Protein AF-A0A971QEQ9-F1 (afdb_monomer_lite)

Sequence (419 aa):
MKTLIKKIVPPALVPLLTRIRFCGRDKAGWLEARRRHMEAELKLPPVADYASPIDVTIGIIKDPMLLHQYYVYACREMKVRYRLCDVFGAGWYEECVRNNECAAFLVAPRLFSRAWRQMYDERLRVIAESGKILFPSYEELWMYESKRRMSYWVESHGFDGPKTHVFYSYLDAMDFAGRTALPIVAKTDAGYAAQGVHIFRDRSEVMKHVRRCFNKGLRLDMGAFHPLVENGFVLFQEYVSTPIEWRLIRLGDSYFAHQKLKSGDFHSGSHLVGRIPPGRAHLDLIRRVTEVGGFRSLNVDVFELDDGRLLVNELQALPCMIKPFQMVLNGYPGRYLYDASGDRWLFEKGTFCENKGSNLRLQALLAGLGHRVEIPRGSWEGVLTEEIREESIRRYKEYSGERSFEKMSEAPVHVESQV

Foldseek 3Di:
DLVVLCQQDDVVCSVVLVPDDDDDPDPPVVLVVSLVSSCVVVPQDQKDPDAAPDQAEEEEEDESSRLSVLLSVLCVQLVHIYHYAYLPDPCNCVRQQVDPRHQAYEDDYDPFEPVSLVSCLPSLVVSVVSVHHYVVGNLQVNQAQFLPSFQVLCVVLVHFAFDKDKDLDLVVQLVCLVDPDPQKWWADRGDAQCFRIDTDRDSVVSNVVSVCQAPVFDWAPSVDPGTYGHHSMIMITDDDDAQWKKKWWAAQQWIAIWTQGDDPRDSRNPPDIAQEDDDPVRVVVVVVSCVSSVGRQKIWIWGADPVRDIHTRGIHSQDSQPALARHAYPQFGWTWGQDPVVRAIATDGFRQCRSNNSNSSVQNVCVVVVDHTDRPTDDSVVVRDVVNVCSNVVVVCVPCVPPDPPVVPPDPRPHPPDD

Radius of gyration: 22.25 Å; chains: 1; bounding box: 51×63×54 Å

pLDDT: mean 84.45, std 16.71, range [30.12, 98.62]

Secondary structure (DSSP, 8-state):
-HHHHHHHS-GGGHHHHHH----SS-HHHHHHHHHHHHHHHHT--SB--S--SSS-EEEEE--TTSTTHHHHHHHHHTT-EEEEE-SSSTTHHHHHTS--S-SEEE------SHHHHHHHHHHHHHHHHTT-EEES-HHHHHHTT-HHHHHHHHHHTT-----EEEE--HHHHHHHHHH--SSEEEE-SS-STTTTEEEE-SHHHHHHHHHHHHTT-EEE--SSSS-EEE-S-EEEEE----SEEEEEEEETTEEEEEEEE-BTTBSTT---EE--PPPHHHHHHHHHHHHHHT-SEEEEEEEEPTTS-EEEEEEESS----SS-S-EETTEEEEEEEETTTTEEEEEESB--HHHHHHHHHHHHHHHTT------PBP-TTTS-HHHHHHHHHHHHHHHTT--GGGGGSS--------

Structure (mmCIF, N/CA/C/O backbone):
data_AF-A0A971QEQ9-F1
#
_entry.id   AF-A0A971QEQ9-F1
#
loop_
_atom_site.group_PDB
_atom_site.id
_atom_site.type_symbol
_atom_site.label_atom_id
_atom_site.label_alt_id
_atom_site.label_comp_id
_atom_site.label_asym_id
_atom_site.label_entity_id
_atom_site.label_seq_id
_atom_site.pdbx_PDB_ins_code
_atom_site.Cartn_x
_atom_site.Cartn_y
_atom_site.Cartn_z
_atom_site.occupancy
_atom_site.B_iso_or_equiv
_atom_site.auth_seq_id
_atom_site.auth_comp_id
_atom_site.auth_asym_id
_atom_site.auth_atom_id
_atom_site.pdbx_PDB_model_num
ATOM 1 N N . MET A 1 1 ? 11.684 14.416 12.088 1.00 43.72 1 MET A N 1
ATOM 2 C CA . MET A 1 1 ? 12.294 14.357 10.733 1.00 43.72 1 MET A CA 1
ATOM 3 C C . MET A 1 1 ? 13.421 13.317 10.594 1.00 43.72 1 MET A C 1
ATOM 5 O O . MET A 1 1 ? 13.241 12.402 9.807 1.00 43.72 1 MET A O 1
ATOM 9 N N . LYS A 1 2 ? 14.543 13.367 11.343 1.00 44.72 2 LYS A N 1
ATOM 10 C CA . LYS A 1 2 ? 15.664 12.393 11.196 1.00 44.72 2 LYS A CA 1
ATOM 11 C C . LYS A 1 2 ? 15.246 10.914 11.329 1.00 44.72 2 LYS A C 1
ATOM 13 O O . LYS A 1 2 ? 15.650 10.098 10.509 1.00 44.72 2 LYS A O 1
ATOM 18 N N . THR A 1 3 ? 14.407 10.577 12.309 1.00 47.97 3 THR A N 1
ATOM 19 C CA . THR A 1 3 ? 13.913 9.202 12.537 1.00 47.97 3 THR A CA 1
ATOM 20 C C . THR A 1 3 ? 12.971 8.721 11.435 1.00 47.97 3 THR A C 1
ATOM 22 O O . THR A 1 3 ? 13.029 7.566 11.033 1.00 47.97 3 THR A O 1
ATOM 25 N N . LEU A 1 4 ? 12.133 9.619 10.912 1.00 49.59 4 LEU A N 1
ATOM 26 C CA . LEU A 1 4 ? 11.216 9.326 9.813 1.00 49.59 4 LEU A CA 1
ATOM 27 C C . LEU A 1 4 ? 11.985 9.119 8.502 1.00 49.59 4 LEU A C 1
ATOM 29 O O . LEU A 1 4 ? 11.755 8.148 7.795 1.00 49.59 4 LEU A O 1
ATOM 33 N N . ILE A 1 5 ? 12.981 9.967 8.239 1.00 53.91 5 ILE A N 1
ATOM 34 C CA . ILE A 1 5 ? 13.870 9.852 7.082 1.00 53.91 5 ILE A CA 1
ATOM 35 C C . ILE A 1 5 ? 14.549 8.480 7.057 1.00 53.91 5 ILE A C 1
ATOM 37 O O . ILE A 1 5 ? 14.427 7.783 6.057 1.00 53.91 5 ILE A O 1
ATOM 41 N N . LYS A 1 6 ? 15.164 8.047 8.169 1.00 56.69 6 LYS A N 1
ATOM 42 C CA . LYS A 1 6 ? 15.805 6.721 8.281 1.00 56.69 6 LYS A CA 1
ATOM 43 C C . LYS A 1 6 ? 14.883 5.550 7.915 1.00 56.69 6 LYS A C 1
ATOM 45 O O . LYS A 1 6 ? 15.370 4.528 7.454 1.00 56.69 6 LYS A O 1
ATOM 50 N N . LYS A 1 7 ? 13.570 5.685 8.132 1.00 55.34 7 LYS A N 1
ATOM 51 C CA . LYS A 1 7 ? 12.578 4.636 7.839 1.00 55.34 7 LYS A CA 1
ATOM 52 C C . LYS A 1 7 ? 12.100 4.658 6.380 1.00 55.34 7 LYS A C 1
ATOM 54 O O . LYS A 1 7 ? 11.654 3.638 5.857 1.00 55.34 7 LYS A O 1
ATOM 59 N N . ILE A 1 8 ? 12.173 5.811 5.719 1.00 55.28 8 ILE A N 1
ATOM 60 C CA . ILE A 1 8 ? 11.519 6.046 4.429 1.00 55.28 8 ILE A CA 1
ATOM 61 C C . ILE A 1 8 ? 12.496 5.895 3.271 1.00 55.28 8 ILE A C 1
ATOM 63 O O . ILE A 1 8 ? 12.244 5.099 2.370 1.00 55.28 8 ILE A O 1
ATOM 67 N N . VAL A 1 9 ? 13.617 6.603 3.309 1.00 62.69 9 VAL A N 1
ATOM 68 C CA . VAL A 1 9 ? 14.589 6.614 2.208 1.00 62.69 9 VAL A CA 1
ATOM 69 C C . VAL A 1 9 ? 15.445 5.339 2.168 1.00 62.69 9 VAL A C 1
ATOM 71 O O . VAL A 1 9 ? 15.566 4.662 3.192 1.00 62.69 9 VAL A O 1
ATOM 74 N N . PRO A 1 10 ? 16.022 4.982 1.005 1.00 67.25 10 PRO A N 1
ATOM 75 C CA . PRO A 1 10 ? 17.107 4.000 0.886 1.00 67.25 10 PRO A CA 1
ATOM 76 C C . PRO A 1 10 ? 18.141 4.099 2.018 1.00 67.25 10 PRO A C 1
ATOM 78 O O . PRO A 1 10 ? 18.626 5.202 2.273 1.00 67.25 10 PRO A O 1
ATOM 81 N N . PRO A 1 11 ? 18.517 2.989 2.691 1.00 67.25 11 PRO A N 1
ATOM 82 C CA . PRO A 1 11 ? 19.564 2.999 3.717 1.00 67.25 11 PRO A CA 1
ATOM 83 C C . PRO A 1 11 ? 20.869 3.639 3.230 1.00 67.25 11 PRO A C 1
ATOM 85 O O . PRO A 1 11 ? 21.456 4.445 3.947 1.00 67.25 11 PRO A O 1
ATOM 88 N N . ALA A 1 12 ? 21.249 3.382 1.974 1.00 65.62 12 ALA A N 1
ATOM 89 C CA . ALA A 1 12 ? 22.400 4.001 1.313 1.00 65.62 12 ALA A CA 1
ATOM 90 C C . ALA A 1 12 ? 22.317 5.541 1.240 1.00 65.62 12 ALA A C 1
ATOM 92 O O . ALA A 1 12 ? 23.338 6.221 1.228 1.00 65.62 12 ALA A O 1
ATOM 93 N N . LEU A 1 13 ? 21.106 6.111 1.253 1.00 66.88 13 LEU A N 1
ATOM 94 C CA . LEU A 1 13 ? 20.874 7.557 1.210 1.00 66.88 13 LEU A CA 1
ATOM 95 C C . LEU A 1 13 ? 20.849 8.220 2.586 1.00 66.88 13 LEU A C 1
ATOM 97 O O . LEU A 1 13 ? 20.978 9.443 2.688 1.00 66.88 13 LEU A O 1
ATOM 101 N N . VAL A 1 14 ? 20.684 7.445 3.660 1.00 68.69 14 VAL A N 1
ATOM 102 C CA . VAL A 1 14 ? 20.568 7.977 5.024 1.00 68.69 14 VAL A CA 1
ATOM 103 C C . VAL A 1 14 ? 21.772 8.847 5.423 1.00 68.69 14 VAL A C 1
ATOM 105 O O . VAL A 1 14 ? 21.535 9.937 5.956 1.00 68.69 14 VAL A O 1
ATOM 108 N N . PRO A 1 15 ? 23.039 8.460 5.162 1.00 68.81 15 PRO A N 1
ATOM 109 C CA . PRO A 1 15 ? 24.190 9.300 5.494 1.00 68.81 15 PRO A CA 1
ATOM 110 C C . PRO A 1 15 ? 24.168 10.646 4.758 1.00 68.81 15 PRO A C 1
ATOM 112 O O . PRO A 1 15 ? 24.344 11.689 5.395 1.00 68.81 15 PRO A O 1
ATOM 115 N N . LEU A 1 16 ? 23.854 10.641 3.457 1.00 66.75 16 LEU A N 1
ATOM 116 C CA . LEU A 1 16 ? 23.745 11.844 2.619 1.00 66.75 16 LEU A CA 1
ATOM 117 C C . LEU A 1 16 ? 22.671 12.800 3.155 1.00 66.75 16 LEU A C 1
ATOM 119 O O . LEU A 1 16 ? 22.886 14.003 3.304 1.00 66.75 16 LEU A O 1
ATOM 123 N N . LEU A 1 17 ? 21.538 12.244 3.587 1.00 61.06 17 LEU A N 1
ATOM 124 C CA . LEU A 1 17 ? 20.447 12.999 4.196 1.00 61.06 17 LEU A CA 1
ATOM 125 C C . LEU A 1 17 ? 20.826 13.660 5.519 1.00 61.06 17 LEU A C 1
ATOM 127 O O . LEU A 1 17 ? 20.255 14.699 5.852 1.00 61.06 17 LEU A O 1
ATOM 131 N N . THR A 1 18 ? 21.738 13.076 6.294 1.00 63.00 18 THR A N 1
ATOM 132 C CA . THR A 1 18 ? 22.145 13.641 7.590 1.00 63.00 18 THR A CA 1
ATOM 133 C C . THR A 1 18 ? 23.190 14.752 7.489 1.00 63.00 18 THR A C 1
ATOM 135 O O . THR A 1 18 ? 23.345 15.494 8.460 1.00 63.00 18 THR A O 1
ATOM 138 N N . ARG A 1 19 ? 23.856 14.900 6.332 1.00 63.75 19 ARG A N 1
ATOM 139 C CA . ARG A 1 19 ? 24.917 15.897 6.098 1.00 63.75 19 ARG A CA 1
ATOM 140 C C . ARG A 1 19 ? 24.387 17.299 5.791 1.00 63.75 19 ARG A C 1
ATOM 142 O O . ARG A 1 19 ? 25.012 18.278 6.186 1.00 63.75 19 ARG A O 1
ATOM 149 N N . ILE A 1 20 ? 23.214 17.419 5.168 1.00 62.03 20 ILE A N 1
ATOM 150 C CA . ILE A 1 20 ? 22.608 18.728 4.885 1.00 62.03 20 ILE A CA 1
ATOM 151 C C . ILE A 1 20 ? 21.901 19.262 6.136 1.00 62.03 20 ILE A C 1
ATOM 153 O O . ILE A 1 20 ? 20.872 18.728 6.564 1.00 62.03 20 ILE A O 1
ATOM 157 N N . ARG A 1 21 ? 22.418 20.358 6.704 1.00 60.31 21 ARG A N 1
ATOM 158 C CA . ARG A 1 21 ? 21.735 21.115 7.763 1.00 60.31 21 ARG A CA 1
ATOM 159 C C . ARG A 1 21 ? 20.717 22.082 7.154 1.00 60.31 21 ARG A C 1
ATOM 161 O O . ARG A 1 21 ? 20.998 22.782 6.188 1.00 60.31 21 ARG A O 1
ATOM 168 N N . PHE A 1 22 ? 19.515 22.112 7.725 1.00 62.59 22 PHE A N 1
ATOM 169 C CA . PHE A 1 22 ? 18.529 23.153 7.440 1.00 62.59 22 PHE A CA 1
ATOM 170 C C . PHE A 1 22 ? 18.976 24.450 8.115 1.00 62.59 22 PHE A C 1
ATOM 172 O O . PHE A 1 22 ? 19.112 24.461 9.336 1.00 62.59 22 PHE A O 1
ATOM 179 N N . CYS A 1 23 ? 19.214 25.511 7.343 1.00 55.56 23 CYS A N 1
ATOM 180 C CA . CYS A 1 23 ? 19.753 26.771 7.869 1.00 55.56 23 CYS A CA 1
ATOM 181 C C . CYS A 1 23 ? 18.940 28.021 7.467 1.00 55.56 23 CYS A C 1
ATOM 183 O O . CYS A 1 23 ? 19.435 29.131 7.612 1.00 55.56 23 CYS A O 1
ATOM 185 N N . GLY A 1 24 ? 17.707 27.870 6.960 1.00 57.75 24 GLY A N 1
ATOM 186 C CA . GLY A 1 24 ? 16.944 28.974 6.351 1.00 57.75 24 GLY A CA 1
ATOM 187 C C . GLY A 1 24 ? 15.528 29.186 6.899 1.00 57.75 24 GLY A C 1
ATOM 188 O O . GLY A 1 24 ? 15.028 28.403 7.703 1.00 57.75 24 GLY A O 1
ATOM 189 N N . ARG A 1 25 ? 14.862 30.259 6.443 1.00 56.00 25 ARG A N 1
ATOM 190 C CA . ARG A 1 25 ? 13.423 30.514 6.679 1.00 56.00 25 ARG A CA 1
ATOM 191 C C . ARG A 1 25 ? 12.524 29.860 5.616 1.00 56.00 25 ARG A C 1
ATOM 193 O O . ARG A 1 25 ? 11.381 29.533 5.926 1.00 56.00 25 ARG A O 1
ATOM 200 N N . ASP A 1 26 ? 13.046 29.615 4.410 1.00 68.62 26 ASP A N 1
ATOM 201 C CA . ASP A 1 26 ? 12.331 28.940 3.320 1.00 68.62 26 ASP A CA 1
ATOM 202 C C . ASP A 1 26 ? 12.472 27.413 3.411 1.00 68.62 26 ASP A C 1
ATOM 204 O O . ASP A 1 26 ? 13.473 26.798 3.034 1.00 68.62 26 ASP A O 1
ATOM 208 N N . LYS A 1 27 ? 11.431 26.799 3.966 1.00 65.19 27 LYS A N 1
ATOM 209 C CA . LYS A 1 27 ? 11.329 25.354 4.165 1.00 65.19 27 LYS A CA 1
ATOM 210 C C . LYS A 1 27 ? 11.020 24.588 2.878 1.00 65.19 27 LYS A C 1
ATOM 212 O O . LYS A 1 27 ? 11.440 23.436 2.766 1.00 65.19 27 LYS A O 1
ATOM 217 N N . ALA A 1 28 ? 10.302 25.201 1.937 1.00 66.06 28 ALA A N 1
ATOM 218 C CA . ALA A 1 28 ? 9.905 24.555 0.690 1.00 66.06 28 ALA A CA 1
ATOM 219 C C . ALA A 1 28 ? 11.101 24.460 -0.266 1.00 66.06 28 ALA A C 1
ATOM 221 O O . ALA A 1 28 ? 11.443 23.358 -0.703 1.00 66.06 28 ALA A O 1
ATOM 222 N N . GLY A 1 29 ? 11.812 25.574 -0.473 1.00 69.94 29 GLY A N 1
ATOM 223 C CA . GLY A 1 29 ? 13.034 25.599 -1.279 1.00 69.94 29 GLY A CA 1
ATOM 224 C C . GLY A 1 29 ? 14.123 24.673 -0.733 1.00 69.94 29 GLY A C 1
ATOM 225 O O . GLY A 1 29 ? 14.836 24.023 -1.498 1.00 69.94 29 GLY A O 1
ATOM 226 N N . TRP A 1 30 ? 14.209 24.504 0.592 1.00 72.38 30 TRP A N 1
ATOM 227 C CA . TRP A 1 30 ? 15.174 23.573 1.181 1.00 72.38 30 TRP A CA 1
ATOM 228 C C . TRP A 1 30 ? 14.922 22.109 0.820 1.00 72.38 30 TRP A C 1
ATOM 230 O O . TRP A 1 30 ? 15.877 21.375 0.568 1.00 72.38 30 TRP A O 1
ATOM 240 N N . LEU A 1 31 ? 13.664 21.657 0.805 1.00 69.94 31 LEU A N 1
ATOM 241 C CA . LEU A 1 31 ? 13.345 20.286 0.404 1.00 69.94 31 LEU A CA 1
ATOM 242 C C . LEU A 1 31 ? 13.766 20.009 -1.026 1.00 69.94 31 LEU A C 1
ATOM 244 O O . LEU A 1 31 ? 14.334 18.956 -1.310 1.00 69.94 31 LEU A O 1
ATOM 248 N N . GLU A 1 32 ? 13.457 20.947 -1.913 1.00 73.94 32 GLU A N 1
ATOM 249 C CA . GLU A 1 32 ? 13.773 20.812 -3.320 1.00 73.94 32 GLU A CA 1
ATOM 250 C C . GLU A 1 32 ? 15.287 20.816 -3.537 1.00 73.94 32 GLU A C 1
ATOM 252 O O . GLU A 1 32 ? 15.810 19.903 -4.176 1.00 73.94 32 GLU A O 1
ATOM 257 N N . ALA A 1 33 ? 16.003 21.764 -2.928 1.00 74.12 33 ALA A N 1
ATOM 258 C CA . ALA A 1 33 ? 17.463 21.812 -2.961 1.00 74.12 33 ALA A CA 1
ATOM 259 C C . ALA A 1 33 ? 18.085 20.521 -2.406 1.00 74.12 33 ALA A C 1
ATOM 261 O O . ALA A 1 33 ? 19.015 19.963 -2.987 1.00 74.12 33 ALA A O 1
ATOM 262 N N . ARG A 1 34 ? 17.529 19.991 -1.313 1.00 74.19 34 ARG A N 1
ATOM 263 C CA . ARG A 1 34 ? 17.968 18.729 -0.715 1.00 74.19 34 ARG A CA 1
ATOM 264 C C . ARG A 1 34 ? 17.706 17.531 -1.618 1.00 74.19 34 ARG A C 1
ATOM 266 O O . ARG A 1 34 ? 18.573 16.667 -1.719 1.00 74.19 34 ARG A O 1
ATOM 273 N N . ARG A 1 35 ? 16.536 17.460 -2.260 1.00 76.38 35 ARG A N 1
ATOM 274 C CA . ARG A 1 35 ? 16.211 16.417 -3.241 1.00 76.38 35 ARG A CA 1
ATOM 275 C C . ARG A 1 35 ? 17.197 16.464 -4.403 1.00 76.38 35 ARG A C 1
ATOM 277 O O . ARG A 1 35 ? 17.783 15.436 -4.710 1.00 76.38 35 ARG A O 1
ATOM 284 N N . ARG A 1 36 ? 17.434 17.648 -4.980 1.00 77.75 36 ARG A N 1
ATOM 285 C CA . ARG A 1 36 ? 18.397 17.849 -6.076 1.00 77.75 36 ARG A CA 1
ATOM 286 C C . ARG A 1 36 ? 19.814 17.438 -5.675 1.00 77.75 36 ARG A C 1
ATOM 288 O O . ARG A 1 36 ? 20.473 16.741 -6.434 1.00 77.75 36 ARG A O 1
ATOM 295 N N . HIS A 1 37 ? 20.258 17.803 -4.471 1.00 76.44 37 HIS A N 1
ATOM 296 C CA . HIS A 1 37 ? 21.551 17.354 -3.955 1.00 76.44 37 HIS A CA 1
ATOM 297 C C . HIS A 1 37 ? 21.619 15.827 -3.848 1.00 76.44 37 HIS A C 1
ATOM 299 O O . HIS A 1 37 ? 22.577 15.229 -4.314 1.00 76.44 37 HIS A O 1
ATOM 305 N N . MET A 1 38 ? 20.597 15.173 -3.290 1.00 73.81 38 MET A N 1
ATOM 306 C CA . MET A 1 38 ? 20.583 13.709 -3.207 1.00 73.81 38 MET A CA 1
ATOM 307 C C . MET A 1 38 ? 20.563 13.025 -4.574 1.00 73.81 38 MET A C 1
ATOM 309 O O . MET A 1 38 ? 21.255 12.031 -4.756 1.00 73.81 38 MET A O 1
ATOM 313 N N . GLU A 1 39 ? 19.767 13.535 -5.515 1.00 78.44 39 GLU A N 1
ATOM 314 C CA . GLU A 1 39 ? 19.747 13.038 -6.893 1.00 78.44 39 GLU A CA 1
ATOM 315 C C . GLU A 1 39 ? 21.145 13.154 -7.525 1.00 78.44 39 GLU A C 1
ATOM 317 O O . GLU A 1 39 ? 21.611 12.201 -8.145 1.00 78.44 39 GLU A O 1
ATOM 322 N N . ALA A 1 40 ? 21.852 14.266 -7.290 1.00 78.25 40 ALA A N 1
ATOM 323 C CA . ALA A 1 40 ? 23.224 14.459 -7.759 1.00 78.25 40 ALA A CA 1
ATOM 324 C C . ALA A 1 40 ? 24.231 13.498 -7.095 1.00 78.25 40 ALA A C 1
ATOM 326 O O . ALA A 1 40 ? 25.090 12.943 -7.778 1.00 78.25 40 ALA A O 1
ATOM 327 N N . GLU A 1 41 ? 24.115 13.260 -5.786 1.00 76.31 41 GLU A N 1
ATOM 328 C CA . GLU A 1 41 ? 24.997 12.345 -5.042 1.00 76.31 41 GLU A CA 1
ATOM 329 C C . GLU A 1 41 ? 24.800 10.875 -5.437 1.00 76.31 41 GLU A C 1
ATOM 331 O O . GLU A 1 41 ? 25.762 10.109 -5.470 1.00 76.31 41 GLU A O 1
ATOM 336 N N . LEU A 1 42 ? 23.566 10.472 -5.763 1.00 75.06 42 LEU A N 1
ATOM 337 C CA . LEU A 1 42 ? 23.255 9.111 -6.211 1.00 75.06 42 LEU A CA 1
ATOM 338 C C . LEU A 1 42 ? 23.920 8.752 -7.535 1.00 75.06 42 LEU A C 1
ATOM 340 O O . LEU A 1 42 ? 24.178 7.573 -7.772 1.00 75.06 42 LEU A O 1
ATOM 344 N N . LYS A 1 43 ? 24.145 9.746 -8.406 1.00 79.44 43 LYS A N 1
ATOM 345 C CA . LYS A 1 43 ? 24.670 9.557 -9.769 1.00 79.44 43 LYS A CA 1
ATOM 346 C C . LYS A 1 43 ? 23.895 8.500 -10.573 1.00 79.44 43 LYS A C 1
ATOM 348 O O . LYS A 1 43 ? 24.452 7.863 -11.461 1.00 79.44 43 LYS A O 1
ATOM 353 N N . LEU A 1 44 ? 22.613 8.304 -10.257 1.00 85.31 44 LEU A N 1
ATOM 354 C CA . LEU A 1 44 ? 21.739 7.392 -10.986 1.00 85.31 44 LEU A CA 1
ATOM 355 C C . LEU A 1 44 ? 21.149 8.121 -12.196 1.00 85.31 44 LEU A C 1
ATOM 357 O O . LEU A 1 44 ? 20.534 9.178 -12.018 1.00 85.31 44 LEU A O 1
ATOM 361 N N . PRO A 1 45 ? 21.317 7.591 -13.420 1.00 91.44 45 PRO A N 1
ATOM 362 C CA . PRO A 1 45 ? 20.833 8.268 -14.609 1.00 91.44 45 PRO A CA 1
ATOM 363 C C . PRO A 1 45 ? 19.296 8.235 -14.659 1.00 91.44 45 PRO A C 1
ATOM 365 O O . PRO A 1 45 ? 18.678 7.254 -14.226 1.00 91.44 45 PRO A O 1
ATOM 368 N N . PRO A 1 46 ? 18.656 9.293 -15.194 1.00 92.81 46 PRO A N 1
ATOM 369 C CA . PRO A 1 46 ? 17.198 9.378 -15.298 1.00 92.81 46 PRO A CA 1
ATOM 370 C C . PRO A 1 46 ? 16.610 8.407 -16.333 1.00 92.81 46 PRO A C 1
ATOM 372 O O . PRO A 1 46 ? 15.401 8.199 -16.360 1.00 92.81 46 PRO A O 1
ATOM 375 N N . VAL A 1 47 ? 17.457 7.808 -17.165 1.00 96.44 47 VAL A N 1
ATOM 376 C CA . VAL A 1 47 ? 17.131 6.756 -18.129 1.00 96.44 47 VAL A CA 1
ATOM 377 C C . VAL A 1 47 ? 18.123 5.612 -17.958 1.00 96.44 47 VAL A C 1
ATOM 379 O O . VAL A 1 47 ? 19.235 5.833 -17.475 1.00 96.44 47 VAL A O 1
ATOM 382 N N . ALA A 1 48 ? 17.740 4.395 -18.332 1.00 96.56 48 ALA A N 1
ATOM 383 C CA . ALA A 1 48 ? 18.665 3.266 -18.319 1.00 96.56 48 ALA A CA 1
ATOM 384 C C . ALA A 1 48 ? 19.889 3.526 -19.224 1.00 96.56 48 ALA A C 1
ATOM 386 O O . ALA A 1 48 ? 19.753 3.930 -20.374 1.00 96.56 48 ALA A O 1
ATOM 387 N N . ASP A 1 49 ? 21.080 3.260 -18.690 1.00 96.12 49 ASP A N 1
ATOM 388 C CA . ASP A 1 49 ? 22.402 3.425 -19.316 1.00 96.12 49 ASP A CA 1
ATOM 389 C C . ASP A 1 49 ? 23.072 2.068 -19.613 1.00 96.12 49 ASP A C 1
ATOM 391 O O . ASP A 1 49 ? 24.294 1.951 -19.671 1.00 96.12 49 ASP A O 1
ATOM 395 N N . TYR A 1 50 ? 22.266 1.017 -19.758 1.00 95.50 50 TYR A N 1
ATOM 396 C CA . TYR A 1 50 ? 22.698 -0.360 -19.989 1.00 95.50 50 TYR A CA 1
ATOM 397 C C . TYR A 1 50 ? 21.806 -1.041 -21.025 1.00 95.50 50 TYR A C 1
ATOM 399 O O . TYR A 1 50 ? 20.643 -0.677 -21.209 1.00 95.50 50 TYR A O 1
ATOM 407 N N . ALA A 1 51 ? 22.346 -2.075 -21.668 1.00 94.62 51 ALA A N 1
ATOM 408 C CA . ALA A 1 51 ? 21.566 -2.958 -22.523 1.00 94.62 51 ALA A CA 1
ATOM 409 C C . ALA A 1 51 ? 20.596 -3.805 -21.683 1.00 94.62 51 ALA A C 1
ATOM 411 O O . ALA A 1 51 ? 20.961 -4.314 -20.619 1.00 94.62 51 ALA A O 1
ATOM 412 N N . SER A 1 52 ? 19.370 -3.959 -22.176 1.00 94.75 52 SER A N 1
ATOM 413 C CA . SER A 1 52 ? 18.338 -4.803 -21.572 1.00 94.75 52 SER A CA 1
ATOM 414 C C . SER A 1 52 ? 18.092 -6.029 -22.448 1.00 94.75 52 SER A C 1
ATOM 416 O O . SER A 1 52 ? 18.062 -5.881 -23.669 1.00 94.75 52 SER A O 1
ATOM 418 N N . PRO A 1 53 ? 17.903 -7.225 -21.861 1.00 92.88 53 PRO A N 1
ATOM 419 C CA . PRO A 1 53 ? 17.587 -8.431 -22.618 1.00 92.88 53 PRO A CA 1
ATOM 420 C C . PRO A 1 53 ? 16.123 -8.471 -23.081 1.00 92.88 53 PRO A C 1
ATOM 422 O O . PRO A 1 53 ? 15.751 -9.371 -23.826 1.00 92.88 53 PRO A O 1
ATOM 425 N N . ILE A 1 54 ? 15.288 -7.527 -22.633 1.00 93.56 54 ILE A N 1
ATOM 426 C CA . ILE A 1 54 ? 13.877 -7.432 -23.004 1.00 93.56 54 ILE A CA 1
ATOM 427 C C . ILE A 1 54 ? 13.591 -6.079 -23.657 1.00 93.56 54 ILE A C 1
ATOM 429 O O . ILE A 1 54 ? 14.023 -5.028 -23.179 1.00 93.56 54 ILE A O 1
ATOM 433 N N . ASP A 1 55 ? 12.833 -6.092 -24.752 1.00 93.88 55 ASP A N 1
ATOM 434 C CA . ASP A 1 55 ? 12.477 -4.877 -25.488 1.00 93.88 55 ASP A CA 1
ATOM 435 C C . ASP A 1 55 ? 11.248 -4.190 -24.878 1.00 93.88 55 ASP A C 1
ATOM 437 O O . ASP A 1 55 ? 10.186 -4.078 -25.478 1.00 93.88 55 ASP A O 1
ATOM 441 N N . VAL A 1 56 ? 11.394 -3.732 -23.635 1.00 96.81 56 VAL A N 1
ATOM 442 C CA . VAL A 1 56 ? 10.374 -2.941 -22.937 1.00 96.81 56 VAL A CA 1
ATOM 443 C C . VAL A 1 56 ? 11.042 -1.837 -22.130 1.00 96.81 56 VAL A C 1
ATOM 445 O O . VAL A 1 56 ? 12.150 -2.022 -21.621 1.00 96.81 56 VAL A O 1
ATOM 448 N N . THR A 1 57 ? 10.386 -0.682 -22.040 1.00 98.12 57 THR A N 1
ATOM 449 C CA . THR A 1 57 ? 10.802 0.423 -21.170 1.00 98.12 57 THR A CA 1
ATOM 450 C C . THR A 1 57 ? 9.698 0.708 -20.164 1.00 98.12 57 THR A C 1
ATOM 452 O O . THR A 1 57 ? 8.533 0.858 -20.532 1.00 98.12 57 THR A O 1
ATOM 455 N N . ILE A 1 58 ? 10.066 0.783 -18.886 1.00 98.50 58 ILE A N 1
ATOM 456 C CA . ILE A 1 58 ? 9.144 1.064 -17.785 1.00 98.50 58 ILE A CA 1
ATOM 457 C C . ILE A 1 58 ? 9.318 2.510 -17.316 1.00 98.50 58 ILE A C 1
ATOM 459 O O . ILE A 1 58 ? 10.413 2.949 -16.958 1.00 98.50 58 ILE A O 1
ATOM 463 N N . GLY A 1 59 ? 8.223 3.261 -17.290 1.00 98.38 59 GLY A N 1
ATOM 464 C CA . GLY A 1 59 ? 8.176 4.564 -16.647 1.00 98.38 59 GLY A CA 1
ATOM 465 C C . GLY A 1 59 ? 8.259 4.406 -15.131 1.00 98.38 59 GLY A C 1
ATOM 466 O O . GLY A 1 59 ? 7.648 3.513 -14.551 1.00 98.38 59 GLY A O 1
ATOM 467 N N . ILE A 1 60 ? 9.000 5.272 -14.454 1.00 98.31 60 ILE A N 1
ATOM 468 C CA . ILE A 1 60 ? 9.039 5.321 -12.991 1.00 98.31 60 ILE A CA 1
ATOM 469 C C . ILE A 1 60 ? 8.644 6.730 -12.573 1.00 98.31 60 ILE A C 1
ATOM 471 O O . ILE A 1 60 ? 9.371 7.693 -12.830 1.00 98.31 60 ILE A O 1
ATOM 475 N N . ILE A 1 61 ? 7.500 6.850 -11.904 1.00 96.69 61 ILE A N 1
ATOM 476 C CA . ILE A 1 61 ? 7.016 8.140 -11.421 1.00 96.69 61 ILE A CA 1
ATOM 477 C C . ILE A 1 61 ? 7.915 8.623 -10.286 1.00 96.69 61 ILE A C 1
ATOM 479 O O . ILE A 1 61 ? 8.092 7.944 -9.268 1.00 96.69 61 ILE A O 1
ATOM 483 N N . LYS A 1 62 ? 8.486 9.818 -10.455 1.00 92.06 62 LYS A N 1
ATOM 484 C CA . LYS A 1 62 ? 9.309 10.448 -9.425 1.00 92.06 62 LYS A CA 1
ATOM 485 C C . LYS A 1 62 ? 8.474 10.733 -8.182 1.00 92.06 62 LYS A C 1
ATOM 487 O O . LYS A 1 62 ? 7.353 11.216 -8.248 1.00 92.06 62 LYS A O 1
ATOM 492 N N . ASP A 1 63 ? 9.092 10.494 -7.035 1.00 86.25 63 ASP A N 1
ATOM 493 C CA . ASP A 1 63 ? 8.557 10.803 -5.711 1.00 86.25 63 ASP A CA 1
ATOM 494 C C . ASP A 1 63 ? 9.509 11.775 -4.989 1.00 86.25 63 ASP A C 1
ATOM 496 O O . ASP A 1 63 ? 10.725 11.536 -4.982 1.00 86.25 63 ASP A O 1
ATOM 500 N N . PRO A 1 64 ? 9.004 12.848 -4.353 1.00 78.88 64 PRO A N 1
ATOM 501 C CA . PRO A 1 64 ? 9.816 13.884 -3.718 1.00 78.88 64 PRO A CA 1
ATOM 502 C C . PRO A 1 64 ? 10.651 13.368 -2.545 1.00 78.88 64 PRO A C 1
ATOM 504 O O . PRO A 1 64 ? 11.615 14.025 -2.150 1.00 78.88 64 PRO A O 1
ATOM 507 N N . MET A 1 65 ? 10.311 12.202 -1.990 1.00 76.88 65 MET A N 1
ATOM 508 C CA . MET A 1 65 ? 11.050 11.536 -0.916 1.00 76.88 65 MET A CA 1
ATOM 509 C C . MET A 1 65 ? 11.965 10.426 -1.433 1.00 76.88 65 MET A C 1
ATOM 511 O O . MET A 1 65 ? 12.487 9.649 -0.636 1.00 76.88 65 MET A O 1
ATOM 515 N N . LEU A 1 66 ? 12.195 10.373 -2.748 1.00 83.06 66 LEU A N 1
ATOM 516 C CA . LEU A 1 66 ? 13.097 9.436 -3.412 1.00 83.06 66 LEU A CA 1
ATOM 517 C C . LEU A 1 66 ? 12.744 7.955 -3.203 1.00 83.06 66 LEU A C 1
ATOM 519 O O . LEU A 1 66 ? 13.610 7.094 -3.343 1.00 83.06 66 LEU A O 1
ATOM 523 N N . LEU A 1 67 ? 11.482 7.621 -2.904 1.00 83.00 67 LEU A N 1
ATOM 524 C CA . LEU A 1 67 ? 11.073 6.213 -2.828 1.00 83.00 67 LEU A CA 1
ATOM 525 C C . LEU A 1 67 ? 11.167 5.492 -4.173 1.00 83.00 67 LEU A C 1
ATOM 527 O O . LEU A 1 67 ? 11.517 4.317 -4.214 1.00 83.00 67 LEU A O 1
ATOM 531 N N . HIS A 1 68 ? 10.919 6.207 -5.266 1.00 91.25 68 HIS A N 1
ATOM 532 C CA . HIS A 1 68 ? 11.050 5.691 -6.627 1.00 91.25 68 HIS A CA 1
ATOM 533 C C . HIS A 1 68 ? 12.436 5.093 -6.930 1.00 91.25 68 HIS A C 1
ATOM 535 O O . HIS A 1 68 ? 12.566 4.257 -7.818 1.00 91.25 68 HIS A O 1
ATOM 541 N N . GLN A 1 69 ? 13.470 5.463 -6.167 1.00 90.69 69 GLN A N 1
ATOM 542 C CA . GLN A 1 69 ? 14.816 4.915 -6.321 1.00 90.69 69 GLN A CA 1
ATOM 543 C C . GLN A 1 69 ? 14.861 3.398 -6.102 1.00 90.69 69 GLN A C 1
ATOM 545 O O . GLN A 1 69 ? 15.659 2.727 -6.741 1.00 90.69 69 GLN A O 1
ATOM 550 N N . TYR A 1 70 ? 13.983 2.825 -5.272 1.00 90.75 70 TYR A N 1
ATOM 551 C CA . TYR A 1 70 ? 13.907 1.366 -5.135 1.00 90.75 70 TYR A CA 1
ATOM 552 C C . TYR A 1 70 ? 13.459 0.672 -6.432 1.00 90.75 70 TYR A C 1
ATOM 554 O O . TYR A 1 70 ? 13.956 -0.409 -6.736 1.00 90.75 70 TYR A O 1
ATOM 562 N N . TYR A 1 71 ? 12.597 1.306 -7.236 1.00 95.56 71 TYR A N 1
ATOM 563 C CA . TYR A 1 71 ? 12.267 0.808 -8.574 1.00 95.56 71 TYR A CA 1
ATOM 564 C C . TYR A 1 71 ? 13.430 0.976 -9.552 1.00 95.56 71 TYR A C 1
ATOM 566 O O . TYR A 1 71 ? 13.642 0.102 -10.386 1.00 95.56 71 TYR A O 1
ATOM 574 N N . VAL A 1 72 ? 14.217 2.052 -9.426 1.00 95.50 72 VAL A N 1
ATOM 575 C CA . VAL A 1 72 ? 15.442 2.232 -10.224 1.00 95.50 72 VAL A CA 1
ATOM 576 C C . VAL A 1 72 ? 16.432 1.105 -9.935 1.00 95.50 72 VAL A C 1
ATOM 578 O O . VAL A 1 72 ? 16.903 0.467 -10.873 1.00 95.50 72 VAL A O 1
ATOM 581 N N . TYR A 1 73 ? 16.709 0.807 -8.661 1.00 92.81 73 TYR A N 1
ATOM 582 C CA . TYR A 1 73 ? 17.579 -0.312 -8.279 1.00 92.81 73 TYR A CA 1
ATOM 583 C C . TYR A 1 73 ? 17.051 -1.653 -8.802 1.00 92.81 73 TYR A C 1
ATOM 585 O O . TYR A 1 73 ? 17.808 -2.373 -9.449 1.00 92.81 73 TYR A O 1
ATOM 593 N N . ALA A 1 74 ? 15.752 -1.931 -8.641 1.00 94.25 74 ALA A N 1
ATOM 594 C CA . ALA A 1 74 ? 15.127 -3.144 -9.172 1.00 94.25 74 ALA A CA 1
ATOM 595 C C . ALA A 1 74 ? 15.306 -3.278 -10.696 1.00 94.25 74 ALA A C 1
ATOM 597 O O . ALA A 1 74 ? 15.729 -4.325 -11.180 1.00 94.25 74 ALA A O 1
ATOM 598 N N . CYS A 1 75 ? 15.061 -2.205 -11.457 1.00 96.44 75 CYS A N 1
ATOM 599 C CA . CYS A 1 75 ? 15.258 -2.204 -12.908 1.00 96.44 75 CYS A CA 1
ATOM 600 C C . CYS A 1 75 ? 16.723 -2.466 -13.286 1.00 96.44 75 CYS A C 1
ATOM 602 O O . CYS A 1 75 ? 16.992 -3.265 -14.178 1.00 96.44 75 CYS A O 1
ATOM 604 N N . ARG A 1 76 ? 17.683 -1.843 -12.587 1.00 94.25 76 ARG A N 1
ATOM 605 C CA . ARG A 1 76 ? 19.124 -2.030 -12.846 1.00 94.25 76 ARG A CA 1
ATOM 606 C C . ARG A 1 76 ? 19.605 -3.447 -12.544 1.00 94.25 76 ARG A C 1
ATOM 608 O O . ARG A 1 76 ? 20.415 -3.979 -13.305 1.00 94.25 76 ARG A O 1
ATOM 615 N N . GLU A 1 77 ? 19.132 -4.034 -11.447 1.00 93.12 77 GLU A N 1
ATOM 616 C CA . GLU A 1 77 ? 19.438 -5.413 -11.048 1.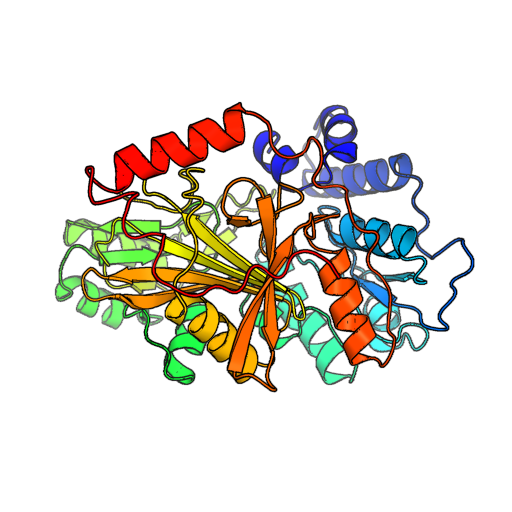00 93.12 77 GLU A CA 1
ATOM 617 C C . GLU A 1 77 ? 18.866 -6.418 -12.048 1.00 93.12 77 GLU A C 1
ATOM 619 O O . GLU A 1 77 ? 19.584 -7.294 -12.520 1.00 93.12 77 GLU A O 1
ATOM 624 N N . MET A 1 78 ? 17.600 -6.241 -12.430 1.00 94.50 78 MET A N 1
ATOM 625 C CA . MET A 1 78 ? 16.876 -7.131 -13.345 1.00 94.50 78 MET A CA 1
ATOM 626 C C . MET A 1 78 ? 17.113 -6.796 -14.828 1.00 94.50 78 MET A C 1
ATOM 628 O O . MET A 1 78 ? 16.502 -7.397 -15.708 1.00 94.50 78 MET A O 1
ATOM 632 N N . LYS A 1 79 ? 17.992 -5.824 -15.113 1.00 95.75 79 LYS A N 1
ATOM 633 C CA . LYS A 1 79 ? 18.338 -5.327 -16.454 1.00 95.75 79 LYS A CA 1
ATOM 634 C C . LYS A 1 79 ? 17.133 -4.895 -17.293 1.00 95.75 79 LYS A C 1
ATOM 636 O O . LYS A 1 79 ? 17.121 -5.106 -18.496 1.00 95.75 79 LYS A O 1
ATOM 641 N N . VAL A 1 80 ? 16.146 -4.231 -16.705 1.00 97.12 80 VAL A N 1
ATOM 642 C CA . VAL A 1 80 ? 14.946 -3.723 -17.397 1.00 97.12 80 VAL A CA 1
ATOM 643 C C . VAL A 1 80 ? 15.126 -2.244 -17.723 1.00 97.12 80 VAL A C 1
ATOM 645 O O . VAL A 1 80 ? 15.433 -1.466 -16.822 1.00 97.12 80 VAL A O 1
ATOM 648 N N . ARG A 1 81 ? 14.929 -1.812 -18.980 1.00 98.00 81 ARG A N 1
ATOM 649 C CA . ARG A 1 81 ? 15.033 -0.373 -19.288 1.00 98.00 81 ARG A CA 1
ATOM 650 C C . ARG A 1 81 ? 13.983 0.408 -18.510 1.00 98.00 81 ARG A C 1
ATOM 652 O O . ARG A 1 81 ? 12.824 0.006 -18.420 1.00 98.00 81 ARG A O 1
ATOM 659 N N . TYR A 1 82 ? 14.387 1.564 -18.004 1.00 98.25 82 TYR A N 1
ATOM 660 C CA . TYR A 1 82 ? 13.493 2.486 -17.325 1.00 98.25 82 TYR A CA 1
ATOM 661 C C . TYR A 1 82 ? 13.696 3.919 -17.799 1.00 98.25 82 TYR A C 1
ATOM 663 O O . TYR A 1 82 ? 14.763 4.281 -18.307 1.00 98.25 82 TYR A O 1
ATOM 671 N N . ARG A 1 83 ? 12.679 4.740 -17.546 1.00 97.81 83 ARG A N 1
ATOM 672 C CA . ARG A 1 83 ? 12.716 6.196 -17.674 1.00 97.81 83 ARG A CA 1
ATOM 673 C C . ARG A 1 83 ? 12.022 6.829 -16.474 1.00 97.81 83 ARG A C 1
ATOM 675 O O . ARG A 1 83 ? 10.896 6.469 -16.147 1.00 97.81 83 ARG A O 1
ATOM 682 N N . LEU A 1 84 ? 12.685 7.768 -15.809 1.00 96.62 84 LEU A N 1
ATOM 683 C CA . LEU A 1 84 ? 12.048 8.586 -14.782 1.00 96.62 84 LEU A CA 1
ATOM 684 C C . LEU A 1 84 ? 11.079 9.574 -15.439 1.00 96.62 84 LEU A C 1
ATOM 686 O O . LEU A 1 84 ? 11.437 10.227 -16.418 1.00 96.62 84 LEU A O 1
ATOM 690 N N . CYS A 1 85 ? 9.888 9.707 -14.862 1.00 96.50 85 CYS A N 1
ATOM 691 C CA . CYS A 1 85 ? 8.840 10.617 -15.319 1.00 96.50 85 CYS A CA 1
ATOM 692 C C . CYS A 1 85 ? 8.399 11.511 -14.156 1.00 96.50 85 CYS A C 1
ATOM 694 O O . CYS A 1 85 ? 8.111 11.020 -13.057 1.00 96.50 85 CYS A O 1
ATOM 696 N N . ASP A 1 86 ? 8.371 12.823 -14.370 1.00 93.38 86 ASP A N 1
ATOM 697 C CA . ASP A 1 86 ? 7.973 13.785 -13.352 1.00 93.38 86 ASP A CA 1
ATOM 698 C C . ASP A 1 86 ? 6.465 14.050 -13.376 1.00 93.38 86 ASP A C 1
ATOM 700 O O . ASP A 1 86 ? 5.929 14.685 -14.282 1.00 93.38 86 ASP A O 1
ATOM 704 N N . VAL A 1 87 ? 5.775 13.611 -12.322 1.00 93.62 87 VAL A N 1
ATOM 705 C CA . VAL A 1 87 ? 4.350 13.900 -12.126 1.00 93.62 87 VAL A CA 1
ATOM 706 C C . VAL A 1 87 ? 4.109 15.215 -11.381 1.00 93.62 87 VAL A C 1
ATOM 708 O O . VAL A 1 87 ? 2.959 15.602 -11.215 1.00 93.62 87 VAL A O 1
ATOM 711 N N . PHE A 1 88 ? 5.148 15.921 -10.919 1.00 90.25 88 PHE A N 1
ATOM 712 C CA . PHE A 1 88 ? 5.022 17.178 -10.167 1.00 90.25 88 PHE A CA 1
ATOM 713 C C . PHE A 1 88 ? 5.122 18.412 -11.063 1.00 90.25 88 PHE A C 1
ATOM 715 O O . PHE A 1 88 ? 4.398 19.387 -10.842 1.00 90.25 88 PHE A O 1
ATOM 722 N N . GLY A 1 89 ? 6.002 18.374 -12.065 1.00 90.12 89 GLY A N 1
ATOM 723 C CA . GLY A 1 89 ? 6.252 19.479 -12.984 1.00 90.12 89 GLY A CA 1
ATOM 724 C C . GLY A 1 89 ? 5.032 19.918 -13.800 1.00 90.12 89 GLY A C 1
ATOM 725 O O . GLY A 1 89 ? 3.990 19.260 -13.838 1.00 90.12 89 GLY A O 1
ATOM 726 N N . ALA A 1 90 ? 5.163 21.066 -14.470 1.00 93.62 90 ALA A N 1
ATOM 727 C CA . ALA A 1 90 ? 4.129 21.590 -15.366 1.00 93.62 90 ALA A CA 1
ATOM 728 C C . ALA A 1 90 ? 3.973 20.739 -16.643 1.00 93.62 90 ALA A C 1
ATOM 730 O O . ALA A 1 90 ? 2.856 20.579 -17.118 1.00 93.62 90 ALA A O 1
ATOM 731 N N . GLY A 1 91 ? 5.063 20.141 -17.141 1.00 95.12 91 GLY A N 1
ATOM 732 C CA . GLY A 1 91 ? 5.084 19.251 -18.314 1.00 95.12 91 GLY A CA 1
ATOM 733 C C . GLY A 1 91 ? 4.766 17.781 -18.013 1.00 95.12 91 GLY A C 1
ATOM 734 O O . GLY A 1 91 ? 5.124 16.900 -18.789 1.00 95.12 91 GLY A O 1
ATOM 735 N N . TRP A 1 92 ? 4.130 17.491 -16.874 1.00 96.31 92 TRP A N 1
ATOM 736 C CA . TRP A 1 92 ? 3.849 16.116 -16.447 1.00 96.31 92 TRP A CA 1
ATOM 737 C C . TRP A 1 92 ? 3.012 15.329 -17.463 1.00 96.31 92 TRP A C 1
ATOM 739 O O . TRP A 1 92 ? 3.165 14.115 -17.576 1.00 96.31 92 TRP A O 1
ATOM 749 N N . TYR A 1 93 ? 2.117 16.007 -18.188 1.00 97.25 93 TYR A N 1
ATOM 750 C CA . TYR A 1 93 ? 1.227 15.373 -19.155 1.00 97.25 93 TYR A CA 1
ATOM 751 C C . TYR A 1 93 ? 2.029 14.808 -20.334 1.00 97.25 93 TYR A C 1
ATOM 753 O O . TYR A 1 93 ? 1.818 13.679 -20.768 1.00 97.25 93 TYR A O 1
ATOM 761 N N . GLU A 1 94 ? 3.027 15.543 -20.806 1.00 96.69 94 GLU A N 1
ATOM 762 C CA . GLU A 1 94 ? 3.946 15.112 -21.851 1.00 96.69 94 GLU A CA 1
ATOM 763 C C . GLU A 1 94 ? 4.778 13.912 -21.385 1.00 96.69 94 GLU A C 1
ATOM 765 O O . GLU A 1 94 ? 4.883 12.916 -22.100 1.00 96.69 94 GLU A O 1
ATOM 770 N N . GLU A 1 95 ? 5.311 13.973 -20.163 1.00 95.50 95 GLU A N 1
ATOM 771 C CA . GLU A 1 95 ? 6.176 12.924 -19.614 1.00 95.50 95 GLU A CA 1
ATOM 772 C C . GLU A 1 95 ? 5.440 11.633 -19.234 1.00 95.50 95 GLU A C 1
ATOM 774 O O . GLU A 1 95 ? 6.029 10.552 -19.335 1.00 95.50 95 GLU A O 1
ATOM 779 N N . CYS A 1 96 ? 4.186 11.735 -18.781 1.00 96.62 96 CYS A N 1
ATOM 780 C CA . CYS A 1 96 ? 3.434 10.613 -18.209 1.00 96.62 96 CYS A CA 1
ATOM 781 C C . CYS A 1 96 ? 2.272 10.130 -19.090 1.00 96.62 96 CYS A C 1
ATOM 783 O O . CYS A 1 96 ? 1.908 8.961 -19.011 1.00 96.62 96 CYS A O 1
ATOM 785 N N . VAL A 1 97 ? 1.682 10.997 -19.920 1.00 96.69 97 VAL A N 1
ATOM 786 C CA . VAL A 1 97 ? 0.492 10.673 -20.732 1.00 96.69 97 VAL A CA 1
ATOM 787 C C . VAL A 1 97 ? 0.839 10.555 -22.214 1.00 96.69 97 VAL A C 1
ATOM 789 O O . VAL A 1 97 ? 0.568 9.525 -22.825 1.00 96.69 97 VAL A O 1
ATOM 792 N N . ARG A 1 98 ? 1.492 11.563 -22.809 1.00 96.19 98 ARG A N 1
ATOM 793 C CA . ARG A 1 98 ? 1.897 11.515 -24.235 1.00 96.19 98 ARG A CA 1
ATOM 794 C C . ARG A 1 98 ? 3.138 10.658 -24.493 1.00 96.19 98 ARG A C 1
ATOM 796 O O . ARG A 1 98 ? 3.487 10.411 -25.644 1.00 96.19 98 ARG A O 1
ATOM 803 N N . ASN A 1 99 ? 3.796 10.195 -23.436 1.00 91.12 99 ASN A N 1
ATOM 804 C CA . ASN A 1 99 ? 4.944 9.308 -23.518 1.00 91.12 99 ASN A CA 1
ATOM 805 C C . ASN A 1 99 ? 4.539 7.930 -24.058 1.00 91.12 99 ASN A C 1
ATOM 807 O O . ASN A 1 99 ? 3.863 7.160 -23.376 1.00 91.12 99 ASN A O 1
ATOM 811 N N . ASN A 1 100 ? 4.992 7.616 -25.270 1.00 93.06 100 ASN A N 1
ATOM 812 C CA . ASN A 1 100 ? 4.779 6.320 -25.921 1.00 93.06 100 ASN A CA 1
ATOM 813 C C . ASN A 1 100 ? 6.020 5.415 -25.886 1.00 93.06 100 ASN A C 1
ATOM 815 O O . ASN A 1 100 ? 5.990 4.323 -26.439 1.00 93.06 100 ASN A O 1
ATOM 819 N N . GLU A 1 101 ? 7.099 5.856 -25.236 1.00 95.00 101 GLU A N 1
ATOM 820 C CA . GLU A 1 101 ? 8.294 5.037 -25.010 1.00 95.00 101 GLU A CA 1
ATOM 821 C C . GLU A 1 101 ? 8.064 4.030 -23.874 1.00 95.00 101 GLU A C 1
ATOM 823 O O . GLU A 1 101 ? 8.571 2.911 -23.918 1.00 95.00 101 GLU A O 1
ATOM 828 N N . CYS A 1 102 ? 7.310 4.431 -22.845 1.00 97.69 102 CYS A N 1
ATOM 829 C CA . CYS A 1 102 ? 7.025 3.614 -21.671 1.00 97.69 102 CYS A CA 1
ATOM 830 C C . CYS A 1 102 ? 5.782 2.738 -21.883 1.00 97.69 102 CYS A C 1
ATOM 832 O O . CYS A 1 102 ? 4.692 3.253 -22.138 1.00 97.69 102 CYS A O 1
ATOM 834 N N . ALA A 1 103 ? 5.924 1.426 -21.687 1.00 97.69 103 ALA A N 1
ATOM 835 C CA . ALA A 1 103 ? 4.814 0.473 -21.776 1.00 97.69 103 ALA A CA 1
ATOM 836 C C . ALA A 1 103 ? 3.880 0.527 -20.552 1.00 97.69 103 ALA A C 1
ATOM 838 O O . ALA A 1 103 ? 2.683 0.275 -20.657 1.00 97.69 103 ALA A O 1
ATOM 839 N N . ALA A 1 104 ? 4.430 0.862 -19.384 1.00 98.00 104 ALA A N 1
ATOM 840 C CA . ALA A 1 104 ? 3.704 1.001 -18.127 1.00 98.00 104 ALA A CA 1
ATOM 841 C C . ALA A 1 104 ? 4.493 1.864 -17.133 1.00 98.00 104 ALA A C 1
ATOM 843 O O . ALA A 1 104 ? 5.665 2.165 -17.375 1.00 98.00 104 ALA A O 1
ATOM 844 N N . PHE A 1 105 ? 3.874 2.232 -16.009 1.00 98.44 105 PHE A N 1
ATOM 845 C CA . PHE A 1 105 ? 4.459 3.113 -15.001 1.00 98.44 105 PHE A CA 1
ATOM 846 C C . PHE A 1 105 ? 4.436 2.503 -13.598 1.00 98.44 105 PHE A C 1
ATOM 848 O O . PHE A 1 105 ? 3.383 2.146 -13.076 1.00 98.44 105 PHE A O 1
ATOM 855 N N . LEU A 1 106 ? 5.597 2.464 -12.947 1.00 98.25 106 LEU A N 1
ATOM 856 C CA . LEU A 1 106 ? 5.737 2.136 -11.532 1.00 98.25 106 LEU A CA 1
ATOM 857 C C . LEU A 1 106 ? 5.546 3.385 -10.670 1.00 98.25 106 LEU A C 1
ATOM 859 O O . LEU A 1 106 ? 6.185 4.418 -10.899 1.00 98.25 106 LEU A O 1
ATOM 863 N N . VAL A 1 107 ? 4.702 3.277 -9.642 1.00 96.44 107 VAL A N 1
ATOM 864 C CA . VAL A 1 107 ? 4.329 4.401 -8.773 1.00 96.44 107 VAL A CA 1
ATOM 865 C C . VAL A 1 107 ? 4.553 4.042 -7.302 1.00 96.44 107 VAL A C 1
ATOM 867 O O . VAL A 1 107 ? 4.227 2.947 -6.842 1.00 96.44 107 VAL A O 1
ATOM 870 N N . ALA A 1 108 ? 5.143 4.968 -6.542 1.00 91.75 108 ALA A N 1
ATOM 871 C CA . ALA A 1 108 ? 5.304 4.855 -5.090 1.00 91.75 108 ALA A CA 1
ATOM 872 C C . ALA A 1 108 ? 5.063 6.213 -4.403 1.00 91.75 108 ALA A C 1
ATOM 874 O O . ALA A 1 108 ? 6.022 6.842 -3.942 1.00 91.75 108 ALA A O 1
ATOM 875 N N . PRO A 1 109 ? 3.809 6.705 -4.364 1.00 89.62 109 PRO A N 1
ATOM 876 C CA . PRO A 1 109 ? 3.534 8.079 -3.977 1.00 89.62 109 PRO A CA 1
ATOM 877 C C . PRO A 1 109 ? 3.646 8.283 -2.460 1.00 89.62 109 PRO A C 1
ATOM 879 O O . PRO A 1 109 ? 3.091 7.520 -1.669 1.00 89.62 109 PRO A O 1
ATOM 882 N N . ARG A 1 110 ? 4.316 9.356 -2.017 1.00 80.94 110 ARG A N 1
ATOM 883 C CA . ARG A 1 110 ? 4.229 9.836 -0.627 1.00 80.94 110 ARG A CA 1
ATOM 884 C C . ARG A 1 110 ? 3.180 10.925 -0.455 1.00 80.94 110 ARG A C 1
ATOM 886 O O . ARG A 1 110 ? 3.314 12.050 -0.929 1.00 80.94 110 ARG A O 1
ATOM 893 N N . LEU 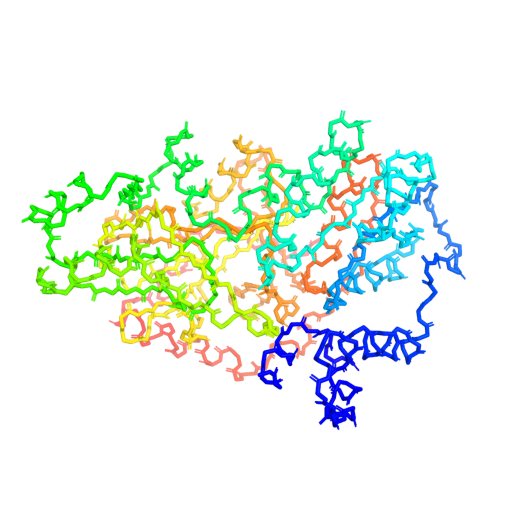A 1 111 ? 2.173 10.604 0.348 1.00 78.25 111 LEU A N 1
ATOM 894 C CA . LEU A 1 111 ? 0.986 11.421 0.570 1.00 78.25 111 LEU A CA 1
ATOM 895 C C . LEU A 1 111 ? 1.106 12.331 1.812 1.00 78.25 111 LEU A C 1
ATOM 897 O O . LEU A 1 111 ? 0.270 12.296 2.716 1.00 78.25 111 LEU A O 1
ATOM 901 N N . PHE A 1 112 ? 2.177 13.126 1.913 1.00 75.94 112 PHE A N 1
ATOM 902 C CA . PHE A 1 112 ? 2.462 13.886 3.144 1.00 75.94 112 PHE A CA 1
ATOM 903 C C . PHE A 1 112 ? 1.778 15.242 3.269 1.00 75.94 112 PHE A C 1
ATOM 905 O O . PHE A 1 112 ? 1.656 15.752 4.380 1.00 75.94 112 PHE A O 1
ATOM 912 N N . SER A 1 113 ? 1.314 15.819 2.164 1.00 79.25 113 SER A N 1
ATOM 913 C CA . SER A 1 113 ? 0.538 17.057 2.182 1.00 79.25 113 SER A CA 1
ATOM 914 C C . SER A 1 113 ? -0.801 16.852 1.486 1.00 79.25 113 SER A C 1
ATOM 916 O O . SER A 1 113 ? -0.943 15.971 0.636 1.00 79.25 113 SER A O 1
ATOM 918 N N . ARG A 1 114 ? -1.778 17.699 1.821 1.00 82.94 114 ARG A N 1
ATOM 919 C CA . ARG A 1 114 ? -3.076 17.718 1.137 1.00 82.94 114 ARG A CA 1
ATOM 920 C C . ARG A 1 114 ? -2.920 17.984 -0.363 1.00 82.94 114 ARG A C 1
ATOM 922 O O . ARG A 1 114 ? -3.547 17.298 -1.156 1.00 82.94 114 ARG A O 1
ATOM 929 N N . ALA A 1 115 ? -2.048 18.921 -0.738 1.00 85.75 115 ALA A N 1
ATOM 930 C CA . ALA A 1 115 ? -1.791 19.253 -2.137 1.00 85.75 115 ALA A CA 1
ATOM 931 C C . ALA A 1 115 ? -1.186 18.070 -2.909 1.00 85.75 115 ALA A C 1
ATOM 933 O O . ALA A 1 115 ? -1.585 17.804 -4.033 1.00 85.75 115 ALA A O 1
ATOM 93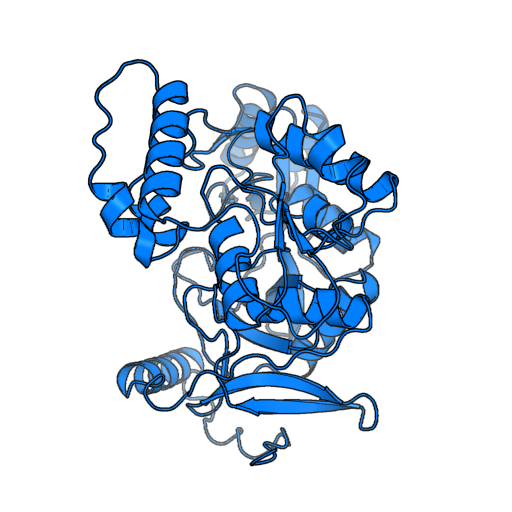4 N N . TRP A 1 116 ? -0.256 17.324 -2.301 1.00 86.88 116 TRP A N 1
ATOM 935 C CA . TRP A 1 116 ? 0.330 16.143 -2.945 1.00 86.88 116 TRP A CA 1
ATOM 936 C C . TRP A 1 116 ? -0.671 14.998 -3.058 1.00 86.88 116 TRP A C 1
ATOM 938 O O . TRP A 1 116 ? -0.710 14.350 -4.093 1.00 86.88 116 TRP A O 1
ATOM 948 N N . ARG A 1 117 ? -1.500 14.775 -2.027 1.00 88.44 117 ARG A N 1
ATOM 949 C CA . ARG A 1 117 ? -2.614 13.811 -2.078 1.00 88.44 117 ARG A CA 1
ATOM 950 C C . ARG A 1 117 ? -3.540 14.095 -3.248 1.00 88.44 117 ARG A C 1
ATOM 952 O O . ARG A 1 117 ? -3.733 13.227 -4.085 1.00 88.44 117 ARG A O 1
ATOM 959 N N . GLN A 1 118 ? -4.026 15.329 -3.318 1.00 90.62 118 GLN A N 1
ATOM 960 C CA . GLN A 1 118 ? -4.916 15.770 -4.379 1.00 90.62 118 GLN A CA 1
ATOM 961 C C . GLN A 1 118 ? -4.263 15.637 -5.761 1.00 90.62 118 GLN A C 1
ATOM 963 O O . GLN A 1 118 ? -4.865 15.075 -6.664 1.00 90.62 118 GLN A O 1
ATOM 968 N N . MET A 1 119 ? -3.009 16.071 -5.906 1.00 93.25 119 MET A N 1
ATOM 969 C CA . MET A 1 119 ? -2.278 15.946 -7.167 1.00 93.25 119 MET A CA 1
ATOM 970 C C . MET A 1 119 ? -2.128 14.486 -7.609 1.00 93.25 119 MET A C 1
ATOM 972 O O . MET A 1 119 ? -2.376 14.192 -8.773 1.00 93.25 119 MET A O 1
ATOM 976 N N . TYR A 1 120 ? -1.738 13.575 -6.710 1.00 93.94 120 TYR A N 1
ATOM 977 C CA . TYR A 1 120 ? -1.622 12.158 -7.056 1.00 93.94 120 TYR A CA 1
ATOM 978 C C . TYR A 1 120 ? -2.987 11.564 -7.421 1.00 93.94 120 TYR A C 1
ATOM 980 O O . TYR A 1 120 ? -3.083 10.900 -8.448 1.00 93.94 120 TYR A O 1
ATOM 988 N N . ASP A 1 121 ? -4.035 11.846 -6.641 1.00 92.00 121 ASP A N 1
ATOM 989 C CA . ASP A 1 121 ? -5.404 11.398 -6.928 1.00 92.00 121 ASP A CA 1
ATOM 990 C C . ASP A 1 121 ? -5.874 11.855 -8.324 1.00 92.00 121 ASP A C 1
ATOM 992 O O . ASP A 1 121 ? -6.434 11.059 -9.076 1.00 92.00 121 ASP A O 1
ATOM 996 N N . GLU A 1 122 ? -5.626 13.118 -8.684 1.00 95.19 122 GLU A N 1
ATOM 997 C CA . GLU A 1 122 ? -6.025 13.715 -9.965 1.00 95.19 122 GLU A CA 1
ATOM 998 C C . GLU A 1 122 ? -5.168 13.209 -11.134 1.00 95.19 122 GLU A C 1
ATOM 1000 O O . GLU A 1 122 ? -5.690 12.719 -12.134 1.00 95.19 122 GLU A O 1
ATOM 1005 N N . ARG A 1 123 ? -3.838 13.316 -11.030 1.00 96.88 123 ARG A N 1
ATOM 1006 C CA . ARG A 1 123 ? -2.932 13.037 -12.155 1.00 96.88 123 ARG A CA 1
ATOM 1007 C C . ARG A 1 123 ? -2.802 11.547 -12.435 1.00 96.88 123 ARG A C 1
ATOM 1009 O O . ARG A 1 123 ? -2.778 11.170 -13.602 1.00 96.88 123 ARG A O 1
ATOM 1016 N N . LEU A 1 124 ? -2.764 10.690 -11.409 1.00 97.00 124 LEU A N 1
ATOM 1017 C CA . LEU A 1 124 ? -2.734 9.238 -11.628 1.00 97.00 124 LEU A CA 1
ATOM 1018 C C . LEU A 1 124 ? -4.033 8.747 -12.266 1.00 97.00 124 LEU A C 1
ATOM 1020 O O . LEU A 1 124 ? -3.981 7.873 -13.127 1.00 97.00 124 LEU A O 1
ATOM 1024 N N . ARG A 1 125 ? -5.173 9.356 -11.914 1.00 97.06 125 ARG A N 1
ATOM 1025 C CA . ARG A 1 125 ? -6.448 9.074 -12.576 1.00 97.06 125 ARG A CA 1
ATOM 1026 C C . ARG A 1 125 ? -6.394 9.412 -14.061 1.00 97.06 125 ARG A C 1
ATOM 1028 O O . ARG A 1 125 ? -6.724 8.564 -14.877 1.00 97.06 125 ARG A O 1
ATOM 1035 N N . VAL A 1 126 ? -5.918 10.609 -14.416 1.00 98.00 126 VAL A N 1
ATOM 1036 C CA . VAL A 1 126 ? -5.780 11.018 -15.826 1.00 98.00 126 VAL A CA 1
ATOM 1037 C C . VAL A 1 126 ? -4.835 10.086 -16.591 1.00 98.00 126 VAL A C 1
ATOM 1039 O O . VAL A 1 126 ? -5.125 9.722 -17.728 1.00 98.00 126 VAL A O 1
ATOM 1042 N N . ILE A 1 127 ? -3.719 9.671 -15.979 1.00 97.62 127 ILE A N 1
ATOM 1043 C CA . ILE A 1 127 ? -2.791 8.712 -16.597 1.00 97.62 127 ILE A CA 1
ATOM 1044 C C . ILE A 1 127 ? -3.504 7.378 -16.860 1.00 97.62 127 ILE A C 1
ATOM 1046 O O . ILE A 1 127 ? -3.462 6.886 -17.987 1.00 97.62 127 ILE A O 1
ATOM 1050 N N . ALA A 1 128 ? -4.210 6.828 -15.870 1.00 97.25 128 ALA A N 1
ATOM 1051 C CA . ALA A 1 128 ? -4.943 5.572 -16.023 1.00 97.25 128 ALA A CA 1
ATOM 1052 C C . ALA A 1 128 ? -6.059 5.664 -17.082 1.00 97.25 128 ALA A C 1
ATOM 1054 O O . ALA A 1 128 ? -6.131 4.827 -17.980 1.00 97.25 128 ALA A O 1
ATOM 1055 N N . GLU A 1 129 ? -6.879 6.719 -17.046 1.00 97.56 129 GLU A N 1
ATOM 1056 C CA . GLU A 1 129 ? -7.974 6.948 -18.004 1.00 97.56 129 GLU A CA 1
ATOM 1057 C C . GLU A 1 129 ? -7.470 7.193 -19.440 1.00 97.56 129 GLU A C 1
ATOM 1059 O O . GLU A 1 129 ? -8.200 6.954 -20.399 1.00 97.56 129 GLU A O 1
ATOM 1064 N N . SER A 1 130 ? -6.208 7.604 -19.616 1.00 96.81 130 SER A N 1
ATOM 1065 C CA . SER A 1 130 ? -5.566 7.706 -20.937 1.00 96.81 130 SER A CA 1
ATOM 1066 C C . SER A 1 130 ? -5.110 6.360 -21.527 1.00 96.81 130 SER A C 1
ATOM 1068 O O . SER A 1 130 ? -4.501 6.327 -22.596 1.00 96.81 130 SER A O 1
ATOM 1070 N N . GLY A 1 131 ? -5.384 5.248 -20.836 1.00 96.12 131 GLY A N 1
ATOM 1071 C CA . GLY A 1 131 ? -5.019 3.894 -21.255 1.00 96.12 131 GLY A CA 1
ATOM 1072 C C . GLY A 1 131 ? -3.600 3.473 -20.865 1.00 96.12 131 GLY A C 1
ATOM 1073 O O . GLY A 1 131 ? -3.136 2.419 -21.297 1.00 96.12 131 GLY A O 1
ATOM 1074 N N . LYS A 1 132 ? -2.886 4.270 -20.057 1.00 97.00 132 LYS A N 1
ATOM 1075 C CA . LYS A 1 132 ? -1.570 3.881 -19.535 1.00 97.00 132 LYS A CA 1
ATOM 1076 C C . LYS A 1 132 ? -1.729 2.930 -18.352 1.00 97.00 132 LYS A C 1
ATOM 1078 O O . LYS A 1 132 ? -2.548 3.147 -17.463 1.00 97.00 132 LYS A O 1
ATOM 1083 N N . ILE A 1 133 ? -0.883 1.906 -18.308 1.00 97.56 133 ILE A N 1
ATOM 1084 C CA . ILE A 1 133 ? -0.860 0.933 -17.214 1.00 97.56 133 ILE A CA 1
ATOM 1085 C C . ILE A 1 133 ? -0.073 1.517 -16.037 1.00 97.56 133 ILE A C 1
ATOM 1087 O O . ILE A 1 133 ? 1.085 1.908 -16.194 1.00 97.56 133 ILE A O 1
ATOM 1091 N N . LEU A 1 134 ? -0.689 1.542 -14.855 1.00 97.88 134 LEU A N 1
ATOM 1092 C CA . LEU A 1 134 ? -0.038 1.880 -13.588 1.00 97.88 134 LEU A CA 1
ATOM 1093 C C . LEU A 1 134 ? 0.190 0.617 -12.754 1.00 97.88 134 LEU A C 1
ATOM 1095 O O . LEU A 1 134 ? -0.645 -0.287 -12.754 1.00 97.88 134 LEU A O 1
ATOM 1099 N N . PHE A 1 135 ? 1.300 0.573 -12.018 1.00 97.81 135 PHE A N 1
ATOM 1100 C CA . PHE A 1 135 ? 1.561 -0.461 -11.022 1.00 97.81 135 PHE A CA 1
ATOM 1101 C C . PHE A 1 135 ? 2.124 0.136 -9.714 1.00 97.81 135 PHE A C 1
ATOM 1103 O O . PHE A 1 135 ? 3.182 0.779 -9.742 1.00 97.81 135 PHE A O 1
ATOM 1110 N N . PRO A 1 136 ? 1.493 -0.095 -8.544 1.00 97.06 136 PRO A N 1
ATOM 1111 C CA . PRO A 1 136 ? 0.173 -0.716 -8.356 1.00 97.06 136 PRO A CA 1
ATOM 1112 C C . PRO A 1 136 ? -0.921 -0.036 -9.199 1.00 97.06 136 PRO A C 1
ATOM 1114 O O . PRO A 1 136 ? -0.714 1.086 -9.670 1.00 97.06 136 PRO A O 1
ATOM 1117 N N . SER A 1 137 ? -2.044 -0.718 -9.425 1.00 96.50 137 SER A N 1
ATOM 1118 C CA . SER A 1 137 ? -3.143 -0.185 -10.236 1.00 96.50 137 SER A CA 1
ATOM 1119 C C . SER A 1 137 ? -3.669 1.132 -9.657 1.00 96.50 137 SER A C 1
ATOM 1121 O O . SER A 1 137 ? -3.444 1.460 -8.484 1.00 96.50 137 SER A O 1
ATOM 1123 N N . TYR A 1 138 ? -4.388 1.910 -10.469 1.00 95.50 138 TYR A N 1
ATOM 1124 C CA . TYR A 1 138 ? -5.000 3.144 -9.979 1.00 95.50 138 TYR A CA 1
ATOM 1125 C C . TYR A 1 138 ? -5.948 2.872 -8.805 1.00 95.50 138 TYR A C 1
ATOM 1127 O O . TYR A 1 138 ? -5.934 3.611 -7.828 1.00 95.50 138 TYR A O 1
ATOM 1135 N N . GLU A 1 139 ? -6.711 1.784 -8.855 1.00 94.19 139 GLU A N 1
ATOM 1136 C CA . GLU A 1 139 ? -7.647 1.362 -7.813 1.00 94.19 139 GLU A CA 1
ATOM 1137 C C . GLU A 1 139 ? -6.910 1.020 -6.509 1.00 94.19 139 GLU A C 1
ATOM 1139 O O . GLU A 1 139 ? -7.328 1.458 -5.433 1.00 94.19 139 GLU A O 1
ATOM 1144 N N . GLU A 1 140 ? -5.770 0.317 -6.593 1.00 95.44 140 GLU A N 1
ATOM 1145 C CA . GLU A 1 140 ? -4.892 0.063 -5.441 1.00 95.44 140 GLU A CA 1
ATOM 1146 C C . GLU A 1 140 ? -4.391 1.384 -4.833 1.00 95.44 140 GLU A C 1
ATOM 1148 O O . GLU A 1 140 ? -4.447 1.592 -3.615 1.00 95.44 140 GLU A O 1
ATOM 1153 N N . LEU A 1 141 ? -3.919 2.303 -5.681 1.00 95.38 141 LEU A N 1
ATOM 1154 C CA . LEU A 1 141 ? -3.366 3.595 -5.267 1.00 95.38 141 LEU A CA 1
ATOM 1155 C C . LEU A 1 141 ? -4.434 4.571 -4.756 1.00 95.38 141 LEU A C 1
ATOM 1157 O O . LEU A 1 141 ? -4.146 5.358 -3.858 1.00 95.38 141 LEU A O 1
ATOM 1161 N N . TRP A 1 142 ? -5.663 4.503 -5.264 1.00 93.00 142 TRP A N 1
ATOM 1162 C CA . TRP A 1 142 ? -6.783 5.330 -4.823 1.00 93.00 142 TRP A CA 1
ATOM 1163 C C . TRP A 1 142 ? -7.149 5.043 -3.367 1.00 93.00 142 TRP A C 1
ATOM 1165 O O . TRP A 1 142 ? -7.416 5.969 -2.600 1.00 93.00 142 TRP A O 1
ATOM 1175 N N . MET A 1 143 ? -7.122 3.773 -2.957 1.00 92.31 143 MET A N 1
ATOM 1176 C CA . MET A 1 143 ? -7.356 3.388 -1.560 1.00 92.31 143 MET A CA 1
ATOM 1177 C C . MET A 1 143 ? -6.167 3.702 -0.644 1.00 92.31 143 MET A C 1
ATOM 1179 O O . MET A 1 143 ? -6.339 3.856 0.568 1.00 92.31 143 MET A O 1
ATOM 1183 N N . TYR A 1 144 ? -4.954 3.762 -1.198 1.00 90.94 144 TYR A N 1
ATOM 1184 C CA . TYR A 1 144 ? -3.718 3.854 -0.430 1.00 90.94 144 TYR A CA 1
ATOM 1185 C C . TYR A 1 144 ? -3.703 5.079 0.504 1.00 90.94 144 TYR A C 1
ATOM 1187 O O . TYR A 1 144 ? -3.927 6.214 0.095 1.00 90.94 144 TYR A O 1
ATOM 1195 N N . GLU A 1 145 ? -3.415 4.840 1.791 1.00 88.00 145 GLU A N 1
ATOM 1196 C CA . GLU A 1 145 ? -3.326 5.866 2.849 1.00 88.00 145 GLU A CA 1
ATOM 1197 C C . GLU A 1 145 ? -4.626 6.674 3.089 1.00 88.00 145 GLU A C 1
ATOM 1199 O O . GLU A 1 145 ? -4.552 7.787 3.625 1.00 88.00 145 GLU A O 1
ATOM 1204 N N . SER A 1 146 ? -5.797 6.131 2.724 1.00 93.38 146 SER A N 1
ATOM 1205 C CA . SER A 1 146 ? -7.126 6.642 3.098 1.00 93.38 146 SER A CA 1
ATOM 1206 C C . SER A 1 146 ? -7.980 5.555 3.761 1.00 93.38 146 SER A C 1
ATOM 1208 O O . SER A 1 146 ? -8.636 4.758 3.089 1.00 93.38 146 SER A O 1
ATOM 1210 N N . LYS A 1 147 ? -8.021 5.536 5.099 1.00 94.50 147 LYS A N 1
ATOM 1211 C CA . LYS A 1 147 ? -8.822 4.572 5.880 1.00 94.50 147 LYS A CA 1
ATOM 1212 C C . LYS A 1 147 ? -10.308 4.629 5.542 1.00 94.50 147 LYS A C 1
ATOM 1214 O O . LYS A 1 147 ? -10.985 3.610 5.605 1.00 94.50 147 LYS A O 1
ATOM 1219 N N . ARG A 1 148 ? -10.802 5.797 5.131 1.00 94.56 148 ARG A N 1
ATOM 1220 C CA . ARG A 1 148 ? -12.176 5.976 4.663 1.00 94.56 148 ARG A CA 1
ATOM 1221 C C . ARG A 1 148 ? -12.437 5.245 3.344 1.00 94.56 148 ARG A C 1
ATOM 1223 O O . ARG A 1 148 ? -13.436 4.549 3.216 1.00 94.56 148 ARG A O 1
ATOM 1230 N N . ARG A 1 149 ? -11.550 5.394 2.353 1.00 95.69 149 ARG A N 1
ATOM 1231 C CA . ARG A 1 149 ? -11.695 4.682 1.070 1.00 95.69 149 ARG A CA 1
ATOM 1232 C C . ARG A 1 149 ? -11.546 3.174 1.268 1.00 95.69 149 ARG A C 1
ATOM 1234 O O . ARG A 1 149 ? -12.305 2.419 0.673 1.00 95.69 149 ARG A O 1
ATOM 1241 N N . MET A 1 150 ? -10.639 2.753 2.153 1.00 96.06 150 MET A N 1
ATOM 1242 C CA . MET A 1 150 ? -10.495 1.345 2.537 1.00 96.06 150 MET A CA 1
ATOM 1243 C C . MET A 1 150 ? -11.787 0.794 3.153 1.00 96.06 150 MET A C 1
ATOM 1245 O O . MET A 1 150 ? -12.241 -0.261 2.725 1.00 96.06 150 MET A O 1
ATOM 1249 N N . SER A 1 151 ? -12.409 1.508 4.104 1.00 96.00 151 SER A N 1
ATOM 1250 C CA . SER A 1 151 ? -13.654 1.041 4.730 1.00 96.00 151 SER A CA 1
ATOM 1251 C C . SER A 1 151 ? -14.791 0.910 3.720 1.00 96.00 151 SER A C 1
ATOM 1253 O O . SER A 1 151 ? -15.512 -0.080 3.751 1.00 96.00 151 SER A O 1
ATOM 1255 N N . TYR A 1 152 ? -14.911 1.859 2.783 1.00 96.25 152 TYR A N 1
ATOM 1256 C CA . TYR A 1 152 ? -15.913 1.776 1.717 1.00 96.25 152 TYR A CA 1
ATOM 1257 C C . TYR A 1 152 ? -15.683 0.577 0.804 1.00 96.25 152 TYR A C 1
ATOM 1259 O O . TYR A 1 152 ? -16.643 -0.079 0.420 1.00 96.25 152 TYR A O 1
ATOM 1267 N N . TRP A 1 153 ? -14.425 0.290 0.459 1.00 97.06 153 TRP A N 1
ATOM 1268 C CA . TRP A 1 153 ? -14.097 -0.845 -0.397 1.00 97.06 153 TRP A CA 1
ATOM 1269 C C . TRP A 1 153 ? -14.398 -2.181 0.290 1.00 97.06 153 TRP A C 1
ATOM 1271 O O . TRP A 1 153 ? -15.009 -3.051 -0.321 1.00 97.06 153 TRP A O 1
ATOM 1281 N N . VAL A 1 154 ? -14.020 -2.328 1.565 1.00 96.75 154 VAL A N 1
ATOM 1282 C CA . VAL A 1 154 ? -14.296 -3.539 2.361 1.00 96.75 154 VAL A CA 1
ATOM 1283 C C . VAL A 1 154 ? -15.800 -3.806 2.438 1.00 96.75 154 VAL A C 1
ATOM 1285 O O . VAL A 1 154 ? -16.239 -4.916 2.138 1.00 96.75 154 VAL A O 1
ATOM 1288 N N . GLU A 1 155 ? -16.587 -2.777 2.767 1.00 95.75 155 GLU A N 1
ATOM 1289 C CA . GLU A 1 155 ? -18.044 -2.879 2.881 1.00 95.75 155 GLU A CA 1
ATOM 1290 C C . GLU A 1 155 ? -18.707 -3.185 1.530 1.00 95.75 155 GLU A C 1
ATOM 1292 O O . GLU A 1 155 ? -19.514 -4.110 1.434 1.00 95.75 155 GLU A O 1
ATOM 1297 N N . SER A 1 156 ? -18.335 -2.471 0.462 1.00 96.56 156 SER A N 1
ATOM 1298 C CA . SER A 1 156 ? -18.971 -2.634 -0.852 1.00 96.56 156 SER A CA 1
ATOM 1299 C C . SER A 1 156 ? -18.672 -3.971 -1.535 1.00 96.56 156 SER A C 1
ATOM 1301 O O . SER A 1 156 ? -19.446 -4.395 -2.390 1.00 96.56 156 SER A O 1
ATOM 1303 N N . HIS A 1 157 ? -17.590 -4.653 -1.148 1.00 96.56 157 HIS A N 1
ATOM 1304 C CA . HIS A 1 157 ? -17.213 -5.967 -1.681 1.00 96.56 157 HIS A CA 1
ATOM 1305 C C . HIS A 1 157 ? -17.595 -7.132 -0.750 1.00 96.56 157 HIS A C 1
ATOM 1307 O O . HIS A 1 157 ? -17.240 -8.280 -1.026 1.00 96.56 157 HIS A O 1
ATOM 1313 N N . GLY A 1 158 ? -18.328 -6.863 0.339 1.00 96.44 158 GLY A N 1
ATOM 1314 C CA . GLY A 1 158 ? -18.847 -7.899 1.236 1.00 96.44 158 GLY A CA 1
ATOM 1315 C C . GLY A 1 158 ? -17.758 -8.654 2.002 1.00 96.44 158 GLY A C 1
ATOM 1316 O O . GLY A 1 158 ? -17.877 -9.864 2.216 1.00 96.44 158 GLY A O 1
ATOM 1317 N N . PHE A 1 159 ? -16.673 -7.966 2.367 1.00 97.56 159 PHE A N 1
ATOM 1318 C CA . PHE A 1 159 ? -15.669 -8.508 3.278 1.00 97.56 159 PHE A CA 1
ATOM 1319 C C . PHE A 1 159 ? -16.021 -8.160 4.721 1.00 97.56 159 PHE A C 1
ATOM 1321 O O . PHE A 1 159 ? -16.430 -7.038 5.021 1.00 97.56 159 PHE A O 1
ATOM 1328 N N . ASP A 1 160 ? -15.804 -9.113 5.623 1.00 96.19 160 ASP A N 1
ATOM 1329 C CA . ASP A 1 160 ? -15.945 -8.862 7.049 1.00 96.19 160 ASP A CA 1
ATOM 1330 C C . ASP A 1 160 ? -14.856 -7.890 7.505 1.00 96.19 160 ASP A C 1
ATOM 1332 O O . ASP A 1 160 ? -13.663 -8.097 7.272 1.00 96.19 160 ASP A O 1
ATOM 1336 N N . GLY A 1 161 ? -15.269 -6.821 8.172 1.00 96.06 161 GLY A N 1
ATOM 1337 C CA . GLY A 1 161 ? -14.393 -5.816 8.752 1.00 96.06 161 GLY A CA 1
ATOM 1338 C C . GLY A 1 161 ? -15.052 -5.194 9.980 1.00 96.06 161 GLY A C 1
ATOM 1339 O O . GLY A 1 161 ? -16.271 -5.298 10.143 1.00 96.06 161 GLY A O 1
ATOM 1340 N N . PRO A 1 162 ? -14.285 -4.543 10.868 1.00 95.50 162 PRO A N 1
ATOM 1341 C CA . PRO A 1 162 ? -14.867 -3.829 11.996 1.00 95.50 162 PRO A CA 1
ATOM 1342 C C . PRO A 1 162 ? -15.814 -2.738 11.493 1.00 95.50 162 PRO A C 1
ATOM 1344 O O . PRO A 1 162 ? -15.442 -1.946 10.615 1.00 95.50 162 PRO A O 1
ATOM 1347 N N . LYS A 1 163 ? -17.021 -2.660 12.062 1.00 95.75 163 LYS A N 1
ATOM 1348 C CA . LYS A 1 163 ? -18.028 -1.712 11.581 1.00 95.75 163 LYS A CA 1
ATOM 1349 C C . LYS A 1 163 ? -17.494 -0.284 11.659 1.00 95.75 163 LYS A C 1
ATOM 1351 O O . LYS A 1 163 ? -17.107 0.181 12.732 1.00 95.75 163 LYS A O 1
ATOM 1356 N N . THR A 1 164 ? -17.475 0.409 10.524 1.00 97.19 164 THR A N 1
ATOM 1357 C CA . THR A 1 164 ? -16.909 1.756 10.397 1.00 97.19 164 THR A CA 1
ATOM 1358 C C . THR A 1 164 ? -17.988 2.738 9.960 1.00 97.19 164 THR A C 1
ATOM 1360 O O . THR A 1 164 ? -18.714 2.501 9.005 1.00 97.19 164 THR A O 1
ATOM 1363 N N . HIS A 1 165 ? -18.091 3.859 10.665 1.00 97.44 165 HIS A N 1
ATOM 1364 C CA . HIS A 1 165 ? -19.041 4.930 10.411 1.00 97.44 165 HIS A CA 1
ATOM 1365 C C . HIS A 1 165 ? -18.297 6.215 10.057 1.00 97.44 165 HIS A C 1
ATOM 1367 O O . HIS A 1 165 ? -17.450 6.683 10.820 1.00 97.44 165 HIS A O 1
ATOM 1373 N N . VAL A 1 166 ? -18.644 6.811 8.917 1.00 97.88 166 VAL A N 1
ATOM 1374 C CA . VAL A 1 166 ? -18.059 8.069 8.443 1.00 97.88 166 VAL A CA 1
ATOM 1375 C C . VAL A 1 166 ? -19.154 9.119 8.362 1.00 97.88 166 VAL A C 1
ATOM 1377 O O . VAL A 1 166 ? -20.108 8.965 7.605 1.00 97.88 166 VAL A O 1
ATOM 1380 N N . PHE A 1 167 ? -19.003 10.202 9.119 1.00 98.25 167 PHE A N 1
ATOM 1381 C CA . PHE A 1 167 ? -19.990 11.275 9.177 1.00 98.25 167 PHE A CA 1
ATOM 1382 C C . PHE A 1 167 ? -19.436 12.565 8.584 1.00 98.25 167 PHE A C 1
ATOM 1384 O O . PHE A 1 167 ? -18.386 13.041 9.014 1.00 98.25 167 PHE A O 1
ATOM 1391 N N . TYR A 1 168 ? -20.190 13.159 7.659 1.00 97.81 168 TYR A N 1
ATOM 1392 C CA . TYR A 1 168 ? -19.971 14.517 7.132 1.00 97.81 168 TYR A CA 1
ATOM 1393 C C . TYR A 1 168 ? -20.976 15.539 7.683 1.00 97.81 168 TYR A C 1
ATOM 1395 O O . TYR A 1 168 ? -20.824 16.739 7.474 1.00 97.81 168 TYR A O 1
ATOM 1403 N N . SER A 1 169 ? -21.996 15.074 8.404 1.00 98.31 169 SER A N 1
ATOM 1404 C CA . SER A 1 169 ? -22.961 15.906 9.119 1.00 98.31 169 SER A CA 1
ATOM 1405 C C . SER A 1 169 ? -22.559 15.984 10.586 1.00 98.31 169 SER A C 1
ATOM 1407 O O . SER A 1 169 ? -22.420 14.961 11.259 1.00 98.31 169 SER A O 1
ATOM 1409 N N . TYR A 1 170 ? -22.366 17.205 11.090 1.00 98.44 170 TYR A N 1
ATOM 1410 C CA . TYR A 1 170 ? -22.031 17.428 12.496 1.00 98.44 170 TYR A CA 1
ATOM 1411 C C . TYR A 1 170 ? -23.137 16.921 13.430 1.00 98.44 170 TYR A C 1
ATOM 1413 O O . TYR A 1 170 ? -22.831 16.325 14.460 1.00 98.44 170 TYR A O 1
ATOM 1421 N N . LEU A 1 171 ? -24.409 17.133 13.074 1.00 98.50 171 LEU A N 1
ATOM 1422 C CA . LEU A 1 171 ? -25.541 16.728 13.908 1.00 98.50 171 LEU A CA 1
ATOM 1423 C C . LEU A 1 171 ? -25.667 15.203 13.974 1.00 98.50 171 LEU A C 1
ATOM 1425 O O . LEU A 1 171 ? -25.770 14.667 15.074 1.00 98.50 171 LEU A O 1
ATOM 1429 N N . ASP A 1 172 ? -25.534 14.507 12.842 1.00 98.62 172 ASP A N 1
ATOM 1430 C CA . ASP A 1 172 ? -25.600 13.038 12.809 1.00 98.62 172 ASP A CA 1
ATOM 1431 C C . ASP A 1 172 ? -24.417 12.415 13.558 1.00 98.62 172 ASP A C 1
ATOM 1433 O O . ASP A 1 172 ? -24.583 11.471 14.331 1.00 98.62 172 ASP A O 1
ATOM 1437 N N . ALA A 1 173 ? -23.217 12.988 13.392 1.00 98.56 173 ALA A N 1
ATOM 1438 C CA . ALA A 1 173 ? -22.033 12.578 14.141 1.00 98.56 173 ALA A CA 1
ATOM 1439 C C . ALA A 1 173 ? -22.222 12.764 15.651 1.00 98.56 173 ALA A C 1
ATOM 1441 O O . ALA A 1 173 ? -21.792 11.926 16.447 1.00 98.56 173 ALA A O 1
ATOM 1442 N N . MET A 1 174 ? -22.851 13.872 16.052 1.00 98.50 174 MET A N 1
ATOM 1443 C CA . MET A 1 174 ? -23.104 14.166 17.455 1.00 98.50 174 MET A CA 1
ATOM 1444 C C . MET A 1 174 ? -24.147 13.238 18.064 1.00 98.50 174 MET A C 1
ATOM 1446 O O . MET A 1 174 ? -23.961 12.759 19.184 1.00 98.50 174 MET A O 1
ATOM 1450 N N . ASP A 1 175 ? -25.212 12.966 17.320 1.00 98.62 175 ASP A N 1
ATOM 1451 C CA . ASP A 1 175 ? -26.259 12.036 17.708 1.00 98.62 175 ASP A CA 1
ATOM 1452 C C . ASP A 1 175 ? -25.701 10.606 17.832 1.00 98.62 175 ASP A C 1
ATOM 1454 O O . ASP A 1 175 ? -25.904 9.936 18.846 1.00 98.62 175 ASP A O 1
ATOM 1458 N N . PHE A 1 176 ? -24.896 10.148 16.866 1.00 98.56 176 PHE A N 1
ATOM 1459 C CA . PHE A 1 176 ? -24.166 8.878 16.969 1.00 98.56 176 PHE A CA 1
ATOM 1460 C C . PHE A 1 176 ? -23.244 8.834 18.196 1.00 98.56 176 PHE A C 1
ATOM 1462 O O . PHE A 1 176 ? -23.298 7.883 18.977 1.00 98.56 176 PHE A O 1
ATOM 1469 N N . ALA A 1 177 ? -22.434 9.874 18.420 1.00 98.19 177 ALA A N 1
ATOM 1470 C CA . ALA A 1 177 ? -21.549 9.962 19.584 1.00 98.19 177 ALA A CA 1
ATOM 1471 C C . ALA A 1 177 ? -22.314 9.932 20.922 1.00 98.19 177 ALA A C 1
ATOM 1473 O O . ALA A 1 177 ? -21.802 9.412 21.917 1.00 98.19 177 ALA A O 1
ATOM 1474 N N . GLY A 1 178 ? -23.548 10.446 20.956 1.00 98.00 178 GLY A N 1
ATOM 1475 C CA . GLY A 1 178 ? -24.433 10.397 22.120 1.00 98.00 178 GLY A CA 1
ATOM 1476 C C . GLY A 1 178 ? -24.952 8.995 22.455 1.00 98.00 178 GLY A C 1
ATOM 1477 O O . GLY A 1 178 ? -25.242 8.721 23.618 1.00 98.00 178 GLY A O 1
ATOM 1478 N N . ARG A 1 179 ? -25.018 8.096 21.464 1.00 97.31 179 ARG A N 1
ATOM 1479 C CA . ARG A 1 179 ? -25.715 6.801 21.567 1.00 97.31 179 ARG A CA 1
ATOM 1480 C C . ARG A 1 179 ? -24.813 5.575 21.426 1.00 97.31 179 ARG A C 1
ATOM 1482 O O . ARG A 1 179 ? -25.157 4.517 21.938 1.00 97.31 179 ARG A O 1
ATOM 1489 N N . THR A 1 180 ? -23.667 5.701 20.756 1.00 97.44 180 THR A N 1
ATOM 1490 C CA . THR A 1 180 ? -22.775 4.567 20.467 1.00 97.44 180 THR A CA 1
ATOM 1491 C C . THR A 1 180 ? -22.257 3.882 21.738 1.00 97.44 180 THR A C 1
ATOM 1493 O O . THR A 1 180 ? -22.099 4.535 22.780 1.00 97.44 180 THR A O 1
ATOM 1496 N N . ALA A 1 181 ? -21.994 2.577 21.651 1.00 96.94 181 ALA A N 1
ATOM 1497 C CA . ALA A 1 181 ? -21.361 1.802 22.713 1.00 96.94 181 ALA A CA 1
ATOM 1498 C C . ALA A 1 181 ? -19.886 2.205 22.879 1.00 96.94 181 ALA A C 1
ATOM 1500 O O . ALA A 1 181 ? -19.248 2.682 21.939 1.00 96.94 181 ALA A O 1
ATOM 1501 N N . LEU A 1 182 ? -19.352 2.026 24.088 1.00 97.25 182 LEU A N 1
ATOM 1502 C CA . LEU A 1 182 ? -17.953 2.300 24.412 1.00 97.25 182 LEU A CA 1
ATOM 1503 C C . LEU A 1 182 ? -17.269 1.009 24.899 1.00 97.25 182 LEU A C 1
ATOM 1505 O O . LEU A 1 182 ? -17.918 0.228 25.595 1.00 97.25 182 LEU A O 1
ATOM 1509 N N . PRO A 1 183 ? -15.974 0.798 24.595 1.00 97.38 183 PRO A N 1
ATOM 1510 C CA . PRO A 1 183 ? -15.093 1.707 23.860 1.00 97.38 183 PRO A CA 1
ATOM 1511 C C . PRO A 1 183 ? -15.407 1.827 22.359 1.00 97.38 183 PRO A C 1
ATOM 1513 O O . PRO A 1 183 ? -15.865 0.878 21.733 1.00 97.38 183 PRO A O 1
ATOM 1516 N N . ILE A 1 184 ? -15.108 2.993 21.777 1.00 98.00 184 ILE A N 1
ATOM 1517 C CA . ILE A 1 184 ? -15.174 3.243 20.327 1.00 98.00 184 ILE A CA 1
ATOM 1518 C C . ILE A 1 184 ? -13.821 3.752 19.828 1.00 98.00 184 ILE A C 1
ATOM 1520 O O . ILE A 1 184 ? -13.142 4.520 20.517 1.00 98.00 184 ILE A O 1
ATOM 1524 N N . VAL A 1 185 ? -13.416 3.338 18.629 1.00 97.50 185 VAL A N 1
ATOM 1525 C CA . VAL A 1 185 ? -12.186 3.812 17.988 1.00 97.50 185 VAL A CA 1
ATOM 1526 C C . VAL A 1 185 ? -12.520 4.999 17.093 1.00 97.50 185 VAL A C 1
ATOM 1528 O O . VAL A 1 185 ? -13.412 4.909 16.264 1.00 97.50 185 VAL A O 1
ATOM 1531 N N . ALA A 1 186 ? -11.795 6.105 17.211 1.00 97.00 186 ALA A N 1
ATOM 1532 C CA . ALA A 1 186 ? -11.750 7.141 16.187 1.00 97.00 186 ALA A CA 1
ATOM 1533 C C . ALA A 1 186 ? -10.444 7.022 15.406 1.00 97.00 186 ALA A C 1
ATOM 1535 O O . ALA A 1 186 ? -9.385 6.794 16.002 1.00 97.00 186 ALA A O 1
ATOM 1536 N N . LYS A 1 187 ? -10.504 7.189 14.085 1.00 95.56 187 LYS A N 1
ATOM 1537 C CA . LYS A 1 187 ? -9.309 7.201 13.234 1.00 95.56 187 LYS A CA 1
ATOM 1538 C C . LYS A 1 187 ? -9.319 8.436 12.338 1.00 95.56 187 LYS A C 1
ATOM 1540 O O . LYS A 1 187 ? -10.362 8.813 11.815 1.00 95.56 187 LYS A O 1
ATOM 1545 N N . THR A 1 188 ? -8.159 9.040 12.119 1.00 93.50 188 THR A N 1
ATOM 1546 C CA . THR A 1 188 ? -7.956 9.936 10.974 1.00 93.50 188 THR A CA 1
ATOM 1547 C C . THR A 1 188 ? -7.919 9.140 9.669 1.00 93.50 188 THR A C 1
ATOM 1549 O O . THR A 1 188 ? -7.545 7.962 9.665 1.00 93.50 188 THR A O 1
ATOM 1552 N N . ASP A 1 189 ? -8.297 9.774 8.560 1.00 92.81 189 ASP A N 1
ATOM 1553 C CA . ASP A 1 189 ? -8.302 9.155 7.229 1.00 92.81 189 ASP A CA 1
ATOM 1554 C C . ASP A 1 189 ? -6.874 8.766 6.814 1.00 92.81 189 ASP A C 1
ATOM 1556 O O . ASP A 1 189 ? -6.605 7.630 6.422 1.00 92.81 189 ASP A O 1
ATOM 1560 N N . ALA A 1 190 ? -5.927 9.678 7.009 1.00 86.31 190 ALA A N 1
ATOM 1561 C CA . ALA A 1 190 ? -4.501 9.446 6.856 1.00 86.31 190 ALA A CA 1
ATOM 1562 C C . ALA A 1 190 ? -3.822 9.050 8.179 1.00 86.31 190 ALA A C 1
ATOM 1564 O O . ALA A 1 190 ? -4.424 9.040 9.252 1.00 86.31 190 ALA A O 1
ATOM 1565 N N . GLY A 1 191 ? -2.525 8.749 8.109 1.00 76.62 191 GLY A N 1
ATOM 1566 C CA . GLY A 1 191 ? -1.666 8.533 9.276 1.00 76.62 191 GLY A CA 1
ATOM 1567 C C . GLY A 1 191 ? -1.039 7.145 9.296 1.00 76.62 191 GLY A C 1
ATOM 1568 O O . GLY A 1 191 ? -1.620 6.183 8.796 1.00 76.62 191 GLY A O 1
ATOM 1569 N N . TYR A 1 192 ? 0.145 7.048 9.905 1.00 72.25 192 TYR A N 1
ATOM 1570 C CA . TYR A 1 192 ? 0.925 5.815 10.021 1.00 72.25 192 TYR A CA 1
ATOM 1571 C C . TYR A 1 192 ? 1.278 5.516 11.484 1.00 72.25 192 TYR A C 1
ATOM 1573 O O . TYR A 1 192 ? 1.266 6.402 12.333 1.00 72.25 192 TYR A O 1
ATOM 1581 N N . ALA A 1 193 ? 1.646 4.265 11.782 1.00 68.44 193 ALA A N 1
ATOM 1582 C CA . ALA A 1 193 ? 2.123 3.838 13.106 1.00 68.44 193 ALA A CA 1
ATOM 1583 C C . ALA A 1 193 ? 1.195 4.251 14.272 1.00 68.44 193 ALA A C 1
ATOM 1585 O O . ALA A 1 193 ? 1.660 4.812 15.260 1.00 68.44 193 ALA A O 1
ATOM 1586 N N . ALA A 1 194 ? -0.111 3.993 14.125 1.00 72.31 194 ALA A N 1
ATOM 1587 C CA . ALA A 1 194 ? -1.167 4.364 15.079 1.00 72.31 194 ALA A CA 1
ATOM 1588 C C . ALA A 1 194 ? -1.343 5.878 15.329 1.00 72.31 194 ALA A C 1
ATOM 1590 O O . ALA A 1 194 ? -2.193 6.276 16.125 1.00 72.31 194 ALA A O 1
ATOM 1591 N N . GLN A 1 195 ? -0.624 6.746 14.610 1.00 78.38 195 GLN A N 1
ATOM 1592 C CA . GLN A 1 195 ? -0.892 8.180 14.636 1.00 78.38 195 GLN A CA 1
ATOM 1593 C C . GLN A 1 195 ? -2.315 8.454 14.142 1.00 78.38 195 GLN A C 1
ATOM 1595 O O . GLN A 1 195 ? -2.700 8.011 13.060 1.00 78.38 195 GLN A O 1
ATOM 1600 N N . GLY A 1 196 ? -3.071 9.200 14.946 1.00 84.62 196 GLY A N 1
ATOM 1601 C CA . GLY A 1 196 ? -4.455 9.553 14.644 1.00 84.62 196 GLY A CA 1
ATOM 1602 C C . GLY A 1 196 ? -5.471 8.452 14.948 1.00 84.62 196 GLY A C 1
ATOM 1603 O O . GLY A 1 196 ? -6.631 8.606 14.585 1.00 84.62 196 GLY A O 1
ATOM 1604 N N . VAL A 1 197 ? -5.071 7.374 15.632 1.00 91.56 197 VAL A N 1
ATOM 1605 C CA . VAL A 1 197 ? -5.994 6.386 16.207 1.00 91.56 197 VAL A CA 1
ATOM 1606 C C . VAL A 1 197 ? -6.206 6.704 17.688 1.00 91.56 197 VAL A C 1
ATOM 1608 O O . VAL A 1 197 ? -5.249 6.801 18.454 1.00 91.56 197 VAL A O 1
ATOM 1611 N N . HIS A 1 198 ? -7.462 6.851 18.102 1.00 94.19 198 HIS A N 1
ATOM 1612 C CA . HIS A 1 198 ? -7.852 7.133 19.483 1.00 94.19 198 HIS A CA 1
ATOM 1613 C C . HIS A 1 198 ? -8.922 6.144 19.942 1.00 94.19 198 HIS A C 1
ATOM 1615 O O . HIS A 1 198 ? -9.894 5.923 19.231 1.00 94.19 198 HIS A O 1
ATOM 1621 N N . ILE A 1 199 ? -8.769 5.571 21.136 1.00 96.00 199 ILE A N 1
ATOM 1622 C CA . ILE A 1 199 ? -9.779 4.697 21.746 1.00 96.00 199 ILE A CA 1
ATOM 1623 C C . ILE A 1 199 ? -10.465 5.482 22.856 1.00 96.00 199 ILE A C 1
ATOM 1625 O O . ILE A 1 199 ? -9.839 5.830 23.859 1.00 96.00 199 ILE A O 1
ATOM 1629 N N . PHE A 1 200 ? -11.748 5.767 22.677 1.00 97.56 200 PHE A N 1
ATOM 1630 C CA . PHE A 1 200 ? -12.537 6.503 23.649 1.00 97.56 200 PHE A CA 1
ATOM 1631 C C . PHE A 1 200 ? -13.309 5.552 24.550 1.00 97.56 200 PHE A C 1
ATOM 1633 O O . PHE A 1 200 ? -14.054 4.701 24.074 1.00 97.56 200 PHE A O 1
ATOM 1640 N N . ARG A 1 201 ? -13.146 5.741 25.860 1.00 97.19 201 ARG A N 1
ATOM 1641 C CA . ARG A 1 201 ? -13.885 5.037 26.922 1.00 97.19 201 ARG A CA 1
ATOM 1642 C C . ARG A 1 201 ? -14.856 5.956 27.670 1.00 97.19 201 ARG A C 1
ATOM 1644 O O . ARG A 1 201 ? -15.628 5.484 28.490 1.00 97.19 201 ARG A O 1
ATOM 1651 N N . ASP A 1 202 ? -14.832 7.251 27.359 1.00 97.81 202 ASP A N 1
ATOM 1652 C CA . ASP A 1 202 ? -15.697 8.272 27.940 1.00 97.81 202 ASP A CA 1
ATOM 1653 C C . ASP A 1 202 ? -16.488 8.990 26.841 1.00 97.81 202 ASP A C 1
ATOM 1655 O O . ASP A 1 202 ? -15.927 9.421 25.829 1.00 97.81 202 ASP A O 1
ATOM 1659 N N . ARG A 1 203 ? -17.799 9.137 27.048 1.00 97.88 203 ARG A N 1
ATOM 1660 C CA . ARG A 1 203 ? -18.704 9.727 26.054 1.00 97.88 203 ARG A CA 1
ATOM 1661 C C . ARG A 1 203 ? -18.431 11.214 25.843 1.00 97.88 203 ARG A C 1
ATOM 1663 O O . ARG A 1 203 ? -18.517 11.693 24.712 1.00 97.88 203 ARG A O 1
ATOM 1670 N N . SER A 1 204 ? -18.087 11.946 26.902 1.00 98.00 204 SER A N 1
ATOM 1671 C CA . SER A 1 204 ? -17.814 13.381 26.800 1.00 98.00 204 SER A CA 1
ATOM 1672 C C . SER A 1 204 ? -16.589 13.655 25.917 1.00 98.00 204 SER A C 1
ATOM 1674 O O . SER A 1 204 ? -16.611 14.594 25.115 1.00 98.00 204 SER A O 1
ATOM 1676 N N . GLU A 1 205 ? -15.574 12.788 25.973 1.00 98.25 205 GLU A N 1
ATOM 1677 C CA . GLU A 1 205 ? -14.397 12.843 25.103 1.00 98.25 205 GLU A CA 1
ATOM 1678 C C . GLU A 1 205 ? -14.728 12.531 23.636 1.00 98.25 205 GLU A C 1
ATOM 1680 O O . GLU A 1 205 ? -14.262 13.252 22.750 1.00 98.25 205 GLU A O 1
ATOM 1685 N N . VAL A 1 206 ? -15.606 11.555 23.355 1.00 98.25 206 VAL A N 1
ATOM 1686 C CA . VAL A 1 206 ? -16.105 11.312 21.983 1.00 98.25 206 VAL A CA 1
ATOM 1687 C C . VAL A 1 206 ? -16.784 12.568 21.431 1.00 98.25 206 VAL A C 1
ATOM 1689 O O . VAL A 1 206 ? -16.471 13.025 20.332 1.00 98.25 206 VAL A O 1
ATOM 1692 N N . MET A 1 207 ? -17.677 13.184 22.211 1.00 98.44 207 MET A N 1
ATOM 1693 C CA . MET A 1 207 ? -18.386 14.403 21.805 1.00 98.44 207 MET A CA 1
ATOM 1694 C C . MET A 1 207 ? -17.424 15.582 21.570 1.00 98.44 207 MET A C 1
ATOM 1696 O O . MET A 1 207 ? -17.579 16.338 20.607 1.00 98.44 207 MET A O 1
ATOM 1700 N N . LYS A 1 208 ? -16.400 15.751 22.421 1.00 98.06 208 LYS A N 1
ATOM 1701 C CA . LYS A 1 208 ? -15.333 16.749 22.211 1.00 98.06 208 LYS A CA 1
ATOM 1702 C C . LYS A 1 208 ? -14.551 16.468 20.927 1.00 98.06 208 LYS A C 1
ATOM 1704 O O . LYS A 1 208 ? -14.245 17.412 20.193 1.00 98.06 208 LYS A O 1
ATOM 1709 N N . HIS A 1 209 ? -14.266 15.201 20.631 1.00 97.81 209 HIS A N 1
ATOM 1710 C CA . HIS A 1 209 ? -13.583 14.794 19.408 1.00 97.81 209 HIS A CA 1
ATOM 1711 C C . HIS A 1 209 ? -14.391 15.145 18.152 1.00 97.81 209 HIS A C 1
ATOM 1713 O O . HIS A 1 209 ? -13.838 15.754 17.235 1.00 97.81 209 HIS A O 1
ATOM 1719 N N . VAL A 1 210 ? -15.705 14.882 18.135 1.00 98.38 210 VAL A N 1
ATOM 1720 C CA . VAL A 1 210 ? -16.592 15.296 17.029 1.00 98.38 210 VAL A CA 1
ATOM 1721 C C . VAL A 1 210 ? -16.525 16.810 16.821 1.00 98.38 210 VAL A C 1
ATOM 1723 O O . VAL A 1 210 ? -16.207 17.273 15.724 1.00 98.38 210 VAL A O 1
ATOM 1726 N N . ARG A 1 211 ? -16.716 17.608 17.883 1.00 98.25 211 ARG A N 1
ATOM 1727 C CA . ARG A 1 211 ? -16.598 19.078 17.800 1.00 98.25 211 ARG A CA 1
ATOM 1728 C C . ARG A 1 211 ? -15.246 19.510 17.243 1.00 98.25 211 ARG A C 1
ATOM 1730 O O . ARG A 1 211 ? -15.180 20.448 16.451 1.00 98.25 211 ARG A O 1
ATOM 1737 N N . ARG A 1 212 ? -14.158 18.845 17.639 1.00 97.12 212 ARG A N 1
ATOM 1738 C CA . ARG A 1 212 ? -12.815 19.153 17.140 1.00 97.12 212 ARG A CA 1
ATOM 1739 C C . ARG A 1 212 ? -12.705 18.908 15.635 1.00 97.12 212 ARG A C 1
ATOM 1741 O O . ARG A 1 212 ? -12.177 19.783 14.948 1.00 97.12 212 ARG A O 1
ATOM 1748 N N . CYS A 1 213 ? -13.206 17.777 15.144 1.00 97.00 213 CYS A N 1
ATOM 1749 C CA . CYS A 1 213 ? -13.154 17.395 13.731 1.00 97.00 213 CYS A CA 1
ATOM 1750 C C . CYS A 1 213 ? -13.917 18.370 12.820 1.00 97.00 213 CYS A C 1
ATOM 1752 O O . CYS A 1 213 ? -13.412 18.750 11.765 1.00 97.00 213 CYS A O 1
ATOM 1754 N N . PHE A 1 214 ? -15.092 18.840 13.250 1.00 97.44 214 PHE A N 1
ATOM 1755 C CA . PHE A 1 214 ? -15.920 19.771 12.469 1.00 97.44 214 PHE A CA 1
ATOM 1756 C C . PHE A 1 214 ? -15.524 21.249 12.601 1.00 97.44 214 PHE A C 1
ATOM 1758 O O . PHE A 1 214 ? -15.969 22.064 11.803 1.00 97.44 214 PHE A O 1
ATOM 1765 N N . ASN A 1 215 ? -14.677 21.603 13.572 1.00 95.56 215 ASN A N 1
ATOM 1766 C CA . ASN A 1 215 ? -14.190 22.972 13.753 1.00 95.56 215 ASN A CA 1
ATOM 1767 C C . ASN A 1 215 ? -12.705 23.092 13.375 1.00 95.56 215 ASN A C 1
ATOM 1769 O O . ASN A 1 215 ? -12.341 23.256 12.216 1.00 95.56 215 ASN A O 1
ATOM 1773 N N . LYS A 1 216 ? -11.814 23.009 14.370 1.00 93.19 216 LYS A N 1
ATOM 1774 C CA . LYS A 1 216 ? -10.376 23.285 14.208 1.00 93.19 216 LYS A CA 1
ATOM 1775 C C . LYS A 1 216 ? -9.620 22.205 13.416 1.00 93.19 216 LYS A C 1
ATOM 1777 O O . LYS A 1 216 ? -8.484 22.451 13.017 1.00 93.19 216 LYS A O 1
ATOM 1782 N N . GLY A 1 217 ? -10.197 21.016 13.249 1.00 93.00 217 GLY A N 1
ATOM 1783 C CA . GLY A 1 217 ? -9.575 19.879 12.576 1.00 93.00 217 GLY A CA 1
ATOM 1784 C C . GLY A 1 217 ? -8.489 19.171 13.390 1.00 93.00 217 GLY A C 1
ATOM 1785 O O . GLY A 1 217 ? -7.981 19.677 14.402 1.00 93.00 217 GLY A O 1
ATOM 1786 N N . LEU A 1 218 ? -8.126 17.975 12.942 1.00 91.38 218 LEU A N 1
ATOM 1787 C CA . LEU A 1 218 ? -7.071 17.138 13.504 1.00 91.38 218 LEU A CA 1
ATOM 1788 C C . LEU A 1 218 ? -5.778 17.367 12.725 1.00 91.38 218 LEU A C 1
ATOM 1790 O O . LEU A 1 218 ? -5.719 17.160 11.517 1.00 91.38 218 LEU A O 1
ATOM 1794 N N . ARG A 1 219 ? -4.738 17.836 13.420 1.00 88.12 219 ARG A N 1
ATOM 1795 C CA . ARG A 1 219 ? -3.426 18.105 12.827 1.00 88.12 219 ARG A CA 1
ATOM 1796 C C . ARG A 1 219 ? -2.560 16.855 12.933 1.00 88.12 219 ARG A C 1
ATOM 1798 O O . ARG A 1 219 ? -2.208 16.446 14.036 1.00 88.12 219 ARG A O 1
ATOM 1805 N N . LEU A 1 220 ? -2.170 16.312 11.791 1.00 83.06 220 LEU A N 1
ATOM 1806 C CA . LEU A 1 220 ? -1.266 15.179 11.668 1.00 83.06 220 LEU A CA 1
ATOM 1807 C C . LEU A 1 220 ? 0.139 15.664 11.304 1.00 83.06 220 LEU A C 1
ATOM 1809 O O . LEU A 1 220 ? 0.341 16.381 10.319 1.00 83.06 220 LEU A O 1
ATOM 1813 N N . ASP A 1 221 ? 1.125 15.252 12.099 1.00 75.25 221 ASP A N 1
ATOM 1814 C CA . ASP A 1 221 ? 2.536 15.411 11.753 1.00 75.25 221 ASP A CA 1
ATOM 1815 C C . ASP A 1 221 ? 2.977 14.228 10.892 1.00 75.25 221 ASP A C 1
ATOM 1817 O O . ASP A 1 221 ? 3.425 13.205 11.402 1.00 75.25 221 ASP A O 1
ATOM 1821 N N . MET A 1 222 ? 2.836 14.385 9.578 1.00 70.06 222 MET A N 1
ATOM 1822 C CA . MET A 1 222 ? 3.274 13.398 8.589 1.00 70.06 222 MET A CA 1
ATOM 1823 C C . MET A 1 222 ? 4.762 13.550 8.231 1.00 70.06 222 MET A C 1
ATOM 1825 O O . MET A 1 222 ? 5.225 13.019 7.222 1.00 70.06 222 MET A O 1
ATOM 1829 N N . GLY A 1 223 ? 5.514 14.343 9.003 1.00 59.69 223 GLY A N 1
ATOM 1830 C CA . GLY A 1 223 ? 6.894 14.713 8.704 1.00 59.69 223 GLY A CA 1
ATOM 1831 C C . GLY A 1 223 ? 7.072 15.611 7.479 1.00 59.69 223 GLY A C 1
ATOM 1832 O O . GLY A 1 223 ? 8.211 15.833 7.064 1.00 59.69 223 GLY A O 1
ATOM 1833 N N . ALA A 1 224 ? 5.975 16.136 6.925 1.00 55.75 224 ALA A N 1
ATOM 1834 C CA . ALA A 1 224 ? 5.981 17.213 5.944 1.00 55.75 224 ALA A CA 1
ATOM 1835 C C . ALA A 1 224 ? 6.070 18.593 6.607 1.00 55.75 224 ALA A C 1
ATOM 1837 O O . ALA A 1 224 ? 5.713 18.796 7.765 1.00 55.75 224 ALA A O 1
ATOM 1838 N N . PHE A 1 225 ? 6.526 19.568 5.821 1.00 58.62 225 PHE A N 1
ATOM 1839 C CA . PHE A 1 225 ? 6.688 20.967 6.233 1.00 58.62 225 PHE A CA 1
ATOM 1840 C C . PHE A 1 225 ? 5.345 21.665 6.453 1.00 58.62 225 PHE A C 1
ATOM 1842 O O . PHE A 1 225 ? 5.262 22.583 7.269 1.00 58.62 225 PHE A O 1
ATOM 1849 N N . HIS A 1 226 ? 4.300 21.174 5.779 1.00 65.00 226 HIS A N 1
ATOM 1850 C CA . HIS A 1 226 ? 2.910 21.520 6.030 1.00 65.00 226 HIS A CA 1
ATOM 1851 C C . HIS A 1 226 ? 2.210 20.299 6.628 1.00 65.00 226 HIS A C 1
ATOM 1853 O O . HIS A 1 226 ? 2.166 19.254 5.977 1.00 65.00 226 HIS A O 1
ATOM 1859 N N . PRO A 1 227 ? 1.682 20.401 7.854 1.00 68.12 227 PRO A N 1
ATOM 1860 C CA . PRO A 1 227 ? 0.949 19.305 8.454 1.00 68.12 227 PRO A CA 1
ATOM 1861 C C . PRO A 1 227 ? -0.347 19.090 7.694 1.00 68.12 227 PRO A C 1
ATOM 1863 O O . PRO A 1 227 ? -1.002 20.045 7.266 1.00 68.12 227 PRO A O 1
ATOM 1866 N N . LEU A 1 228 ? -0.735 17.830 7.586 1.00 81.62 228 LEU A N 1
ATOM 1867 C CA . LEU A 1 228 ? -2.055 17.485 7.107 1.00 81.62 228 LEU A CA 1
ATOM 1868 C C . LEU A 1 228 ? -3.060 17.851 8.204 1.00 81.62 228 LEU A C 1
ATOM 1870 O O . LEU A 1 228 ? -2.897 17.453 9.355 1.00 81.62 228 LEU A O 1
ATOM 1874 N N . VAL A 1 229 ? -4.060 18.657 7.861 1.00 87.69 229 VAL A N 1
ATOM 1875 C CA . VAL A 1 229 ? -5.180 18.959 8.753 1.00 87.69 229 VAL A CA 1
ATOM 1876 C C . VAL A 1 229 ? -6.422 18.329 8.153 1.00 87.69 229 VAL A C 1
ATOM 1878 O O . VAL A 1 229 ? -6.815 18.685 7.044 1.00 87.69 229 VAL A O 1
ATOM 1881 N N . GLU A 1 230 ? -7.018 17.399 8.888 1.00 89.94 230 GLU A N 1
ATOM 1882 C CA . GLU A 1 230 ? -8.282 16.765 8.523 1.00 89.94 230 GLU A CA 1
ATOM 1883 C C . GLU A 1 230 ? -9.428 17.456 9.254 1.00 89.94 230 GLU A C 1
ATOM 1885 O O . GLU A 1 230 ? -9.387 17.623 10.475 1.00 89.94 230 GLU A O 1
ATOM 1890 N N . ASN A 1 231 ? -10.432 17.909 8.508 1.00 92.69 231 ASN A N 1
ATOM 1891 C CA . ASN A 1 231 ? -11.607 18.578 9.048 1.00 92.69 231 ASN A CA 1
ATOM 1892 C C . ASN A 1 231 ? -12.848 18.310 8.189 1.00 92.69 231 ASN A C 1
ATOM 1894 O O . ASN A 1 231 ? -12.745 17.815 7.067 1.00 92.69 231 ASN A O 1
ATOM 1898 N N . GLY A 1 232 ? -14.018 18.631 8.744 1.00 95.38 232 GLY A N 1
ATOM 1899 C CA . GLY A 1 232 ? -15.304 18.519 8.046 1.00 95.38 232 GLY A CA 1
ATOM 1900 C C . GLY A 1 232 ? -15.892 17.106 8.001 1.00 95.38 232 GLY A C 1
ATOM 1901 O O . GLY A 1 232 ? -16.924 16.903 7.371 1.00 95.38 232 GLY A O 1
ATOM 1902 N N . PHE A 1 233 ? -15.260 16.135 8.662 1.00 97.31 233 PHE A N 1
ATOM 1903 C CA . PHE A 1 233 ? -15.792 14.786 8.841 1.00 97.31 233 PHE A CA 1
ATOM 1904 C C . PHE A 1 233 ? -15.209 14.130 10.098 1.00 97.31 233 PHE A C 1
ATOM 1906 O O . PHE A 1 233 ? -14.179 14.575 10.606 1.00 97.31 233 PHE A O 1
ATOM 1913 N N . VAL A 1 234 ? -15.837 13.057 10.578 1.00 97.88 234 VAL A N 1
ATOM 1914 C CA . VAL A 1 234 ? -15.295 12.171 11.624 1.00 97.88 234 VAL A CA 1
ATOM 1915 C C . VAL A 1 234 ? -15.501 10.709 11.231 1.00 97.88 234 VAL A C 1
ATOM 1917 O O . VAL A 1 234 ? -16.525 10.364 10.640 1.00 97.88 234 VAL A O 1
ATOM 1920 N N . LEU A 1 235 ? -14.522 9.859 11.547 1.00 97.69 235 LEU A N 1
ATOM 1921 C CA . LEU A 1 235 ? -14.551 8.420 11.293 1.00 97.69 235 LEU A CA 1
ATOM 1922 C C . LEU A 1 235 ? -14.454 7.672 12.624 1.00 97.69 235 LEU A C 1
ATOM 1924 O O . LEU A 1 235 ? -13.468 7.805 13.355 1.00 97.69 235 LEU A O 1
ATOM 1928 N N . PHE A 1 236 ? -15.482 6.878 12.913 1.00 98.12 236 PHE A N 1
ATOM 1929 C CA . PHE A 1 236 ? -15.530 5.962 14.046 1.00 98.12 236 PHE A CA 1
ATOM 1930 C C . PHE A 1 236 ? -15.521 4.517 13.565 1.00 98.12 236 PHE A C 1
ATOM 1932 O O . PHE A 1 236 ? -16.111 4.201 12.541 1.00 98.12 236 PHE A O 1
ATOM 1939 N N . GLN A 1 237 ? -14.885 3.638 14.319 1.00 97.75 237 GLN A N 1
ATOM 1940 C CA . GLN A 1 237 ? -14.834 2.208 14.074 1.00 97.75 237 GLN A CA 1
ATOM 1941 C C . GLN A 1 237 ? -15.131 1.473 15.381 1.00 97.75 237 GLN A C 1
ATOM 1943 O O . GLN A 1 237 ? -14.694 1.899 16.454 1.00 97.75 237 GLN A O 1
ATOM 1948 N N . GLU A 1 238 ? -15.856 0.364 15.286 1.00 96.00 238 GLU A N 1
ATOM 1949 C CA . GLU A 1 238 ? -16.035 -0.580 16.384 1.00 96.00 238 GLU A CA 1
ATOM 1950 C C . GLU A 1 238 ? -14.686 -0.980 17.000 1.00 96.00 238 GLU A C 1
ATOM 1952 O O . GLU A 1 238 ? -13.695 -1.233 16.303 1.00 96.00 238 GLU A O 1
ATOM 1957 N N . TYR A 1 239 ? -14.646 -1.023 18.332 1.00 95.56 239 TYR A N 1
ATOM 1958 C CA . TYR A 1 239 ? -13.486 -1.530 19.045 1.00 95.56 239 TYR A CA 1
ATOM 1959 C C . TYR A 1 239 ? -13.474 -3.057 19.010 1.00 95.56 239 TYR A C 1
ATOM 1961 O O . TYR A 1 239 ? -14.313 -3.705 19.628 1.00 95.56 239 TYR A O 1
ATOM 1969 N N . VAL A 1 240 ? -12.480 -3.622 18.329 1.00 93.12 240 VAL A N 1
ATOM 1970 C CA . VAL A 1 240 ? -12.239 -5.066 18.312 1.00 93.12 240 VAL A CA 1
ATOM 1971 C C . VAL A 1 240 ? -11.163 -5.396 19.338 1.00 93.12 240 VAL A C 1
ATOM 1973 O O . VAL A 1 240 ? -10.016 -4.958 19.219 1.00 93.12 240 VAL A O 1
ATOM 1976 N N . SER A 1 241 ? -11.533 -6.170 20.357 1.00 88.44 241 SER A N 1
ATOM 1977 C CA . SER A 1 241 ? -10.595 -6.656 21.366 1.00 88.44 241 SER A CA 1
ATOM 1978 C C . SER A 1 241 ? -9.980 -7.973 20.911 1.00 88.44 241 SER A C 1
ATOM 1980 O O . SER A 1 241 ? -10.539 -9.032 21.164 1.00 88.44 241 SER A O 1
ATOM 1982 N N . THR A 1 242 ? -8.818 -7.909 20.266 1.00 84.50 242 THR A N 1
ATOM 1983 C CA . THR A 1 242 ? -8.013 -9.094 19.940 1.00 84.50 242 THR A CA 1
ATOM 1984 C C . THR A 1 242 ? -6.546 -8.883 20.334 1.00 84.50 242 THR A C 1
ATOM 1986 O O . THR A 1 242 ? -6.061 -7.744 20.302 1.00 84.50 242 THR A O 1
ATOM 1989 N N . PRO A 1 243 ? -5.820 -9.939 20.749 1.00 71.88 243 PRO A N 1
ATOM 1990 C CA . PRO A 1 243 ? -4.372 -9.893 20.912 1.00 71.88 243 PRO A CA 1
ATOM 1991 C C . PRO A 1 243 ? -3.609 -10.082 19.591 1.00 71.88 243 PRO A C 1
ATOM 1993 O O . PRO A 1 243 ? -2.405 -9.801 19.559 1.00 71.88 243 PRO A O 1
ATOM 1996 N N . ILE A 1 244 ? -4.281 -10.467 18.494 1.00 82.06 244 ILE A N 1
ATOM 1997 C CA . ILE A 1 244 ? -3.657 -10.749 17.193 1.00 82.06 244 ILE A CA 1
ATOM 1998 C C . ILE A 1 244 ? -4.181 -9.822 16.099 1.00 82.06 244 ILE A C 1
ATOM 2000 O O . ILE A 1 244 ? -5.364 -9.797 15.769 1.00 82.06 244 ILE A O 1
ATOM 2004 N N . GLU A 1 245 ? -3.250 -9.135 15.446 1.00 92.50 245 GLU A N 1
ATOM 2005 C CA . GLU A 1 245 ? -3.477 -8.581 14.117 1.00 92.50 245 GLU A CA 1
ATOM 2006 C C . GLU A 1 245 ? -2.489 -9.250 13.163 1.00 92.50 245 GLU A C 1
ATOM 2008 O O . GLU A 1 245 ? -1.287 -9.260 13.417 1.00 92.50 245 GLU A O 1
ATOM 2013 N N . TRP A 1 246 ? -2.962 -9.823 12.068 1.00 94.38 246 TRP A N 1
ATOM 2014 C CA . TRP A 1 246 ? -2.120 -10.347 11.006 1.00 94.38 246 TRP A CA 1
ATOM 2015 C C . TRP A 1 246 ? -1.817 -9.277 9.983 1.00 94.38 246 TRP A C 1
ATOM 2017 O O . TRP A 1 246 ? -2.656 -8.451 9.644 1.00 94.38 246 TRP A O 1
ATOM 2027 N N . ARG A 1 247 ? -0.608 -9.342 9.448 1.00 95.19 247 ARG A N 1
ATOM 2028 C CA . ARG A 1 247 ? -0.201 -8.665 8.232 1.00 95.19 247 ARG A CA 1
ATOM 2029 C C . ARG A 1 247 ? -0.130 -9.703 7.126 1.00 95.19 247 ARG A C 1
ATOM 2031 O O . ARG A 1 247 ? 0.774 -10.537 7.147 1.00 95.19 247 ARG A O 1
ATOM 2038 N N . LEU A 1 248 ? -1.047 -9.629 6.170 1.00 97.31 248 LEU A N 1
ATOM 2039 C CA . LEU A 1 248 ? -1.086 -10.490 4.992 1.00 97.31 248 LEU A CA 1
ATOM 2040 C C . LEU A 1 248 ? -0.669 -9.675 3.772 1.00 97.31 248 LEU A C 1
ATOM 2042 O O . LEU A 1 248 ? -1.205 -8.599 3.536 1.00 97.31 248 LEU A O 1
ATOM 2046 N N . ILE A 1 249 ? 0.295 -10.149 2.994 1.00 97.50 249 ILE A N 1
ATOM 2047 C CA . ILE A 1 249 ? 0.855 -9.390 1.874 1.00 97.50 249 ILE A CA 1
ATOM 2048 C C . ILE A 1 249 ? 0.818 -10.246 0.618 1.00 97.50 249 ILE A C 1
ATOM 2050 O O . ILE A 1 249 ? 1.263 -11.391 0.646 1.00 97.50 249 ILE A O 1
ATOM 2054 N N . ARG A 1 250 ? 0.381 -9.656 -0.495 1.00 97.62 250 ARG A N 1
ATOM 2055 C CA . ARG A 1 250 ? 0.569 -10.189 -1.843 1.00 97.62 250 ARG A CA 1
ATOM 2056 C C . ARG A 1 250 ? 1.384 -9.215 -2.686 1.00 97.62 250 ARG A C 1
ATOM 2058 O O . ARG A 1 250 ? 1.029 -8.041 -2.782 1.00 97.62 250 ARG A O 1
ATOM 2065 N N . LEU A 1 251 ? 2.445 -9.714 -3.315 1.00 96.62 251 LEU A N 1
ATOM 2066 C CA . LEU A 1 251 ? 3.201 -9.027 -4.364 1.00 96.62 251 LEU A CA 1
ATOM 2067 C C . LEU A 1 251 ? 3.334 -9.963 -5.575 1.00 96.62 251 LEU A C 1
ATOM 2069 O O . LEU A 1 251 ? 4.043 -10.966 -5.503 1.00 96.62 251 LEU A O 1
ATOM 2073 N N . GLY A 1 252 ? 2.646 -9.655 -6.674 1.00 95.69 252 GLY A N 1
ATOM 2074 C CA . GLY A 1 252 ? 2.476 -10.574 -7.798 1.00 95.69 252 GLY A CA 1
ATOM 2075 C C . GLY A 1 252 ? 1.838 -11.879 -7.329 1.00 95.69 252 GLY A C 1
ATOM 2076 O O . GLY A 1 252 ? 0.779 -11.866 -6.700 1.00 95.69 252 GLY A O 1
ATOM 2077 N N . ASP A 1 253 ? 2.527 -12.990 -7.568 1.00 95.38 253 ASP A N 1
ATOM 2078 C CA . ASP A 1 253 ? 2.110 -14.324 -7.119 1.00 95.38 253 ASP A CA 1
ATOM 2079 C C . ASP A 1 253 ? 2.755 -14.749 -5.791 1.00 95.38 253 ASP A C 1
ATOM 2081 O O . ASP A 1 253 ? 2.596 -15.883 -5.351 1.00 95.38 253 ASP A O 1
ATOM 2085 N N . SER A 1 254 ? 3.480 -13.838 -5.133 1.00 96.31 254 SER A N 1
ATOM 2086 C CA . SER A 1 254 ? 4.114 -14.089 -3.836 1.00 96.31 254 SER A CA 1
ATOM 2087 C C . SER A 1 254 ? 3.216 -13.670 -2.688 1.00 96.31 254 SER A C 1
ATOM 2089 O O . SER A 1 254 ? 2.816 -12.506 -2.609 1.00 96.31 254 SER A O 1
ATOM 2091 N N . TYR A 1 255 ? 2.989 -14.589 -1.756 1.00 97.44 255 TYR A N 1
ATOM 2092 C CA . TYR A 1 255 ? 2.180 -14.368 -0.566 1.00 97.44 255 TYR A CA 1
ATOM 2093 C C . TYR A 1 255 ? 3.040 -14.450 0.693 1.00 97.44 255 TYR A C 1
ATOM 2095 O O . TYR A 1 255 ? 3.888 -15.330 0.840 1.00 97.44 255 TYR A O 1
ATOM 2103 N N . PHE A 1 256 ? 2.817 -13.534 1.627 1.00 95.56 256 PHE A N 1
ATOM 2104 C CA . PHE A 1 256 ? 3.525 -13.481 2.902 1.00 95.56 256 PHE A CA 1
ATOM 2105 C C . PHE A 1 256 ? 2.539 -13.230 4.033 1.00 95.56 256 PHE A C 1
ATOM 2107 O O . PHE A 1 256 ? 1.539 -12.538 3.848 1.00 95.56 256 PHE A O 1
ATOM 2114 N N . ALA A 1 257 ? 2.864 -13.725 5.223 1.00 94.06 257 ALA A N 1
ATOM 2115 C CA . ALA A 1 257 ? 2.117 -13.411 6.425 1.00 94.06 257 ALA A CA 1
ATOM 2116 C C . ALA A 1 257 ? 3.029 -13.333 7.651 1.00 94.06 257 ALA A C 1
ATOM 2118 O O . ALA A 1 257 ? 4.024 -14.054 7.751 1.00 94.06 257 ALA A O 1
ATOM 2119 N N . HIS A 1 258 ? 2.679 -12.464 8.592 1.00 90.50 258 HIS A N 1
ATOM 2120 C CA . HIS A 1 258 ? 3.206 -12.481 9.956 1.00 90.50 258 HIS A CA 1
ATOM 2121 C C . HIS A 1 258 ? 2.234 -11.783 10.904 1.00 90.50 258 HIS A C 1
ATOM 2123 O O . HIS A 1 258 ? 1.437 -10.947 10.485 1.00 90.50 258 HIS A O 1
ATOM 2129 N N . GLN A 1 259 ? 2.331 -12.072 12.196 1.00 88.50 259 GLN A N 1
ATOM 2130 C CA . GLN A 1 259 ? 1.546 -11.376 13.209 1.00 88.50 259 GLN A CA 1
ATOM 2131 C C . GLN A 1 259 ? 2.202 -10.051 13.605 1.00 88.50 259 GLN A C 1
ATOM 2133 O O . GLN A 1 259 ? 3.424 -9.958 13.757 1.00 88.50 259 GLN A O 1
ATOM 2138 N N . LYS A 1 260 ? 1.374 -9.039 13.842 1.00 84.88 260 LYS A N 1
ATOM 2139 C CA . LYS A 1 260 ? 1.675 -7.784 14.530 1.00 84.88 260 LYS A CA 1
ATOM 2140 C C . LYS A 1 260 ? 1.200 -7.928 15.975 1.00 84.88 260 LYS A C 1
ATOM 2142 O O . LYS A 1 260 ? 0.000 -7.906 16.254 1.00 84.88 260 LYS A O 1
ATOM 2147 N N . LEU A 1 261 ? 2.140 -8.087 16.902 1.00 77.62 261 LEU A N 1
ATOM 2148 C CA . LEU A 1 261 ? 1.797 -8.270 18.312 1.00 77.62 261 LEU A CA 1
ATOM 2149 C C . LEU A 1 261 ? 1.466 -6.923 18.962 1.00 77.62 261 LEU A C 1
ATOM 2151 O O . LEU A 1 261 ? 2.031 -5.880 18.609 1.00 77.62 261 LEU A O 1
ATOM 2155 N N . LYS A 1 262 ? 0.539 -6.954 19.916 1.00 74.88 262 LYS A N 1
ATOM 2156 C CA . LYS A 1 262 ? 0.041 -5.775 20.627 1.00 74.88 262 LYS A CA 1
ATOM 215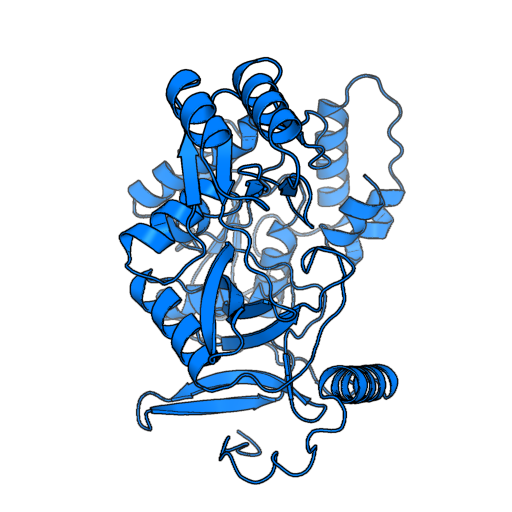7 C C . LYS A 1 262 ? 1.056 -5.267 21.660 1.00 74.88 262 LYS A C 1
ATOM 2159 O O . LYS A 1 262 ? 1.737 -6.051 22.311 1.00 74.88 262 LYS A O 1
ATOM 2164 N N . SER A 1 263 ? 1.128 -3.950 21.842 1.00 69.12 263 SER A N 1
ATOM 2165 C CA . SER A 1 263 ? 1.785 -3.293 22.978 1.00 69.12 263 SER A CA 1
ATOM 2166 C C . SER A 1 263 ? 0.827 -2.255 23.559 1.00 69.12 263 SER A C 1
ATOM 2168 O O . SER A 1 263 ? 0.478 -1.282 22.887 1.00 69.12 263 SER A O 1
ATOM 2170 N N . GLY A 1 264 ? 0.383 -2.455 24.801 1.00 77.25 264 GLY A N 1
ATOM 2171 C CA . GLY A 1 264 ? -0.711 -1.671 25.376 1.00 77.25 264 GLY A CA 1
ATOM 2172 C C . GLY A 1 264 ? -2.009 -1.904 24.603 1.00 77.25 264 GLY A C 1
ATOM 2173 O O . GLY A 1 264 ? -2.441 -3.042 24.451 1.00 77.25 264 GLY A O 1
ATOM 2174 N N . ASP A 1 265 ? -2.610 -0.832 24.085 1.00 74.06 265 ASP A N 1
ATOM 2175 C CA . ASP A 1 265 ? -3.869 -0.881 23.333 1.00 74.06 265 ASP A CA 1
ATOM 2176 C C . ASP A 1 265 ? -3.692 -1.091 21.810 1.00 74.06 265 ASP A C 1
ATOM 2178 O O . ASP A 1 265 ? -4.680 -1.342 21.121 1.00 74.06 265 ASP A O 1
ATOM 2182 N N . PHE A 1 266 ? -2.467 -1.021 21.267 1.00 72.00 266 PHE A N 1
ATOM 2183 C CA . PHE A 1 266 ? -2.234 -0.957 19.815 1.00 72.00 266 PHE A CA 1
ATOM 2184 C C . PHE A 1 266 ? -1.297 -2.051 19.284 1.00 72.00 266 PHE A C 1
ATOM 2186 O O . PHE A 1 266 ? -0.294 -2.392 19.907 1.00 72.00 266 PHE A O 1
ATOM 2193 N N . HIS A 1 267 ? -1.588 -2.541 18.076 1.00 69.94 267 HIS A N 1
ATOM 2194 C CA . HIS A 1 267 ? -0.711 -3.428 17.294 1.00 69.94 267 HIS A CA 1
ATOM 2195 C C . HIS A 1 267 ? 0.241 -2.630 16.397 1.00 69.94 267 HIS A C 1
ATOM 2197 O O . HIS A 1 267 ? 1.451 -2.849 16.357 1.00 69.94 267 HIS A O 1
ATOM 2203 N N . SER A 1 268 ? -0.298 -1.642 15.679 1.00 68.25 268 SER A N 1
ATOM 2204 C CA . SER A 1 268 ? 0.497 -0.712 14.880 1.00 68.25 268 SER A CA 1
ATOM 2205 C C . SER A 1 268 ? 1.420 0.128 15.768 1.00 68.25 268 SER A C 1
ATOM 2207 O O . SER A 1 268 ? 0.979 0.745 16.729 1.00 68.25 268 SER A O 1
ATOM 2209 N N . GLY A 1 269 ? 2.706 0.186 15.412 1.00 58.72 269 GLY A N 1
ATOM 2210 C CA . GLY A 1 269 ? 3.718 0.954 16.150 1.00 58.72 269 GLY A CA 1
ATOM 2211 C C . GLY A 1 269 ? 4.447 0.181 17.257 1.00 58.72 269 GLY A C 1
ATOM 2212 O O . GLY A 1 269 ? 5.481 0.666 17.707 1.00 58.72 269 GLY A O 1
ATOM 2213 N N . SER A 1 270 ? 3.997 -1.028 17.629 1.00 62.03 270 SER A N 1
ATOM 2214 C CA . SER A 1 270 ? 4.696 -1.876 18.614 1.00 62.03 270 SER A CA 1
ATOM 2215 C C . SER A 1 270 ? 6.057 -2.367 18.109 1.00 62.03 270 SER A C 1
ATOM 2217 O O . SER A 1 270 ? 6.970 -2.601 18.893 1.00 62.03 270 SER A O 1
ATOM 2219 N N . HIS A 1 271 ? 6.186 -2.530 16.786 1.00 66.12 271 HIS A N 1
ATOM 2220 C CA . HIS A 1 271 ? 7.323 -3.171 16.116 1.00 66.12 271 HIS A CA 1
ATOM 2221 C C . HIS A 1 271 ? 7.544 -4.646 16.507 1.00 66.12 271 HIS A C 1
ATOM 2223 O O . HIS A 1 271 ? 8.517 -5.254 16.058 1.00 66.12 271 HIS A O 1
ATOM 2229 N N . LEU A 1 272 ? 6.622 -5.232 17.275 1.00 66.19 272 LEU A N 1
ATOM 2230 C CA . LEU A 1 272 ? 6.657 -6.625 17.690 1.00 66.19 272 LEU A CA 1
ATOM 2231 C C . LEU A 1 272 ? 6.051 -7.501 16.593 1.00 66.19 272 LEU A C 1
ATOM 2233 O O . LEU A 1 272 ? 4.921 -7.281 16.153 1.00 66.19 272 LEU A O 1
ATOM 2237 N N . VAL A 1 273 ? 6.813 -8.501 16.157 1.00 72.62 273 VAL A N 1
ATOM 2238 C CA . VAL A 1 273 ? 6.405 -9.430 15.100 1.00 72.62 273 VAL A CA 1
ATOM 2239 C C . VAL A 1 273 ? 6.370 -10.846 15.656 1.00 72.62 273 VAL A C 1
ATOM 2241 O O . VAL A 1 273 ? 7.380 -11.311 16.193 1.00 72.62 273 VAL A O 1
ATOM 2244 N N . GLY A 1 274 ? 5.226 -11.512 15.496 1.00 72.75 274 GLY A N 1
ATOM 2245 C CA . GLY A 1 274 ? 5.073 -12.951 15.688 1.00 72.75 274 GLY A CA 1
ATOM 2246 C C . GLY A 1 274 ? 5.315 -13.655 14.355 1.00 72.75 274 GLY A C 1
ATOM 2247 O O . GLY A 1 274 ? 4.623 -13.400 13.369 1.00 72.75 274 GLY A O 1
ATOM 2248 N N . ARG A 1 275 ? 6.350 -14.491 14.291 1.00 74.00 275 ARG A N 1
ATOM 2249 C CA . ARG A 1 275 ? 6.731 -15.222 13.075 1.00 74.00 275 ARG A CA 1
ATOM 2250 C C . ARG A 1 275 ? 6.240 -16.653 13.209 1.00 74.00 275 ARG A C 1
ATOM 2252 O O . ARG A 1 275 ? 6.998 -17.552 13.561 1.00 74.00 275 ARG A O 1
ATOM 2259 N N . ILE A 1 276 ? 4.945 -16.815 12.997 1.00 73.75 276 ILE A N 1
ATOM 2260 C CA . ILE A 1 276 ? 4.283 -18.110 13.050 1.00 73.75 276 ILE A CA 1
ATOM 2261 C C . ILE A 1 276 ? 3.738 -18.466 11.662 1.00 73.75 276 ILE A C 1
ATOM 2263 O O . ILE A 1 276 ? 3.453 -17.553 10.876 1.00 73.75 276 ILE A O 1
ATOM 2267 N N . PRO A 1 277 ? 3.606 -19.763 11.339 1.00 79.94 277 PRO A N 1
ATOM 2268 C CA . PRO A 1 277 ? 2.944 -20.176 10.111 1.00 79.94 277 PRO A CA 1
ATOM 2269 C C . PRO A 1 277 ? 1.514 -19.606 10.060 1.00 79.94 277 PRO A C 1
ATOM 2271 O O . PRO A 1 277 ? 0.772 -19.77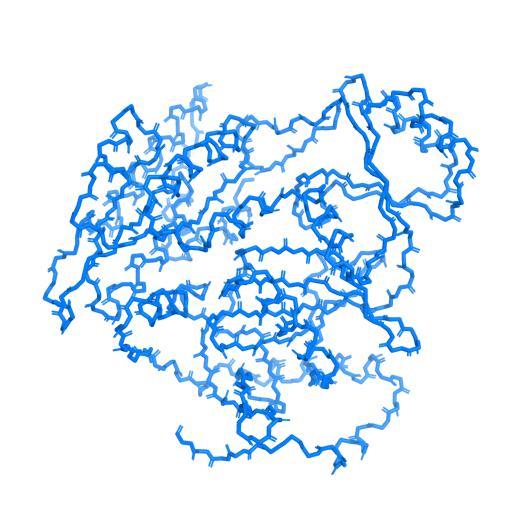6 11.029 1.00 79.94 277 PRO A O 1
ATOM 2274 N N . PRO A 1 278 ? 1.095 -18.945 8.965 1.00 89.81 278 PRO A N 1
ATOM 2275 C CA . PRO A 1 278 ? -0.309 -18.604 8.775 1.00 89.81 278 PRO A CA 1
ATOM 2276 C C . PRO A 1 278 ? -1.142 -19.869 8.543 1.00 89.81 278 PRO A C 1
ATOM 2278 O O . PRO A 1 278 ? -0.718 -20.780 7.833 1.00 89.81 278 PRO A O 1
ATOM 2281 N N . GLY A 1 279 ? -2.356 -19.906 9.092 1.00 89.81 279 GLY A N 1
ATOM 2282 C CA . GLY A 1 279 ? -3.350 -20.919 8.715 1.00 89.81 279 GLY A CA 1
ATOM 2283 C C . GLY A 1 279 ? -3.882 -20.707 7.290 1.00 89.81 279 GLY A C 1
ATOM 2284 O O . GLY A 1 279 ? -3.835 -19.588 6.774 1.00 89.81 279 GLY A O 1
ATOM 2285 N N . ARG A 1 280 ? -4.460 -21.750 6.673 1.00 93.50 280 ARG A N 1
ATOM 2286 C CA . ARG A 1 280 ? -5.018 -21.696 5.303 1.00 93.50 280 ARG A CA 1
ATOM 2287 C C . ARG A 1 280 ? -6.022 -20.554 5.112 1.00 93.50 280 ARG A C 1
ATOM 2289 O O . ARG A 1 280 ? -5.934 -19.845 4.118 1.00 93.50 280 ARG A O 1
ATOM 2296 N N . ALA A 1 281 ? -6.888 -20.306 6.099 1.00 95.31 281 ALA A N 1
ATOM 2297 C CA . ALA A 1 281 ? -7.870 -19.218 6.062 1.00 95.31 281 ALA A CA 1
ATOM 2298 C C . ALA A 1 281 ? -7.237 -17.828 5.848 1.00 95.31 281 ALA A C 1
ATOM 2300 O O . ALA A 1 281 ? -7.805 -16.997 5.146 1.00 95.31 281 ALA A O 1
ATOM 2301 N N . HIS A 1 282 ? -6.039 -17.587 6.390 1.00 96.62 282 HIS A N 1
ATOM 2302 C CA . HIS A 1 282 ? -5.312 -16.333 6.191 1.00 96.62 282 HIS A CA 1
ATOM 2303 C C . HIS A 1 282 ? -4.858 -16.179 4.737 1.00 96.62 282 HIS A C 1
ATOM 2305 O O . HIS A 1 282 ? -5.076 -15.135 4.127 1.00 96.62 282 HIS A O 1
ATOM 2311 N N . LEU A 1 283 ? -4.240 -17.223 4.174 1.00 97.44 283 LEU A N 1
ATOM 2312 C CA . LEU A 1 283 ? -3.750 -17.221 2.793 1.00 97.44 283 LEU A CA 1
ATOM 2313 C C . LEU A 1 283 ? -4.912 -17.139 1.789 1.00 97.44 283 LEU A C 1
ATOM 2315 O O . LEU A 1 283 ? -4.864 -16.361 0.834 1.00 97.44 283 LEU A O 1
ATOM 2319 N N . ASP A 1 284 ? -5.995 -17.868 2.053 1.00 97.69 284 ASP A N 1
ATOM 2320 C CA . ASP A 1 284 ? -7.213 -17.832 1.246 1.00 97.69 284 ASP A CA 1
ATOM 2321 C C . ASP A 1 284 ? -7.880 -16.447 1.299 1.00 97.69 284 ASP A C 1
ATOM 2323 O O . ASP A 1 284 ? -8.327 -15.951 0.263 1.00 97.69 284 ASP A O 1
ATOM 2327 N N . LEU A 1 285 ? -7.889 -15.777 2.461 1.00 98.44 285 LEU A N 1
ATOM 2328 C CA . LEU A 1 285 ? -8.426 -14.421 2.601 1.00 98.44 285 LEU A CA 1
ATOM 2329 C C . LEU A 1 285 ? -7.644 -13.406 1.762 1.00 98.44 285 LEU A C 1
ATOM 2331 O O . LEU A 1 285 ? -8.256 -12.685 0.973 1.00 98.44 285 LEU A O 1
ATOM 2335 N N . ILE A 1 286 ? -6.311 -13.341 1.890 1.00 98.31 286 ILE A N 1
ATOM 2336 C CA . ILE A 1 286 ? -5.509 -12.392 1.094 1.00 98.31 286 ILE A CA 1
ATOM 2337 C C . ILE A 1 286 ? -5.650 -12.672 -0.401 1.00 98.31 286 ILE A C 1
ATOM 2339 O O . ILE A 1 286 ? -5.776 -11.729 -1.186 1.00 98.31 286 ILE A O 1
ATOM 2343 N N . ARG A 1 287 ? -5.696 -13.948 -0.809 1.00 98.19 287 ARG A N 1
ATOM 2344 C CA . ARG A 1 287 ? -5.957 -14.322 -2.202 1.00 98.19 287 ARG A CA 1
ATOM 2345 C C . ARG A 1 287 ? -7.324 -13.826 -2.650 1.00 98.19 287 ARG A C 1
ATOM 2347 O O . ARG A 1 287 ? -7.397 -13.122 -3.646 1.00 98.19 287 ARG A O 1
ATOM 2354 N N . ARG A 1 288 ? -8.389 -14.098 -1.893 1.00 98.19 288 ARG A N 1
ATOM 2355 C CA . ARG A 1 288 ? -9.751 -13.654 -2.227 1.00 98.19 288 ARG A CA 1
ATOM 2356 C C . ARG A 1 288 ? -9.849 -12.130 -2.329 1.00 98.19 288 ARG A C 1
ATOM 2358 O O . ARG A 1 288 ? -10.361 -11.641 -3.328 1.00 98.19 288 ARG A O 1
ATOM 2365 N N . VAL A 1 289 ? -9.335 -11.387 -1.344 1.00 98.31 289 VAL A N 1
ATOM 2366 C CA . VAL A 1 289 ? -9.323 -9.908 -1.354 1.00 98.31 289 VAL A CA 1
ATOM 2367 C C . VAL A 1 289 ? -8.633 -9.380 -2.609 1.00 98.31 289 VAL A C 1
ATOM 2369 O O . VAL A 1 289 ? -9.149 -8.493 -3.286 1.00 98.31 289 VAL A O 1
ATOM 2372 N N . THR A 1 290 ? -7.477 -9.948 -2.947 1.00 98.00 290 THR A N 1
ATOM 2373 C CA . THR A 1 290 ? -6.678 -9.478 -4.082 1.00 98.00 290 THR A CA 1
ATOM 2374 C C . THR A 1 290 ? -7.205 -9.940 -5.437 1.00 98.00 290 THR A C 1
ATOM 2376 O O . THR A 1 290 ? -7.066 -9.202 -6.403 1.00 98.00 290 THR A O 1
ATOM 2379 N N . GLU A 1 291 ? -7.849 -11.102 -5.544 1.00 97.62 291 GLU A N 1
ATOM 2380 C CA . GLU A 1 291 ? -8.525 -11.502 -6.784 1.00 97.62 291 GLU A CA 1
ATOM 2381 C C . GLU A 1 291 ? -9.791 -10.678 -7.033 1.00 97.62 291 GLU A C 1
ATOM 2383 O O . GLU A 1 291 ? -9.980 -10.199 -8.146 1.00 97.62 291 GLU A O 1
ATOM 2388 N N . VAL A 1 292 ? -10.612 -10.431 -6.003 1.00 97.56 292 VAL A N 1
ATOM 2389 C CA . VAL A 1 292 ? -11.823 -9.598 -6.127 1.00 97.56 292 VAL A CA 1
ATOM 2390 C C . VAL A 1 292 ? -11.482 -8.178 -6.581 1.00 97.56 292 VAL A C 1
ATOM 2392 O O . VAL A 1 292 ? -12.181 -7.621 -7.420 1.00 97.56 292 VAL A O 1
ATOM 2395 N N . GLY A 1 293 ? -10.401 -7.599 -6.056 1.00 95.81 293 GLY A N 1
ATOM 2396 C CA . GLY A 1 293 ? -9.956 -6.266 -6.462 1.00 95.81 293 GLY A CA 1
ATOM 2397 C C . GLY A 1 293 ? -9.101 -6.215 -7.730 1.00 95.81 293 GLY A C 1
ATOM 2398 O O . GLY A 1 293 ? -8.804 -5.125 -8.203 1.00 95.81 293 GLY A O 1
ATOM 2399 N N . GLY A 1 294 ? -8.654 -7.355 -8.268 1.00 96.19 294 GLY A N 1
ATOM 2400 C CA . GLY A 1 294 ? -7.631 -7.372 -9.323 1.00 96.19 294 GLY A CA 1
ATOM 2401 C C . GLY A 1 294 ? -6.263 -6.845 -8.856 1.00 96.19 294 GLY A C 1
ATOM 2402 O O . GLY A 1 294 ? -5.458 -6.374 -9.653 1.00 96.19 294 GLY A O 1
ATOM 2403 N N . PHE A 1 295 ? -5.991 -6.915 -7.555 1.00 97.19 295 PHE A N 1
ATOM 2404 C CA . PHE A 1 295 ? -4.820 -6.339 -6.904 1.00 97.19 295 PHE A CA 1
ATOM 2405 C C . PHE A 1 295 ? -3.622 -7.288 -6.951 1.00 97.19 295 PHE A C 1
ATOM 2407 O O . PHE A 1 295 ? -3.750 -8.503 -6.763 1.00 97.19 295 PHE A O 1
ATOM 2414 N N . ARG A 1 296 ? -2.430 -6.740 -7.190 1.00 96.75 296 ARG A N 1
ATOM 2415 C CA . ARG A 1 296 ? -1.165 -7.499 -7.268 1.00 96.75 296 ARG A CA 1
ATOM 2416 C C . ARG A 1 296 ? -0.052 -6.879 -6.430 1.00 96.75 296 ARG A C 1
ATOM 2418 O O . ARG A 1 296 ? 1.051 -7.415 -6.391 1.00 96.75 296 ARG A O 1
ATOM 2425 N N . SER A 1 297 ? -0.321 -5.797 -5.714 1.00 96.69 297 SER A N 1
ATOM 2426 C CA . SER A 1 297 ? 0.559 -5.247 -4.695 1.00 96.69 297 SER A CA 1
ATOM 2427 C C . SER A 1 297 ? -0.296 -4.743 -3.546 1.00 96.69 297 SER A C 1
ATOM 2429 O O . SER A 1 297 ? -0.664 -3.574 -3.506 1.00 96.69 297 SER A O 1
ATOM 2431 N N . LEU A 1 298 ? -0.587 -5.615 -2.583 1.00 96.81 298 LEU A N 1
ATOM 2432 C CA . LEU A 1 298 ? -1.463 -5.269 -1.473 1.00 96.81 298 LEU A CA 1
ATOM 2433 C C . LEU A 1 298 ? -1.000 -5.884 -0.162 1.00 96.81 298 LEU A C 1
ATOM 2435 O O . LEU A 1 298 ? -0.598 -7.042 -0.088 1.00 96.81 298 LEU A O 1
ATOM 2439 N N . ASN A 1 299 ? -1.114 -5.091 0.889 1.00 96.06 299 ASN A N 1
ATOM 2440 C CA . ASN A 1 299 ? -1.088 -5.521 2.269 1.00 96.06 299 ASN A CA 1
ATOM 2441 C C . ASN A 1 299 ? -2.485 -5.410 2.872 1.00 96.06 299 ASN A C 1
ATOM 2443 O O . ASN A 1 299 ? -3.122 -4.369 2.731 1.00 96.06 299 ASN A O 1
ATOM 2447 N N . VAL A 1 300 ? -2.909 -6.444 3.581 1.00 97.38 300 VAL A N 1
ATOM 2448 C CA . VAL A 1 300 ? -4.170 -6.526 4.308 1.00 97.38 300 VAL A CA 1
ATOM 2449 C C . VAL A 1 300 ? -3.819 -6.775 5.769 1.00 97.38 300 VAL A C 1
ATOM 2451 O O . VAL A 1 300 ? -3.301 -7.838 6.116 1.00 97.38 300 VAL A O 1
ATOM 2454 N N . ASP A 1 301 ? -4.057 -5.776 6.616 1.00 96.12 301 ASP A N 1
ATOM 2455 C CA . ASP A 1 301 ? -3.972 -5.959 8.061 1.00 96.12 301 ASP A CA 1
ATOM 2456 C C . ASP A 1 301 ? -5.335 -6.489 8.557 1.00 96.12 301 ASP A C 1
ATOM 2458 O O . ASP A 1 301 ? -6.382 -5.936 8.207 1.00 96.12 301 ASP A O 1
ATOM 2462 N N . VAL A 1 302 ? -5.330 -7.578 9.329 1.00 97.12 302 VAL A N 1
ATOM 2463 C CA . VAL A 1 302 ? -6.519 -8.378 9.674 1.00 97.12 302 VAL A CA 1
ATOM 2464 C C . VAL A 1 302 ? -6.560 -8.654 11.170 1.00 97.12 302 VAL A C 1
ATOM 2466 O O . VAL A 1 302 ? -5.579 -9.137 11.723 1.00 97.12 302 VAL A O 1
ATOM 2469 N N . PHE A 1 303 ? -7.687 -8.411 11.829 1.00 95.75 303 PHE A N 1
ATOM 2470 C CA . PHE A 1 303 ? -7.916 -8.897 13.190 1.00 95.75 303 PHE A CA 1
ATOM 2471 C C . PHE A 1 303 ? -8.386 -10.349 13.161 1.00 95.75 303 PHE A C 1
ATOM 2473 O O . PHE A 1 303 ? -9.305 -10.675 12.415 1.00 95.75 303 PHE A O 1
ATOM 2480 N N . GLU A 1 304 ? -7.785 -11.199 13.988 1.00 93.00 304 GLU A N 1
ATOM 2481 C CA . GLU A 1 304 ? -8.257 -12.569 14.214 1.00 93.00 304 GLU A CA 1
ATOM 2482 C C . GLU A 1 304 ? -9.034 -12.611 15.534 1.00 93.00 304 GLU A C 1
ATOM 2484 O O . GLU A 1 304 ? -8.531 -12.158 16.564 1.00 93.00 304 GLU A O 1
ATOM 2489 N N . LEU A 1 305 ? -10.279 -13.084 15.495 1.00 91.00 305 LEU A N 1
ATOM 2490 C CA . LEU A 1 305 ? -11.123 -13.256 16.680 1.00 91.00 305 LEU A CA 1
ATOM 2491 C C . LEU A 1 305 ? -10.883 -14.625 17.331 1.00 91.00 305 LEU A C 1
ATOM 2493 O O . LEU A 1 305 ? -10.390 -15.547 16.688 1.00 91.00 305 LEU A O 1
ATOM 2497 N N . ASP A 1 306 ? -11.306 -14.784 18.587 1.00 87.44 306 ASP A N 1
ATOM 2498 C CA . ASP A 1 306 ? -11.153 -16.043 19.339 1.00 87.44 306 ASP A CA 1
ATOM 2499 C C . ASP A 1 306 ? -11.876 -17.239 18.684 1.00 87.44 306 ASP A C 1
ATOM 2501 O O . ASP A 1 306 ? -11.501 -18.390 18.898 1.00 87.44 306 ASP A O 1
ATOM 2505 N N . ASP A 1 307 ? -12.902 -16.973 17.870 1.00 87.50 307 ASP A N 1
ATOM 2506 C CA . ASP A 1 307 ? -13.643 -17.975 17.093 1.00 87.50 307 ASP A CA 1
ATOM 2507 C C . ASP A 1 307 ? -13.010 -18.283 15.718 1.00 87.50 307 ASP A C 1
ATOM 2509 O O . ASP A 1 307 ? -13.565 -19.059 14.939 1.00 87.50 307 ASP A O 1
ATOM 2513 N N . GLY A 1 308 ? -11.853 -17.686 15.413 1.00 88.19 308 GLY A N 1
ATOM 2514 C CA . GLY A 1 308 ? -11.117 -17.860 14.161 1.00 88.19 308 GLY A CA 1
ATOM 2515 C C . GLY A 1 308 ? -11.612 -16.998 12.996 1.00 88.19 308 GLY A C 1
ATOM 2516 O O . GLY A 1 308 ? -11.053 -17.084 11.899 1.00 88.19 308 GLY A O 1
ATOM 2517 N N . ARG A 1 309 ? -12.638 -16.154 13.186 1.00 93.31 309 ARG A N 1
ATOM 2518 C CA . ARG A 1 309 ? -13.052 -15.199 12.146 1.00 93.31 309 ARG A CA 1
ATOM 2519 C C . ARG A 1 309 ? -11.981 -14.139 11.916 1.00 93.31 309 ARG A C 1
ATOM 2521 O O . ARG A 1 309 ? -11.321 -13.671 12.843 1.00 93.31 309 ARG A O 1
ATOM 2528 N N . LEU A 1 310 ? -11.865 -13.726 10.658 1.00 96.69 310 LEU A N 1
ATOM 2529 C CA . LEU A 1 310 ? -10.880 -12.763 10.185 1.00 96.69 310 LEU A CA 1
ATOM 2530 C C . LEU A 1 310 ? -11.577 -11.479 9.730 1.00 96.69 310 LEU A C 1
ATOM 2532 O O . LEU A 1 310 ? -12.378 -11.513 8.800 1.00 96.69 310 LEU A O 1
ATOM 2536 N N . LEU A 1 311 ? -11.254 -10.352 10.366 1.00 97.50 311 LEU A N 1
ATOM 2537 C CA . LEU A 1 311 ? -11.819 -9.040 10.045 1.00 97.50 311 LEU A CA 1
ATOM 2538 C C . LEU A 1 311 ? -10.773 -8.155 9.361 1.00 97.50 311 LEU A C 1
ATOM 2540 O O . LEU A 1 311 ? -9.745 -7.826 9.956 1.00 97.50 311 LEU A O 1
ATOM 2544 N N . VAL A 1 312 ? -11.042 -7.719 8.134 1.00 97.69 312 VAL A N 1
ATOM 2545 C CA . VAL A 1 312 ? -10.180 -6.806 7.374 1.00 97.69 312 VAL A CA 1
ATOM 2546 C C . VAL A 1 312 ? -10.191 -5.419 8.024 1.00 97.69 312 VAL A C 1
ATOM 2548 O O . VAL A 1 312 ? -11.223 -4.754 8.079 1.00 97.69 312 VAL A O 1
ATOM 2551 N N . ASN A 1 313 ? -9.033 -4.975 8.520 1.00 95.69 313 ASN A N 1
ATOM 2552 C CA . ASN A 1 313 ? -8.879 -3.708 9.241 1.00 95.69 313 ASN A CA 1
ATOM 2553 C C . ASN A 1 313 ? -8.248 -2.601 8.381 1.00 95.69 313 ASN A C 1
ATOM 2555 O O . ASN A 1 313 ? -8.708 -1.461 8.429 1.00 95.69 313 ASN A O 1
ATOM 2559 N N . GLU A 1 314 ? -7.199 -2.900 7.605 1.00 94.62 314 GLU A N 1
ATOM 2560 C CA . GLU A 1 314 ? -6.565 -1.924 6.701 1.00 94.62 314 GLU A CA 1
ATOM 2561 C C . GLU A 1 314 ? -6.096 -2.567 5.390 1.00 94.62 314 GLU A C 1
ATOM 2563 O O . GLU A 1 314 ? -5.652 -3.713 5.375 1.00 94.62 314 GLU A O 1
ATOM 2568 N N . LEU A 1 315 ? -6.127 -1.789 4.302 1.00 95.25 315 LEU A N 1
ATOM 2569 C CA . LEU A 1 315 ? -5.623 -2.163 2.977 1.00 95.25 315 LEU A CA 1
ATOM 2570 C C . LEU A 1 315 ? -4.525 -1.180 2.554 1.00 95.25 315 LEU A C 1
ATOM 2572 O O . LEU A 1 315 ? -4.734 0.027 2.564 1.00 95.25 315 LEU A O 1
ATOM 2576 N N . GLN A 1 316 ? -3.336 -1.646 2.176 1.00 92.81 316 GLN A N 1
ATOM 2577 C CA . GLN A 1 316 ? -2.221 -0.765 1.807 1.00 92.81 316 GLN A CA 1
ATOM 2578 C C . GLN A 1 316 ? -1.528 -1.267 0.540 1.00 92.81 316 GLN A C 1
ATOM 2580 O O . GLN A 1 316 ? -0.893 -2.317 0.558 1.00 92.81 316 GLN A O 1
ATOM 2585 N N . ALA A 1 317 ? -1.583 -0.491 -0.545 1.00 93.56 317 ALA A N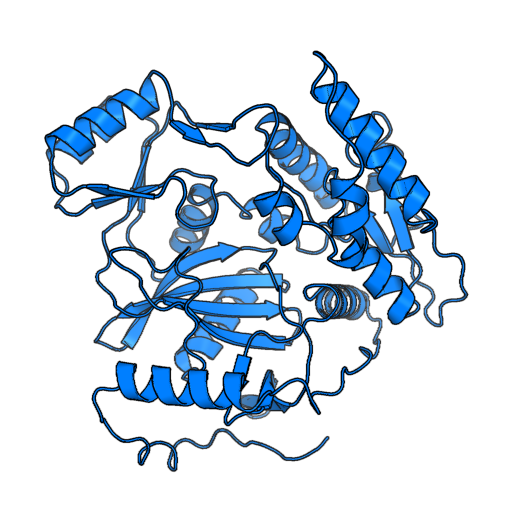 1
ATOM 2586 C CA . ALA A 1 317 ? -0.960 -0.859 -1.821 1.00 93.56 317 ALA A CA 1
ATOM 2587 C C . ALA A 1 317 ? 0.576 -0.976 -1.751 1.00 93.56 317 ALA A C 1
ATOM 2589 O O . ALA A 1 317 ? 1.220 -1.702 -2.508 1.00 93.56 317 ALA A O 1
ATOM 2590 N N . LEU A 1 318 ? 1.203 -0.246 -0.826 1.00 90.94 318 LEU A N 1
ATOM 2591 C CA . LEU A 1 318 ? 2.658 -0.164 -0.706 1.00 90.94 318 LEU A CA 1
ATOM 2592 C C . LEU A 1 318 ? 3.113 -0.524 0.713 1.00 90.94 318 LEU A C 1
ATOM 2594 O O . LEU A 1 318 ? 3.492 0.364 1.483 1.00 90.94 318 LEU A O 1
ATOM 2598 N N . PRO A 1 319 ? 3.102 -1.821 1.085 1.00 84.62 319 PRO A N 1
ATOM 2599 C CA . PRO A 1 319 ? 3.659 -2.261 2.357 1.00 84.62 319 PRO A CA 1
ATOM 2600 C C . PRO A 1 319 ? 5.112 -1.823 2.520 1.00 84.62 319 PRO A C 1
ATOM 2602 O O . PRO A 1 319 ? 5.952 -2.012 1.637 1.00 84.62 319 PRO A O 1
ATOM 2605 N N . CYS A 1 320 ? 5.422 -1.283 3.697 1.00 72.56 320 CYS A N 1
ATOM 2606 C CA . CYS A 1 320 ? 6.788 -0.946 4.065 1.00 72.56 320 CYS A CA 1
ATOM 2607 C C . CYS A 1 320 ? 7.572 -2.220 4.402 1.00 72.56 320 CYS A C 1
ATOM 2609 O O . CYS A 1 320 ? 7.412 -2.794 5.479 1.00 72.56 320 CYS A O 1
ATOM 2611 N N . MET A 1 321 ? 8.456 -2.632 3.498 1.00 81.94 321 MET A N 1
ATOM 2612 C CA . MET A 1 321 ? 9.350 -3.770 3.700 1.00 81.94 321 MET A CA 1
ATOM 2613 C C . MET A 1 321 ? 10.735 -3.259 4.092 1.00 81.94 321 MET A C 1
ATOM 2615 O O . MET A 1 321 ? 11.418 -2.630 3.292 1.00 81.94 321 MET A O 1
ATOM 2619 N N . ILE A 1 322 ? 11.129 -3.455 5.352 1.00 72.06 322 ILE A N 1
ATOM 2620 C CA . ILE A 1 322 ? 12.446 -3.015 5.853 1.00 72.06 322 ILE A CA 1
ATOM 2621 C C . ILE A 1 322 ? 13.485 -4.129 5.707 1.00 72.06 322 ILE A C 1
ATOM 2623 O O . ILE A 1 322 ? 14.635 -3.858 5.377 1.00 72.06 322 ILE A O 1
ATOM 2627 N N . LYS A 1 323 ? 13.077 -5.372 5.969 1.00 80.88 323 LYS A N 1
ATOM 2628 C CA . LYS A 1 323 ? 13.912 -6.564 5.812 1.00 80.88 323 LYS A CA 1
ATOM 2629 C C . LYS A 1 323 ? 13.717 -7.151 4.406 1.00 80.88 323 LYS A C 1
ATOM 2631 O O . LYS A 1 323 ? 12.626 -6.982 3.854 1.00 80.88 323 LYS A O 1
ATOM 2636 N N . PRO A 1 324 ? 14.697 -7.904 3.873 1.00 81.31 324 PRO A N 1
ATOM 2637 C CA . PRO A 1 324 ? 14.562 -8.604 2.591 1.00 81.31 324 PRO A CA 1
ATOM 2638 C C . PRO A 1 324 ? 13.583 -9.800 2.646 1.00 81.31 324 PRO A C 1
ATOM 2640 O O . PRO A 1 324 ? 13.444 -10.554 1.692 1.00 81.31 324 PRO A O 1
ATOM 2643 N N . PHE A 1 325 ? 12.843 -9.955 3.748 1.00 85.94 325 PHE A N 1
ATOM 2644 C CA . PHE A 1 325 ? 11.809 -10.963 3.953 1.00 85.94 325 PHE A CA 1
ATOM 2645 C C . PHE A 1 325 ? 10.658 -10.394 4.794 1.00 85.94 325 PHE A C 1
ATOM 2647 O O . PHE A 1 325 ? 10.848 -9.472 5.595 1.00 85.94 325 PHE A O 1
ATOM 2654 N N . GLN A 1 326 ? 9.465 -10.974 4.643 1.00 88.00 326 GLN A N 1
ATOM 2655 C CA . GLN A 1 326 ? 8.269 -10.633 5.431 1.00 88.00 326 GLN A CA 1
ATOM 2656 C C . GLN A 1 326 ? 7.718 -11.805 6.248 1.00 88.00 326 GLN A C 1
ATOM 2658 O O . GLN A 1 326 ? 6.881 -11.592 7.116 1.00 88.00 326 GLN A O 1
ATOM 2663 N N . MET A 1 327 ? 8.206 -13.019 6.016 1.00 87.56 327 MET A N 1
ATOM 2664 C CA . MET A 1 327 ? 7.730 -14.238 6.660 1.00 87.56 327 MET A CA 1
ATOM 2665 C C . MET A 1 327 ? 8.922 -15.148 6.941 1.00 87.56 327 MET A C 1
ATOM 2667 O O . MET A 1 327 ? 9.892 -15.140 6.184 1.00 87.56 327 MET A O 1
ATOM 2671 N N . VAL A 1 328 ? 8.867 -15.878 8.054 1.00 81.06 328 VAL A N 1
ATOM 2672 C CA . VAL A 1 328 ? 9.849 -16.903 8.426 1.00 81.06 328 VAL A CA 1
ATOM 2673 C C . VAL A 1 328 ? 9.071 -18.113 8.917 1.00 81.06 328 VAL A C 1
ATOM 2675 O O . VAL A 1 328 ? 8.247 -17.971 9.817 1.00 81.06 328 VAL A O 1
ATOM 2678 N N . LEU A 1 329 ? 9.343 -19.276 8.334 1.00 76.44 329 LEU A N 1
ATOM 2679 C CA . LEU A 1 329 ? 8.718 -20.549 8.670 1.00 76.44 329 LEU A CA 1
ATOM 2680 C C . LEU A 1 329 ? 9.804 -21.540 9.085 1.00 76.44 329 LEU A C 1
ATOM 2682 O O . LEU A 1 329 ? 10.734 -21.783 8.320 1.00 76.44 329 LEU A O 1
ATOM 2686 N N . ASN A 1 330 ? 9.712 -22.094 10.297 1.00 70.50 330 ASN A N 1
ATOM 2687 C CA . ASN A 1 330 ? 10.687 -23.055 10.835 1.00 70.50 330 ASN A CA 1
ATOM 2688 C C . ASN A 1 330 ? 12.151 -22.582 10.724 1.00 70.50 330 ASN A C 1
ATOM 2690 O O . ASN A 1 330 ? 13.052 -23.371 10.461 1.00 70.50 330 ASN A O 1
ATOM 2694 N N . GLY A 1 331 ? 12.385 -21.278 10.894 1.00 70.50 331 GLY A N 1
ATOM 2695 C CA . GLY A 1 331 ? 13.716 -20.683 10.756 1.00 70.50 331 GLY A CA 1
ATOM 2696 C C . GLY A 1 331 ? 14.161 -20.422 9.314 1.00 70.50 331 GLY A C 1
ATOM 2697 O O . GLY A 1 331 ? 15.320 -20.108 9.100 1.00 70.50 331 GLY A O 1
ATOM 2698 N N . TYR A 1 332 ? 13.278 -20.498 8.318 1.00 78.81 332 TYR A N 1
ATOM 2699 C CA . TYR A 1 332 ? 13.611 -20.154 6.933 1.00 78.81 332 TYR A CA 1
ATOM 2700 C C . TYR A 1 332 ? 12.767 -18.972 6.454 1.00 78.81 332 TYR A C 1
ATOM 2702 O O . TYR A 1 332 ? 11.537 -19.042 6.540 1.00 78.81 332 TYR A O 1
ATOM 2710 N N . PRO A 1 333 ? 13.370 -17.875 5.957 1.00 86.38 333 PRO A N 1
ATOM 2711 C CA . PRO A 1 333 ? 12.607 -16.862 5.246 1.00 86.38 333 PRO A CA 1
ATOM 2712 C C . PRO A 1 333 ? 12.033 -17.461 3.960 1.00 86.38 333 PRO A C 1
ATOM 2714 O O . PRO A 1 333 ? 12.622 -18.367 3.366 1.00 86.38 333 PRO A O 1
ATOM 2717 N N . GLY A 1 334 ? 10.879 -16.963 3.535 1.00 89.62 334 GLY A N 1
ATOM 2718 C CA . GLY A 1 334 ? 10.274 -17.428 2.298 1.00 89.62 334 GLY A CA 1
ATOM 2719 C C . GLY A 1 334 ? 8.965 -16.743 1.959 1.00 89.62 334 GLY A C 1
ATOM 2720 O O . GLY A 1 334 ? 8.566 -15.763 2.600 1.00 89.62 334 GLY A O 1
ATOM 2721 N N . ARG A 1 335 ? 8.301 -17.293 0.947 1.00 93.06 335 ARG A N 1
ATOM 2722 C CA . ARG A 1 335 ? 6.976 -16.895 0.466 1.00 93.06 335 ARG A CA 1
ATOM 2723 C C . ARG A 1 335 ? 6.095 -18.124 0.284 1.00 93.06 335 ARG A C 1
ATOM 2725 O O . ARG A 1 335 ? 6.598 -19.231 0.131 1.00 93.06 335 ARG A O 1
ATOM 2732 N N . TYR A 1 336 ? 4.790 -17.912 0.256 1.00 96.44 336 TYR A N 1
ATOM 2733 C CA . TYR A 1 336 ? 3.847 -18.879 -0.279 1.00 96.44 336 TYR A CA 1
ATOM 2734 C C . TYR A 1 336 ? 3.555 -18.578 -1.748 1.00 96.44 336 TYR A C 1
ATOM 2736 O O . TYR A 1 336 ? 3.475 -17.414 -2.147 1.00 96.44 336 TYR A O 1
ATOM 2744 N N . LEU A 1 337 ? 3.368 -19.642 -2.518 1.00 96.12 337 LEU A N 1
ATOM 2745 C CA . LEU A 1 337 ? 2.813 -19.657 -3.863 1.00 96.12 337 LEU A CA 1
ATOM 2746 C C . LEU A 1 337 ? 1.510 -20.457 -3.829 1.00 96.12 337 LEU A C 1
ATOM 2748 O O . LEU A 1 337 ? 1.388 -21.413 -3.059 1.00 96.12 337 LEU A O 1
ATOM 2752 N N . TYR A 1 338 ? 0.542 -20.074 -4.655 1.00 97.25 338 TYR A N 1
ATOM 2753 C CA . TYR A 1 338 ? -0.703 -20.822 -4.798 1.00 97.25 338 TYR A CA 1
ATOM 2754 C C . TYR A 1 338 ? -0.649 -21.694 -6.053 1.00 97.25 338 TYR A C 1
ATOM 2756 O O . TYR A 1 338 ? -0.528 -21.177 -7.163 1.00 97.25 338 TYR A O 1
ATOM 2764 N N . ASP A 1 339 ? -0.763 -23.007 -5.873 1.00 95.06 339 ASP A N 1
ATOM 2765 C CA . ASP A 1 339 ? -0.890 -23.975 -6.957 1.00 95.06 339 ASP A CA 1
ATOM 2766 C C . ASP A 1 339 ? -2.374 -24.241 -7.224 1.00 95.06 339 ASP A C 1
ATOM 2768 O O . ASP A 1 339 ? -3.041 -24.979 -6.495 1.00 95.06 339 ASP A O 1
ATOM 2772 N N . ALA A 1 340 ? -2.882 -23.625 -8.292 1.00 92.69 340 ALA A N 1
ATOM 2773 C CA . ALA A 1 340 ? -4.274 -23.754 -8.703 1.00 92.69 340 ALA A CA 1
ATOM 2774 C C . ALA A 1 340 ? -4.638 -25.167 -9.185 1.00 92.69 340 ALA A C 1
ATOM 2776 O O . ALA A 1 340 ? -5.807 -25.535 -9.108 1.00 92.69 340 ALA A O 1
ATOM 2777 N N . SER A 1 341 ? -3.671 -25.960 -9.664 1.00 92.88 341 SER A N 1
ATOM 2778 C CA . SER A 1 341 ? -3.938 -27.320 -10.155 1.00 92.88 341 SER A CA 1
ATOM 2779 C C . SER A 1 341 ? -4.253 -28.290 -9.015 1.00 92.88 341 SER A C 1
ATOM 2781 O O . SER A 1 341 ? -5.074 -29.189 -9.176 1.00 92.88 341 SER A O 1
ATOM 2783 N N . GLY A 1 342 ? -3.629 -28.073 -7.855 1.00 90.75 342 GLY A N 1
ATOM 2784 C CA . GLY A 1 342 ? -3.802 -28.890 -6.657 1.00 90.75 342 GLY A CA 1
ATOM 2785 C C . GLY A 1 342 ? -4.595 -28.228 -5.527 1.00 90.75 342 GLY A C 1
ATOM 2786 O O . GLY A 1 342 ? -4.632 -28.799 -4.443 1.00 90.75 342 GLY A O 1
ATOM 2787 N N . ASP A 1 343 ? -5.156 -27.029 -5.737 1.00 93.06 343 ASP A N 1
ATOM 2788 C CA . ASP A 1 343 ? -5.793 -26.178 -4.707 1.00 93.06 343 ASP A CA 1
ATOM 2789 C C . ASP A 1 343 ? -4.996 -26.100 -3.386 1.00 93.06 343 ASP A C 1
ATOM 2791 O O . ASP A 1 343 ? -5.516 -26.258 -2.271 1.00 93.06 343 ASP A O 1
ATOM 2795 N N . ARG A 1 344 ? -3.683 -25.880 -3.514 1.00 93.69 344 ARG A N 1
ATOM 2796 C CA . ARG A 1 344 ? -2.737 -25.969 -2.395 1.00 93.69 344 ARG A CA 1
ATOM 2797 C C . ARG A 1 344 ? -1.759 -24.805 -2.346 1.00 93.69 344 ARG A C 1
ATOM 2799 O O . ARG A 1 344 ? -1.459 -24.158 -3.346 1.00 93.69 344 ARG A O 1
ATOM 2806 N N . TRP A 1 345 ? -1.233 -24.576 -1.150 1.00 95.69 345 TRP A N 1
ATOM 2807 C CA . TRP A 1 345 ? -0.219 -23.568 -0.870 1.00 95.69 345 TRP A CA 1
ATOM 2808 C C . TRP A 1 345 ? 1.158 -24.224 -0.768 1.00 95.69 345 TRP A C 1
ATOM 2810 O O . TRP A 1 345 ? 1.336 -25.172 -0.004 1.00 95.69 345 TRP A O 1
ATOM 2820 N N . LEU A 1 346 ? 2.126 -23.701 -1.518 1.00 94.38 346 LEU A N 1
ATOM 2821 C CA . LEU A 1 346 ? 3.504 -24.190 -1.564 1.00 94.38 346 LEU A CA 1
ATOM 2822 C C . LEU A 1 346 ? 4.434 -23.150 -0.946 1.00 94.38 346 LEU A C 1
ATOM 2824 O O . LEU A 1 346 ? 4.361 -21.973 -1.298 1.00 94.38 346 LEU A O 1
ATOM 2828 N N . PHE A 1 347 ? 5.298 -23.563 -0.021 1.00 91.50 347 PHE A N 1
ATOM 2829 C CA . PHE A 1 347 ? 6.266 -22.661 0.601 1.00 91.50 347 PHE A CA 1
ATOM 2830 C C . PHE A 1 347 ? 7.606 -22.703 -0.139 1.00 91.50 347 PHE A C 1
ATOM 2832 O O . PHE A 1 347 ? 8.263 -23.740 -0.179 1.00 91.50 347 PHE A O 1
ATOM 2839 N N . GLU A 1 348 ? 8.042 -21.559 -0.661 1.00 90.50 348 GLU A N 1
ATOM 2840 C CA . GLU A 1 348 ? 9.345 -21.396 -1.307 1.00 90.50 348 GLU A CA 1
ATOM 2841 C C . GLU A 1 348 ? 10.297 -20.642 -0.370 1.00 90.50 348 GLU A C 1
ATOM 2843 O O . GLU A 1 348 ? 10.012 -19.522 0.071 1.00 90.50 348 GLU A O 1
ATOM 2848 N N . LYS A 1 349 ? 11.446 -21.257 -0.067 1.00 88.25 349 LYS A N 1
ATOM 2849 C CA . LYS A 1 349 ? 12.502 -20.656 0.760 1.00 88.25 349 LYS A CA 1
ATOM 2850 C C . LYS A 1 349 ? 13.252 -19.582 -0.026 1.00 88.25 349 LYS A C 1
ATOM 2852 O O . LYS A 1 349 ? 13.608 -19.794 -1.180 1.00 88.25 349 LYS A O 1
ATOM 2857 N N . GLY A 1 350 ? 13.559 -18.463 0.623 1.00 87.31 350 GLY A N 1
ATOM 2858 C CA . GLY A 1 350 ? 14.347 -17.389 0.024 1.00 87.31 350 GLY A CA 1
ATOM 2859 C C . GLY A 1 350 ? 14.041 -16.014 0.599 1.00 87.31 350 GLY A C 1
ATOM 2860 O O . GLY A 1 350 ? 13.095 -15.821 1.370 1.00 87.31 350 GLY A O 1
ATOM 2861 N N . THR A 1 351 ? 14.853 -15.037 0.211 1.00 87.38 351 THR A N 1
ATOM 2862 C CA . THR A 1 351 ? 14.510 -13.625 0.357 1.00 87.38 351 THR A CA 1
ATOM 2863 C C . THR A 1 351 ? 13.922 -13.127 -0.957 1.00 87.38 351 THR A C 1
ATOM 2865 O O . THR A 1 351 ? 14.422 -13.441 -2.034 1.00 87.38 351 THR A O 1
ATOM 2868 N N . PHE A 1 352 ? 12.792 -12.430 -0.853 1.00 90.31 352 PHE A N 1
ATOM 2869 C CA . PHE A 1 352 ? 12.013 -11.977 -2.009 1.00 90.31 352 PHE A CA 1
ATOM 2870 C C . PHE A 1 352 ? 11.598 -10.504 -1.884 1.00 90.31 352 PHE A C 1
ATOM 2872 O O . PHE A 1 352 ? 10.841 -9.985 -2.703 1.00 90.31 352 PHE A O 1
ATOM 2879 N N . CYS A 1 353 ? 12.008 -9.819 -0.812 1.00 89.50 353 CYS A N 1
ATOM 2880 C CA . CYS A 1 353 ? 11.608 -8.440 -0.525 1.00 89.50 353 CYS A CA 1
ATOM 2881 C C . CYS A 1 353 ? 12.751 -7.434 -0.741 1.00 89.50 353 CYS A C 1
ATOM 2883 O O . CYS A 1 353 ? 12.761 -6.361 -0.126 1.00 89.50 353 CYS A O 1
ATOM 2885 N N . GLU A 1 354 ? 13.702 -7.762 -1.615 1.00 87.44 354 GLU A N 1
ATOM 2886 C CA . GLU A 1 354 ? 14.768 -6.883 -2.096 1.00 87.44 354 GLU A CA 1
ATOM 2887 C C . GLU A 1 354 ? 14.183 -5.576 -2.640 1.00 87.44 354 GLU A C 1
ATOM 2889 O O . GLU A 1 354 ? 13.045 -5.517 -3.120 1.00 87.44 354 GLU A O 1
ATOM 2894 N N . ASN A 1 355 ? 14.941 -4.487 -2.495 1.00 88.44 355 ASN A N 1
ATOM 2895 C CA . ASN A 1 355 ? 14.495 -3.141 -2.863 1.00 88.44 355 ASN A CA 1
ATOM 2896 C C . ASN A 1 355 ? 13.096 -2.803 -2.310 1.00 88.44 355 ASN A C 1
ATOM 2898 O O . ASN A 1 355 ? 12.255 -2.220 -2.991 1.00 88.44 355 ASN A O 1
ATOM 2902 N N . LYS A 1 356 ? 12.812 -3.210 -1.066 1.00 88.88 356 LYS A N 1
ATOM 2903 C CA . LYS A 1 356 ? 11.497 -3.065 -0.414 1.00 88.88 356 LYS A CA 1
ATOM 2904 C C . LYS A 1 356 ? 10.338 -3.732 -1.178 1.00 88.88 356 LYS A C 1
ATOM 2906 O O . LYS A 1 356 ? 9.221 -3.207 -1.228 1.00 88.88 356 LYS A O 1
ATOM 2911 N N . GLY A 1 357 ? 10.613 -4.878 -1.793 1.00 91.75 357 GLY A N 1
ATOM 2912 C CA . GLY A 1 357 ? 9.679 -5.622 -2.638 1.00 91.75 357 GLY A CA 1
ATOM 2913 C C . GLY A 1 357 ? 9.504 -5.034 -4.039 1.00 91.75 357 GLY A C 1
ATOM 2914 O O . GLY A 1 357 ? 8.584 -5.430 -4.747 1.00 91.75 357 GLY A O 1
ATOM 2915 N N . SER A 1 358 ? 10.338 -4.075 -4.452 1.00 93.75 358 SER A N 1
ATOM 2916 C CA . SER A 1 358 ? 10.250 -3.480 -5.794 1.00 93.75 358 SER A CA 1
ATOM 2917 C C . SER A 1 358 ? 10.578 -4.488 -6.894 1.00 93.75 358 SER A C 1
ATOM 2919 O O . SER A 1 358 ? 9.970 -4.410 -7.956 1.00 93.75 358 SER A O 1
ATOM 2921 N N . ASN A 1 359 ? 11.450 -5.468 -6.627 1.00 94.44 359 ASN A N 1
ATOM 2922 C CA . ASN A 1 359 ? 11.779 -6.530 -7.585 1.00 94.44 359 ASN A CA 1
ATOM 2923 C C . ASN A 1 359 ? 10.534 -7.372 -7.916 1.00 94.44 359 ASN A C 1
ATOM 2925 O O . ASN A 1 359 ? 10.214 -7.564 -9.085 1.00 94.44 359 ASN A O 1
ATOM 2929 N N . LEU A 1 360 ? 9.762 -7.782 -6.901 1.00 95.12 360 LEU A N 1
ATOM 2930 C CA . LEU A 1 360 ? 8.499 -8.506 -7.100 1.00 95.12 360 LEU A CA 1
ATOM 2931 C C . LEU A 1 360 ? 7.437 -7.671 -7.820 1.00 95.12 360 LEU A C 1
ATOM 2933 O O . LEU A 1 360 ? 6.709 -8.196 -8.655 1.00 95.12 360 LEU A O 1
ATOM 2937 N N . ARG A 1 361 ? 7.343 -6.371 -7.522 1.00 96.31 361 ARG A N 1
ATOM 2938 C CA . ARG A 1 361 ? 6.404 -5.470 -8.210 1.00 96.31 361 ARG A CA 1
ATOM 2939 C C . ARG A 1 361 ? 6.762 -5.290 -9.683 1.00 96.31 361 ARG A C 1
ATOM 2941 O O . ARG A 1 361 ? 5.881 -5.348 -10.531 1.00 96.31 361 ARG A O 1
ATOM 2948 N N . LEU A 1 362 ? 8.050 -5.116 -9.981 1.00 97.19 362 LEU A N 1
ATOM 2949 C CA . LEU A 1 362 ? 8.550 -5.044 -11.351 1.00 97.19 362 LEU A CA 1
ATOM 2950 C C . LEU A 1 362 ? 8.301 -6.363 -12.094 1.00 97.19 362 LEU A C 1
ATOM 2952 O O . LEU A 1 362 ? 7.803 -6.332 -13.214 1.00 97.19 362 LEU A O 1
ATOM 2956 N N . GLN A 1 363 ? 8.570 -7.509 -11.460 1.00 96.50 363 GLN A N 1
ATOM 2957 C CA . GLN A 1 363 ? 8.259 -8.822 -12.032 1.00 96.50 363 GLN A CA 1
ATOM 2958 C C . GLN A 1 363 ? 6.760 -8.968 -12.327 1.00 96.50 363 GLN A C 1
ATOM 2960 O O . GLN A 1 363 ? 6.402 -9.392 -13.420 1.00 96.50 363 GLN A O 1
ATOM 2965 N N . ALA A 1 364 ? 5.888 -8.595 -11.386 1.00 96.88 364 ALA A N 1
ATOM 2966 C CA . ALA A 1 364 ? 4.439 -8.680 -11.556 1.00 96.88 364 ALA A CA 1
ATOM 2967 C C . ALA A 1 364 ? 3.939 -7.798 -12.709 1.00 96.88 364 ALA A C 1
ATOM 2969 O O . ALA A 1 364 ? 3.142 -8.251 -13.529 1.00 96.88 364 ALA A O 1
ATOM 2970 N N . LEU A 1 365 ? 4.445 -6.564 -12.806 1.00 98.00 365 LEU A N 1
ATOM 2971 C CA . LEU A 1 365 ? 4.135 -5.663 -13.913 1.00 98.00 365 LEU A CA 1
ATOM 2972 C C . LEU A 1 365 ? 4.571 -6.256 -15.258 1.00 98.00 365 LEU A C 1
ATOM 2974 O O . LEU A 1 365 ? 3.784 -6.300 -16.199 1.00 98.00 365 LEU A O 1
ATOM 2978 N N . LEU A 1 366 ? 5.808 -6.746 -15.344 1.00 97.75 366 LEU A N 1
ATOM 2979 C CA . LEU A 1 366 ? 6.348 -7.338 -16.567 1.00 97.75 366 LEU A CA 1
ATOM 2980 C C . LEU A 1 366 ? 5.590 -8.597 -16.983 1.00 97.75 366 LEU A C 1
ATOM 2982 O O . LEU A 1 366 ? 5.293 -8.749 -18.165 1.00 97.75 366 LEU A O 1
ATOM 2986 N N . ALA A 1 367 ? 5.209 -9.447 -16.028 1.00 96.25 367 ALA A N 1
ATOM 2987 C CA . ALA A 1 367 ? 4.385 -10.621 -16.292 1.00 96.25 367 ALA A CA 1
ATOM 2988 C C . ALA A 1 367 ? 3.023 -10.228 -16.887 1.00 96.25 367 ALA A C 1
ATOM 2990 O O . ALA A 1 367 ? 2.585 -10.843 -17.858 1.00 96.25 367 ALA A O 1
ATOM 2991 N N . GLY A 1 368 ? 2.396 -9.162 -16.373 1.00 95.69 368 GLY A N 1
ATOM 2992 C CA . GLY A 1 368 ? 1.170 -8.590 -16.943 1.00 95.69 368 GLY A CA 1
ATOM 2993 C C . GLY A 1 368 ? 1.344 -8.023 -18.358 1.00 95.69 368 GLY A C 1
ATOM 2994 O O . GLY A 1 368 ? 0.390 -8.004 -19.128 1.00 95.69 368 GLY A O 1
ATOM 2995 N N . LEU A 1 369 ? 2.564 -7.622 -18.725 1.00 96.75 369 LEU A N 1
ATOM 2996 C CA . LEU A 1 369 ? 2.942 -7.207 -20.082 1.00 96.75 369 LEU A CA 1
ATOM 2997 C C . LEU A 1 369 ? 3.404 -8.380 -20.971 1.00 96.75 369 LEU A C 1
ATOM 2999 O O . LEU A 1 369 ? 3.820 -8.158 -22.104 1.00 96.75 369 LEU A O 1
ATOM 3003 N N . GLY A 1 370 ? 3.360 -9.623 -20.481 1.00 96.50 370 GLY A N 1
ATOM 3004 C CA . GLY A 1 370 ? 3.781 -10.812 -21.232 1.00 96.50 370 GLY A CA 1
ATOM 3005 C C . GLY A 1 370 ? 5.287 -11.101 -21.200 1.00 96.50 370 GLY A C 1
ATOM 3006 O O . GLY A 1 370 ? 5.756 -11.986 -21.915 1.00 96.50 370 GLY A O 1
ATOM 3007 N N . HIS A 1 371 ? 6.055 -10.409 -20.357 1.00 95.50 371 HIS A N 1
ATOM 3008 C CA . HIS A 1 371 ? 7.491 -10.627 -20.195 1.00 95.50 371 HIS A CA 1
ATOM 3009 C C . HIS A 1 371 ? 7.791 -11.415 -18.919 1.00 95.50 371 HIS A C 1
ATOM 3011 O O . HIS A 1 371 ? 7.373 -11.047 -17.822 1.00 95.50 371 HIS A O 1
ATOM 3017 N N . ARG A 1 372 ? 8.577 -12.487 -19.040 1.00 90.81 372 ARG A N 1
ATOM 3018 C CA . ARG A 1 372 ? 9.087 -13.233 -17.884 1.00 90.81 372 ARG A CA 1
ATOM 3019 C C . ARG A 1 372 ? 10.508 -12.795 -17.578 1.00 90.81 372 ARG A C 1
ATOM 3021 O O . ARG A 1 372 ? 11.367 -12.809 -18.453 1.00 90.81 372 ARG A O 1
ATOM 3028 N N . VAL A 1 373 ? 10.736 -12.432 -16.325 1.00 88.81 373 VAL A N 1
ATOM 3029 C CA . VAL A 1 373 ? 12.054 -12.080 -15.804 1.00 88.81 373 VAL A CA 1
ATOM 3030 C C . VAL A 1 373 ? 12.310 -12.849 -14.523 1.00 88.81 373 VAL A C 1
ATOM 3032 O O . VAL A 1 373 ? 11.429 -12.978 -13.663 1.00 88.81 373 VAL A O 1
ATOM 3035 N N . GLU A 1 374 ? 13.527 -13.357 -14.398 1.00 84.88 374 GLU A N 1
ATOM 3036 C CA . GLU A 1 374 ? 13.995 -13.931 -13.149 1.00 84.88 374 GLU A CA 1
ATOM 3037 C C . GLU A 1 374 ? 14.293 -12.812 -12.156 1.00 84.88 374 GLU A C 1
ATOM 3039 O O . GLU A 1 374 ? 14.836 -11.759 -12.501 1.00 84.88 374 GLU A O 1
ATOM 3044 N N . ILE A 1 375 ? 13.915 -13.039 -10.903 1.00 81.94 375 ILE A N 1
ATOM 3045 C CA . ILE A 1 375 ? 14.350 -12.179 -9.810 1.00 81.94 375 ILE A CA 1
ATOM 3046 C C . ILE A 1 375 ? 15.704 -12.713 -9.356 1.00 81.94 375 ILE A C 1
ATOM 3048 O O . ILE A 1 375 ? 15.790 -13.907 -9.061 1.00 81.94 375 ILE A O 1
ATOM 3052 N N . PRO A 1 376 ? 16.738 -11.859 -9.250 1.00 74.94 376 PRO A N 1
ATOM 3053 C CA . PRO A 1 376 ? 17.972 -12.231 -8.580 1.00 74.94 376 PRO A CA 1
ATOM 3054 C C . PRO A 1 376 ? 17.637 -12.755 -7.179 1.00 74.94 376 PRO A C 1
ATOM 3056 O O . PRO A 1 376 ? 17.206 -11.990 -6.315 1.00 74.94 376 PRO A O 1
ATOM 3059 N N . ARG A 1 377 ? 17.758 -14.071 -6.973 1.00 65.38 377 ARG A N 1
ATOM 3060 C CA . ARG A 1 377 ? 17.482 -14.691 -5.674 1.00 65.38 377 ARG A CA 1
ATOM 3061 C C . ARG A 1 377 ? 18.546 -14.200 -4.694 1.00 65.38 377 ARG A C 1
ATOM 3063 O O . ARG A 1 377 ? 19.738 -14.421 -4.910 1.00 65.38 377 ARG A O 1
ATOM 3070 N N . GLY A 1 378 ? 18.128 -13.536 -3.620 1.00 65.06 378 GLY A N 1
ATOM 3071 C CA . GLY A 1 378 ? 19.014 -13.338 -2.481 1.00 65.06 378 GLY A CA 1
ATOM 3072 C C . GLY A 1 378 ? 19.286 -14.682 -1.802 1.00 65.06 378 GLY A C 1
ATOM 3073 O O . GLY A 1 378 ? 18.416 -15.557 -1.762 1.00 65.06 378 GLY A O 1
ATOM 3074 N N . SER A 1 379 ? 20.497 -14.871 -1.276 1.00 62.06 379 SER A N 1
ATOM 3075 C CA . SER A 1 379 ? 20.758 -16.029 -0.419 1.00 62.06 379 SER A CA 1
ATOM 3076 C C . SER A 1 379 ? 20.104 -15.801 0.941 1.00 62.06 379 SER A C 1
ATOM 3078 O O . SER A 1 379 ? 20.274 -14.750 1.559 1.00 62.06 379 SER A O 1
ATOM 3080 N N . TRP A 1 380 ? 19.351 -16.793 1.415 1.00 65.44 380 TRP A N 1
ATOM 3081 C CA . TRP A 1 380 ? 18.844 -16.814 2.787 1.00 65.44 380 TRP A CA 1
ATOM 3082 C C . TRP A 1 380 ? 19.926 -17.244 3.792 1.00 65.44 380 TRP A C 1
ATOM 3084 O O . TRP A 1 380 ? 19.745 -17.065 5.001 1.00 65.44 380 TRP A O 1
ATOM 3094 N N . GLU A 1 381 ? 21.049 -17.787 3.315 1.00 62.25 381 GLU A N 1
ATOM 3095 C CA . GLU A 1 381 ? 22.184 -18.188 4.143 1.00 62.25 381 GLU A CA 1
ATOM 3096 C C . GLU A 1 381 ? 22.803 -16.940 4.791 1.00 62.25 381 GLU A C 1
ATOM 3098 O O . GLU A 1 381 ? 23.217 -16.000 4.115 1.00 62.25 381 GLU A O 1
ATOM 3103 N N . GLY A 1 382 ? 22.794 -16.891 6.127 1.00 59.53 382 GLY A N 1
ATOM 3104 C CA . GLY A 1 382 ? 23.240 -15.730 6.910 1.00 59.53 382 GLY A CA 1
ATOM 3105 C C . GLY A 1 382 ? 22.172 -14.658 7.174 1.00 59.53 382 GLY A C 1
ATOM 3106 O O . GLY A 1 382 ? 22.420 -13.733 7.945 1.00 59.53 382 GLY A O 1
ATOM 3107 N N . VAL A 1 383 ? 20.965 -14.780 6.602 1.00 61.88 383 VAL A N 1
ATOM 3108 C CA . VAL A 1 383 ? 19.828 -13.881 6.904 1.00 61.88 383 VAL A CA 1
ATOM 3109 C C . VAL A 1 383 ? 19.177 -14.238 8.242 1.00 61.88 383 VAL A C 1
ATOM 3111 O O . VAL A 1 383 ? 18.648 -13.364 8.938 1.00 61.88 383 VAL A O 1
ATOM 3114 N N . LEU A 1 384 ? 19.220 -15.520 8.612 1.00 61.84 384 LEU A N 1
ATOM 3115 C CA . LEU A 1 384 ? 18.805 -15.985 9.926 1.00 61.84 384 LEU A CA 1
ATOM 3116 C C . LEU A 1 384 ? 19.994 -15.911 10.889 1.00 61.84 384 LEU A C 1
ATOM 3118 O O . LEU A 1 384 ? 20.901 -16.737 10.827 1.00 61.84 384 LEU A O 1
ATOM 3122 N N . THR A 1 385 ? 19.992 -14.928 11.784 1.00 62.47 385 THR A N 1
ATOM 3123 C CA . THR A 1 385 ? 20.847 -14.986 12.973 1.00 62.47 385 THR A CA 1
ATOM 3124 C C . THR A 1 385 ? 20.187 -15.898 14.005 1.00 62.47 385 THR A C 1
ATOM 3126 O O . THR A 1 385 ? 18.953 -15.977 14.052 1.00 62.47 385 THR A O 1
ATOM 3129 N N . GLU A 1 386 ? 20.980 -16.570 14.845 1.00 60.62 386 GLU A N 1
ATOM 3130 C CA . GLU A 1 386 ? 20.438 -17.365 15.960 1.00 60.62 386 GLU A CA 1
ATOM 3131 C C . GLU A 1 386 ? 19.502 -16.503 16.824 1.00 60.62 386 GLU A C 1
ATOM 3133 O O . GLU A 1 386 ? 18.414 -16.928 17.185 1.00 60.62 386 GLU A O 1
ATOM 3138 N N . GLU A 1 387 ? 19.817 -15.215 16.977 1.00 64.06 387 GLU A N 1
ATOM 3139 C CA . GLU A 1 387 ? 18.971 -14.224 17.648 1.00 64.06 387 GLU A CA 1
ATOM 3140 C C . GLU A 1 387 ? 17.571 -14.073 17.020 1.00 64.06 387 GLU A C 1
ATOM 3142 O O . GLU A 1 387 ? 16.579 -14.013 17.743 1.00 64.06 387 GLU A O 1
ATOM 3147 N N . ILE A 1 388 ? 17.447 -14.014 15.682 1.00 63.00 388 ILE A N 1
ATOM 3148 C CA . ILE A 1 388 ? 16.137 -13.913 15.005 1.00 63.00 388 ILE A CA 1
ATOM 3149 C C . ILE A 1 388 ? 15.325 -15.194 15.226 1.00 63.00 388 ILE A C 1
ATOM 3151 O O . ILE A 1 388 ? 14.097 -15.133 15.359 1.00 63.00 388 ILE A O 1
ATOM 3155 N N . ARG A 1 389 ? 16.001 -16.347 15.253 1.00 60.03 389 ARG A N 1
ATOM 3156 C CA . ARG A 1 389 ? 15.385 -17.653 15.500 1.00 60.03 389 ARG A CA 1
ATOM 3157 C C . ARG A 1 389 ? 14.911 -17.772 16.947 1.00 60.03 389 ARG A C 1
ATOM 3159 O O . ARG A 1 389 ? 13.742 -18.079 17.178 1.00 60.03 389 ARG A O 1
ATOM 3166 N N . GLU A 1 390 ? 15.778 -17.483 17.907 1.00 64.75 390 GLU A N 1
ATOM 3167 C CA . GLU A 1 390 ? 15.485 -17.524 19.338 1.00 64.75 390 GLU A CA 1
ATOM 3168 C C . GLU A 1 390 ? 14.416 -16.500 19.729 1.00 64.75 390 GLU A C 1
ATOM 3170 O O . GLU A 1 390 ? 13.485 -16.848 20.451 1.00 64.75 390 GLU A O 1
ATOM 3175 N N . GLU A 1 391 ? 14.468 -15.267 19.206 1.00 65.75 391 GLU A N 1
ATOM 3176 C CA . GLU A 1 391 ? 13.428 -14.250 19.429 1.00 65.75 391 GLU A CA 1
ATOM 3177 C C . GLU A 1 391 ? 12.065 -14.748 18.936 1.00 65.75 391 GLU A C 1
ATOM 3179 O O . GLU A 1 391 ? 11.053 -14.570 19.618 1.00 65.75 391 GLU A O 1
ATOM 3184 N N . SER A 1 392 ? 12.039 -15.393 17.767 1.00 57.41 392 SER A N 1
ATOM 3185 C CA . SER A 1 392 ? 10.828 -15.981 17.197 1.00 57.41 392 SER A CA 1
ATOM 3186 C C . SER A 1 392 ? 10.260 -17.089 18.084 1.00 57.41 392 SER A C 1
ATOM 3188 O O . SER A 1 392 ? 9.068 -17.079 18.391 1.00 57.41 392 SER A O 1
ATOM 3190 N N . ILE A 1 393 ? 11.107 -18.030 18.516 1.00 58.75 393 ILE A N 1
ATOM 3191 C CA . ILE A 1 393 ? 10.712 -19.166 19.363 1.00 58.75 393 ILE A CA 1
ATOM 3192 C C . ILE A 1 393 ? 10.271 -18.680 20.747 1.00 58.75 393 ILE A C 1
ATOM 3194 O O . ILE A 1 393 ? 9.252 -19.136 21.265 1.00 58.75 393 ILE A O 1
ATOM 3198 N N . ARG A 1 394 ? 11.003 -17.737 21.347 1.00 65.75 394 ARG A N 1
ATOM 3199 C CA . ARG A 1 394 ? 10.676 -17.165 22.656 1.00 65.75 394 ARG A CA 1
ATOM 3200 C C . ARG A 1 394 ? 9.327 -16.457 22.619 1.00 65.75 394 ARG A C 1
ATOM 3202 O O . ARG A 1 394 ? 8.466 -16.784 23.427 1.00 65.75 394 ARG A O 1
ATOM 3209 N N . ARG A 1 395 ? 9.107 -15.563 21.647 1.00 61.34 395 ARG A N 1
ATOM 3210 C CA . ARG A 1 395 ? 7.813 -14.878 21.499 1.00 61.34 395 ARG A CA 1
ATOM 3211 C C . ARG A 1 395 ? 6.672 -15.854 21.250 1.00 61.34 395 ARG A C 1
ATOM 3213 O O . ARG A 1 395 ? 5.587 -15.640 21.768 1.00 61.34 395 ARG A O 1
ATOM 3220 N N . TYR A 1 396 ? 6.910 -16.934 20.506 1.00 52.84 396 TYR A N 1
ATOM 3221 C CA . TYR A 1 396 ? 5.917 -17.993 20.336 1.00 52.84 396 TYR A CA 1
ATOM 3222 C C . TYR A 1 396 ? 5.547 -18.667 21.666 1.00 52.84 396 TYR A C 1
ATOM 3224 O O . TYR A 1 396 ? 4.365 -18.848 21.955 1.00 52.84 396 TYR A O 1
ATOM 3232 N N . LYS A 1 397 ? 6.537 -19.025 22.492 1.00 56.31 397 LYS A N 1
ATOM 3233 C CA . LYS A 1 397 ? 6.306 -19.653 23.805 1.00 56.31 397 LYS A CA 1
ATOM 3234 C C . LYS A 1 397 ? 5.588 -18.714 24.776 1.00 56.31 397 LYS A C 1
ATOM 3236 O O . LYS A 1 397 ? 4.645 -19.136 25.435 1.00 56.31 397 LYS A O 1
ATOM 3241 N N . GLU A 1 398 ? 5.986 -17.442 24.802 1.00 58.75 398 GLU A N 1
ATOM 3242 C CA . GLU A 1 398 ? 5.311 -16.387 25.572 1.00 58.75 398 GLU A CA 1
ATOM 3243 C C . GLU A 1 398 ? 3.852 -16.199 25.121 1.00 58.75 398 GLU A C 1
ATOM 3245 O O . GLU A 1 398 ? 2.981 -15.923 25.940 1.00 58.75 398 GLU A O 1
ATOM 3250 N N . TYR A 1 399 ? 3.580 -16.379 23.826 1.00 50.94 399 TYR A N 1
ATOM 3251 C CA . TYR A 1 399 ? 2.271 -16.155 23.216 1.00 50.94 399 TYR A CA 1
ATOM 3252 C C . TYR A 1 399 ? 1.305 -17.349 23.335 1.00 50.94 399 TYR A C 1
ATOM 3254 O O . TYR A 1 399 ? 0.106 -17.163 23.523 1.00 50.94 399 TYR A O 1
ATOM 3262 N N . SER A 1 400 ? 1.806 -18.583 23.235 1.00 45.72 400 SER A N 1
ATOM 3263 C CA . SER A 1 400 ? 0.985 -19.809 23.210 1.00 45.72 400 SER A CA 1
ATOM 3264 C C . SER A 1 400 ? 0.590 -20.337 24.594 1.00 45.72 400 SER A C 1
ATOM 3266 O O . SER A 1 400 ? -0.196 -21.280 24.673 1.00 45.72 400 SER A O 1
ATOM 3268 N N . GLY A 1 401 ? 1.111 -19.764 25.687 1.00 47.25 401 GLY A N 1
ATOM 3269 C CA . GLY A 1 401 ? 0.798 -20.212 27.051 1.00 47.25 401 GLY A CA 1
ATOM 3270 C C . GLY A 1 401 ? 1.081 -21.704 27.265 1.00 47.25 401 GLY A C 1
ATOM 3271 O O . GLY A 1 401 ? 0.237 -22.413 27.803 1.00 47.25 401 GLY A O 1
ATOM 3272 N N . GLU A 1 402 ? 2.216 -22.191 26.750 1.00 44.38 402 GLU A N 1
ATOM 3273 C CA . GLU A 1 402 ? 2.592 -23.617 26.720 1.00 44.38 402 GLU A CA 1
ATOM 3274 C C . GLU A 1 402 ? 1.588 -24.554 26.010 1.00 44.38 402 GLU A C 1
ATOM 3276 O O . GLU A 1 402 ? 1.725 -25.777 26.082 1.00 44.38 402 GLU A O 1
ATOM 3281 N N . ARG A 1 403 ? 0.610 -24.044 25.241 1.00 42.75 403 ARG A N 1
ATOM 3282 C CA . ARG A 1 403 ? -0.220 -24.899 24.376 1.00 42.75 403 ARG A CA 1
ATOM 3283 C C . ARG A 1 403 ? 0.566 -25.354 23.146 1.00 42.75 403 ARG A C 1
ATOM 3285 O O . ARG A 1 403 ? 0.621 -24.689 22.117 1.00 42.75 403 ARG A O 1
ATOM 3292 N N . SER A 1 404 ? 1.169 -26.528 23.321 1.00 39.25 404 SER A N 1
ATOM 3293 C CA . SER A 1 404 ? 1.658 -27.499 22.338 1.00 39.25 404 SER A CA 1
ATOM 3294 C C . SER A 1 404 ? 2.412 -26.926 21.132 1.00 39.25 404 SER A C 1
ATOM 3296 O O . SER A 1 404 ? 1.853 -26.732 20.054 1.00 39.25 404 SER A O 1
ATOM 3298 N N . PHE A 1 405 ? 3.736 -26.837 21.274 1.00 37.00 405 PHE A N 1
ATOM 3299 C CA . PHE A 1 405 ? 4.666 -26.956 20.141 1.00 37.00 405 PHE A CA 1
ATOM 3300 C C . PHE A 1 405 ? 4.481 -28.305 19.396 1.00 37.00 405 PHE A C 1
ATOM 3302 O O . PHE A 1 405 ? 4.853 -28.441 18.238 1.00 37.00 405 PHE A O 1
ATOM 3309 N N . GLU A 1 406 ? 3.857 -29.293 20.049 1.00 35.44 406 GLU A N 1
ATOM 3310 C CA . GLU A 1 406 ? 3.686 -30.668 19.562 1.00 35.44 406 GLU A CA 1
ATOM 3311 C C . GLU A 1 406 ? 2.512 -30.875 18.589 1.00 35.44 406 GLU A C 1
ATOM 3313 O O . GLU A 1 406 ? 2.494 -31.874 17.883 1.00 35.44 406 GLU A O 1
ATOM 3318 N N . LYS A 1 407 ? 1.573 -29.924 18.445 1.00 35.91 407 LYS A N 1
ATOM 3319 C CA . LYS A 1 407 ? 0.520 -30.005 17.405 1.00 35.91 407 LYS A CA 1
ATOM 3320 C C . LYS A 1 407 ? 0.955 -29.479 16.029 1.00 35.91 407 LYS A C 1
ATOM 3322 O O . LYS A 1 407 ? 0.140 -29.390 15.115 1.00 35.91 407 LYS A O 1
ATOM 3327 N N . MET A 1 408 ? 2.238 -29.154 15.855 1.00 40.19 408 MET A N 1
ATOM 3328 C CA . MET A 1 408 ? 2.813 -28.715 14.576 1.00 40.19 408 MET A CA 1
ATOM 3329 C C . MET A 1 408 ? 3.310 -29.864 13.676 1.00 40.19 408 MET A C 1
ATOM 3331 O O . MET A 1 408 ? 3.979 -29.592 12.681 1.00 40.19 408 MET A O 1
ATOM 3335 N N . SER A 1 409 ? 2.970 -31.126 13.967 1.00 33.69 409 SER A N 1
ATOM 3336 C CA . SER A 1 409 ? 3.279 -32.265 13.084 1.00 33.69 409 SER A CA 1
ATOM 3337 C C . SER A 1 409 ? 2.116 -32.744 12.201 1.00 33.69 409 SER A C 1
ATOM 3339 O O . SER A 1 409 ? 2.326 -33.662 11.418 1.00 33.69 409 SER A O 1
ATOM 3341 N N . GLU A 1 410 ? 0.911 -32.159 12.284 1.00 30.12 410 GLU A N 1
ATOM 3342 C CA . GLU A 1 410 ? -0.293 -32.738 11.639 1.00 30.12 410 GLU A CA 1
ATOM 3343 C C . GLU A 1 410 ? -1.062 -31.828 10.658 1.00 30.12 410 GLU A C 1
ATOM 3345 O O . GLU A 1 410 ? -2.168 -32.167 10.247 1.00 30.12 410 GLU A O 1
ATOM 3350 N N . ALA A 1 411 ? -0.495 -30.711 10.193 1.00 31.64 411 ALA A N 1
ATOM 3351 C CA . ALA A 1 411 ? -1.047 -30.005 9.029 1.00 31.64 411 ALA A CA 1
ATOM 3352 C C . ALA A 1 411 ? -0.070 -30.120 7.847 1.00 31.64 411 ALA A C 1
ATOM 3354 O O . ALA A 1 411 ? 1.060 -29.635 7.964 1.00 31.64 411 ALA A O 1
ATOM 3355 N N . PRO A 1 412 ? -0.453 -30.737 6.712 1.00 35.19 412 PRO A N 1
ATOM 3356 C CA . PRO A 1 412 ? 0.447 -30.931 5.586 1.00 35.19 412 PRO A CA 1
ATOM 3357 C C . PRO A 1 412 ? 0.594 -29.605 4.835 1.00 35.19 412 PRO A C 1
ATOM 3359 O O . PRO A 1 412 ? -0.080 -29.342 3.844 1.00 35.19 412 PRO A O 1
ATOM 3362 N N . VAL A 1 413 ? 1.486 -28.737 5.306 1.00 42.41 413 VAL A N 1
ATOM 3363 C CA . VAL A 1 413 ? 2.118 -27.759 4.421 1.00 42.41 413 VAL A CA 1
ATOM 3364 C C . VAL A 1 413 ? 3.270 -28.512 3.782 1.00 42.41 413 VAL A C 1
ATOM 3366 O O . VAL A 1 413 ? 4.295 -28.739 4.425 1.00 42.41 413 VAL A O 1
ATOM 3369 N N . HIS A 1 414 ? 3.076 -28.970 2.546 1.00 39.28 414 HIS A N 1
ATOM 3370 C CA . HIS A 1 414 ? 4.147 -29.587 1.774 1.00 39.28 414 HIS A CA 1
ATOM 3371 C C . HIS A 1 414 ? 5.271 -28.560 1.597 1.00 39.28 414 HIS A C 1
ATOM 3373 O O . HIS A 1 414 ? 5.219 -27.668 0.752 1.00 39.28 414 HIS A O 1
ATOM 3379 N N . VAL A 1 415 ? 6.288 -28.670 2.450 1.00 36.81 415 VAL A N 1
ATOM 3380 C CA . VAL A 1 415 ? 7.598 -28.073 2.230 1.00 36.81 415 VAL A CA 1
ATOM 3381 C C . VAL A 1 415 ? 8.270 -28.970 1.201 1.00 36.81 415 VAL A C 1
ATOM 3383 O O . VAL A 1 415 ? 8.988 -29.898 1.565 1.00 36.81 415 VAL A O 1
ATOM 3386 N N . GLU A 1 416 ? 7.994 -28.753 -0.083 1.00 35.66 416 GLU A N 1
ATOM 3387 C CA . GLU A 1 416 ? 8.839 -29.360 -1.105 1.00 35.66 416 GLU A CA 1
ATOM 3388 C C . GLU A 1 416 ? 10.217 -28.705 -1.006 1.00 35.66 416 GLU A C 1
ATOM 3390 O O . GLU A 1 416 ? 10.412 -27.504 -1.208 1.00 35.66 416 GLU A O 1
ATOM 3395 N N . SER A 1 417 ? 11.186 -29.508 -0.578 1.00 35.53 417 SER A N 1
ATOM 3396 C CA . SER A 1 417 ? 12.585 -29.170 -0.719 1.00 35.53 417 SER A CA 1
ATOM 3397 C C . SER A 1 417 ? 12.912 -29.124 -2.207 1.00 35.53 417 SER A C 1
ATOM 3399 O O . SER A 1 417 ? 12.862 -30.157 -2.863 1.00 35.53 417 SER A O 1
ATOM 3401 N N . GLN A 1 418 ? 13.336 -27.944 -2.657 1.00 38.47 418 GLN A N 1
ATOM 3402 C CA . GLN A 1 418 ? 14.050 -27.693 -3.910 1.00 38.47 418 GLN A CA 1
ATOM 3403 C C . GLN A 1 418 ? 13.222 -27.799 -5.199 1.00 38.47 418 GLN A C 1
ATOM 3405 O O . GLN A 1 418 ? 13.013 -28.887 -5.723 1.00 38.47 418 GLN A O 1
ATOM 3410 N N . VAL A 1 419 ? 12.911 -26.622 -5.763 1.00 33.75 419 VAL A N 1
ATOM 3411 C CA . VAL A 1 419 ? 13.092 -26.343 -7.199 1.00 33.75 419 VAL A CA 1
ATOM 3412 C C . VAL A 1 419 ? 13.787 -24.988 -7.379 1.00 33.75 419 VAL A C 1
ATOM 3414 O O . VAL A 1 419 ? 13.310 -23.955 -6.841 1.00 33.75 419 VAL A O 1
#